Protein AF-0000000066023606 (afdb_homodimer)

Secondary structure (DSSP, 8-state):
-EEEEE--SSHHHHHHHHHHHHHHHHH-TT-EEEEEEETTSTHHHHGGGGT-EEEEE-------SHHHHHHHHHHHHHHHHHHHHHHHHHH--SEEEE-SSHHHHHHHHHHHHTT--EEEEE-SSS--HHHHHHHTT-SEEEESSGGGGGGS-TTTEEE---HHHHHHHH------GGGGT--TTS-EEEEE-STT--HHHHHHHHHHHHHHTT-SSEEEEE--GGGHHHHHHHHHHTT----TTEEEES--TTHHHHHTT-SEEEE---HHHHHHHHHHT--EEE---SSSGGGHHHHHHHHHHTTTS-EE--GGG-SHHHHHHHHHHHHH-HHHHHHHHHHHHHH--TTHHHHHHHHHHHHHHHHH-/-EEEEE--SSHHHHHHHHHHHHHHHHH-TT-EEEEEEETTSTHHHHGGGGT-EEEEE-------SHHHHHHHHHHHHHHHHHHHHHHHHHH--SEEEE-SSHHHHHHHHHHHHTT--EEEEE-SSS--HHHHHHHTT-SEEEESSGGGGGGS-TTTEEE---HHHHHHHH------GGGGT--TTS-EEEEE-STT--HHHHHHHHHHHHHHTT-SSEEEEE--GGGHHHHHHHHHHTT----TTEEEES--TTHHHHHTT-SEEEE---HHHHHHHHHHT--EEE---SSSGGGHHHHHHHHHHTTTS-EE--GGG-SHHHHHHHHHHHHH-HHHHHHHHHHHHHH--TTHHHHHHHHHHHHHHHHH-

Radius of gyration: 33.79 Å; Cα contacts (8 Å, |Δi|>4): 1630; chains: 2; bounding box: 66×96×68 Å

Organism: Leuconostoc citreum (strain KM20) (NCBI:txid349519)

Structure (mmCIF, N/CA/C/O backbone):
data_AF-0000000066023606-model_v1
#
loop_
_entity.id
_entity.type
_entity.pdbx_description
1 polymer 'UDP-N-acetylglucosamine--N-acetylmuramyl-(pentapeptide) pyrophosphoryl-undecaprenol N-acetylglucosamine transferase'
#
loop_
_atom_site.group_PDB
_atom_site.id
_atom_site.type_symbol
_atom_site.label_atom_id
_atom_site.label_alt_id
_atom_site.label_comp_id
_atom_site.label_asym_id
_atom_site.label_entity_id
_atom_site.label_seq_id
_atom_site.pdbx_PDB_ins_code
_atom_site.Cartn_x
_atom_site.Cartn_y
_atom_site.Cartn_z
_atom_site.occupancy
_atom_site.B_iso_or_equiv
_atom_site.auth_seq_id
_atom_site.auth_comp_id
_atom_site.auth_asym_id
_atom_site.auth_atom_id
_atom_site.pdbx_PDB_model_num
ATOM 1 N N . MET A 1 1 ? 24.875 22.281 16.453 1 95.38 1 MET A N 1
ATOM 2 C CA . MET A 1 1 ? 23.828 21.25 16.406 1 95.38 1 MET A CA 1
ATOM 3 C C . MET A 1 1 ? 23.438 20.969 14.953 1 95.38 1 MET A C 1
ATOM 5 O O . MET A 1 1 ? 23.312 21.891 14.148 1 95.38 1 MET A O 1
ATOM 9 N N . ARG A 1 2 ? 23.469 19.688 14.516 1 98.38 2 ARG A N 1
ATOM 10 C CA . ARG A 1 2 ? 23.031 19.281 13.18 1 98.38 2 ARG A CA 1
ATOM 11 C C . ARG A 1 2 ? 21.688 18.562 13.234 1 98.38 2 ARG A C 1
ATOM 13 O O . ARG A 1 2 ? 21.547 17.547 13.922 1 98.38 2 ARG A O 1
ATOM 20 N N . VAL A 1 3 ? 20.734 19.141 12.508 1 98.75 3 VAL A N 1
ATOM 21 C CA . VAL A 1 3 ? 19.375 18.656 12.641 1 98.75 3 VAL A CA 1
ATOM 22 C C . VAL A 1 3 ? 18.828 18.266 11.273 1 98.75 3 VAL A C 1
ATOM 24 O O . VAL A 1 3 ? 18.906 19.047 10.32 1 98.75 3 VAL A O 1
ATOM 27 N N . ILE A 1 4 ? 18.312 17.078 11.172 1 98.88 4 ILE A N 1
ATOM 28 C CA . ILE A 1 4 ? 17.484 16.734 10.023 1 98.88 4 ILE A CA 1
ATOM 29 C C . ILE A 1 4 ? 16.016 16.906 10.367 1 98.88 4 ILE A C 1
ATOM 31 O O . ILE A 1 4 ? 15.555 16.438 11.406 1 98.88 4 ILE A O 1
ATOM 35 N N . LEU A 1 5 ? 15.344 17.609 9.531 1 98.75 5 LEU A N 1
ATOM 36 C CA . LEU A 1 5 ? 13.898 17.781 9.617 1 98.75 5 LEU A CA 1
ATOM 37 C C . LEU A 1 5 ? 13.195 17.047 8.484 1 98.75 5 LEU A C 1
ATOM 39 O O . LEU A 1 5 ? 13.68 17.031 7.352 1 98.75 5 LEU A O 1
ATOM 43 N N . SER A 1 6 ? 12.094 16.422 8.82 1 97.75 6 SER A N 1
ATOM 44 C CA . SER A 1 6 ? 11.312 15.758 7.77 1 97.75 6 SER A CA 1
ATOM 45 C C . SER A 1 6 ? 9.82 15.852 8.055 1 97.75 6 SER A C 1
ATOM 47 O O . SER A 1 6 ? 9.375 15.562 9.164 1 97.75 6 SER A O 1
ATOM 49 N N . GLY A 1 7 ? 9.047 16.234 7.191 1 93.44 7 GLY A N 1
ATOM 50 C CA . GLY A 1 7 ? 7.602 16.359 7.137 1 93.44 7 GLY A CA 1
ATOM 51 C C . GLY A 1 7 ? 7.086 16.688 5.75 1 93.44 7 GLY A C 1
ATOM 52 O O . GLY A 1 7 ? 7.695 17.484 5.023 1 93.44 7 GLY A O 1
ATOM 53 N N . GLY A 1 8 ? 6.047 15.984 5.41 1 87.31 8 GLY A N 1
ATOM 54 C CA . GLY A 1 8 ? 5.617 16.234 4.043 1 87.31 8 GLY A CA 1
ATOM 55 C C . GLY A 1 8 ? 4.148 15.93 3.812 1 87.31 8 GLY A C 1
ATOM 56 O O . GLY A 1 8 ? 3.441 15.523 4.734 1 87.31 8 GLY A O 1
ATOM 57 N N . GLY A 1 9 ? 3.676 16.219 2.529 1 82.5 9 GLY A N 1
ATOM 58 C CA . GLY A 1 9 ? 2.316 15.961 2.082 1 82.5 9 GLY A CA 1
ATOM 59 C C . GLY A 1 9 ? 1.411 17.172 2.186 1 82.5 9 GLY A C 1
ATOM 60 O O . GLY A 1 9 ? 0.69 17.5 1.24 1 82.5 9 GLY A O 1
ATOM 61 N N . THR A 1 10 ? 1.438 17.797 3.365 1 82.62 10 THR A N 1
ATOM 62 C CA . THR A 1 10 ? 0.638 19 3.559 1 82.62 10 THR A CA 1
ATOM 63 C C . THR A 1 10 ? 1.433 20.062 4.312 1 82.62 10 THR A C 1
ATOM 65 O O . THR A 1 10 ? 2.402 19.75 5.004 1 82.62 10 THR A O 1
ATOM 68 N N . GLY A 1 11 ? 0.972 21.281 4.219 1 86.19 11 GLY A N 1
ATOM 69 C CA . GLY A 1 11 ? 1.579 22.359 4.973 1 86.19 11 GLY A CA 1
ATOM 70 C C . GLY A 1 11 ? 1.535 22.141 6.473 1 86.19 11 GLY A C 1
ATOM 71 O O . GLY A 1 11 ? 2.402 22.641 7.199 1 86.19 11 GLY A O 1
ATOM 72 N N . GLY A 1 12 ? 0.625 21.375 6.863 1 88.38 12 GLY A N 1
ATOM 73 C CA . GLY A 1 12 ? 0.435 21.094 8.273 1 88.38 12 GLY A CA 1
ATOM 74 C C . GLY A 1 12 ? 1.611 20.375 8.906 1 88.38 12 GLY A C 1
ATOM 75 O O . GLY A 1 12 ? 1.817 20.453 10.117 1 88.38 12 GLY A O 1
ATOM 76 N N . HIS A 1 13 ? 2.391 19.719 8.039 1 91.62 13 HIS A N 1
ATOM 77 C CA . HIS A 1 13 ? 3.559 19 8.539 1 91.62 13 HIS A CA 1
ATOM 78 C C . HIS A 1 13 ? 4.84 19.797 8.297 1 91.62 13 HIS A C 1
ATOM 80 O O . HIS A 1 13 ? 5.828 19.609 9.008 1 91.62 13 HIS A O 1
ATOM 86 N N . ILE A 1 14 ? 4.797 20.703 7.355 1 93.62 14 ILE A N 1
ATOM 87 C CA . ILE A 1 14 ? 6.008 21.375 6.895 1 93.62 14 ILE A CA 1
ATOM 88 C C . ILE A 1 14 ? 6.254 22.625 7.727 1 93.62 14 ILE A C 1
ATOM 90 O O . ILE A 1 14 ? 7.355 22.828 8.242 1 93.62 14 ILE A O 1
ATOM 94 N N . TYR A 1 15 ? 5.254 23.422 7.973 1 92.69 15 TYR A N 1
ATOM 95 C CA . TYR A 1 15 ? 5.418 24.734 8.586 1 92.69 15 TYR A CA 1
ATOM 96 C C . TYR A 1 15 ? 5.809 24.594 10.055 1 92.69 15 TYR A C 1
ATOM 98 O O . TYR A 1 15 ? 6.633 25.359 10.555 1 92.69 15 TYR A O 1
ATOM 106 N N . PRO A 1 16 ? 5.266 23.594 10.742 1 96.25 16 PRO A N 1
ATOM 107 C CA . PRO A 1 16 ? 5.738 23.422 12.117 1 96.25 16 PRO A CA 1
ATOM 108 C C . PRO A 1 16 ? 7.23 23.094 12.188 1 96.25 16 PRO A C 1
ATOM 110 O O . PRO A 1 16 ? 7.93 23.578 13.078 1 96.25 16 PRO A O 1
ATOM 113 N N . ALA A 1 17 ? 7.691 22.328 11.266 1 97.38 17 ALA A N 1
ATOM 114 C CA . ALA A 1 17 ? 9.117 22 11.227 1 97.38 17 ALA A CA 1
ATOM 115 C C . ALA A 1 17 ? 9.961 23.25 10.953 1 97.38 17 ALA A C 1
ATOM 117 O O . ALA A 1 17 ? 10.984 23.453 11.609 1 97.38 17 ALA A O 1
ATOM 118 N N . LEU A 1 18 ? 9.5 24.062 10.039 1 96.25 18 LEU A N 1
ATOM 119 C CA . LEU A 1 18 ? 10.234 25.266 9.695 1 96.25 18 LEU A CA 1
ATOM 120 C C . LEU A 1 18 ? 10.219 26.266 10.852 1 96.25 18 LEU A C 1
ATOM 122 O O . LEU A 1 18 ? 11.227 26.906 11.133 1 96.25 18 LEU A O 1
ATOM 126 N N . ALA A 1 19 ? 9.078 26.344 11.516 1 96.31 19 ALA A N 1
ATOM 127 C CA . ALA A 1 19 ? 8.977 27.234 12.68 1 96.31 19 ALA A CA 1
ATOM 128 C C . ALA A 1 19 ? 9.914 26.781 13.797 1 96.31 19 ALA A C 1
ATOM 130 O O . ALA A 1 19 ? 10.531 27.609 14.469 1 96.31 19 ALA A O 1
ATOM 131 N N . LEU A 1 20 ? 10.031 25.5 13.945 1 98 20 LEU A N 1
ATOM 132 C CA . LEU A 1 20 ? 10.953 24.953 14.938 1 98 20 LEU A CA 1
ATOM 133 C C . LEU A 1 20 ? 12.391 25.312 14.602 1 98 20 LEU A C 1
ATOM 135 O O . LEU A 1 20 ? 13.172 25.688 15.484 1 98 20 LEU A O 1
ATOM 139 N N . ALA A 1 21 ? 12.75 25.203 13.344 1 98.06 21 ALA A N 1
ATOM 140 C CA . ALA A 1 21 ? 14.102 25.531 12.906 1 98.06 21 ALA A CA 1
ATOM 141 C C . ALA A 1 21 ? 14.453 26.969 13.273 1 98.06 21 ALA A C 1
ATOM 143 O O . ALA A 1 21 ? 15.586 27.266 13.68 1 98.06 21 ALA A O 1
ATOM 144 N N . GLU A 1 22 ? 13.484 27.859 13.164 1 96.44 22 GLU A N 1
ATOM 145 C CA . GLU A 1 22 ? 13.703 29.25 13.523 1 96.44 22 GLU A CA 1
ATOM 146 C C . GLU A 1 22 ? 14.023 29.406 15.008 1 96.44 22 GLU A C 1
ATOM 148 O O . GLU A 1 22 ? 14.922 30.156 15.383 1 96.44 22 GLU A O 1
ATOM 153 N N . VAL A 1 23 ? 13.352 28.672 15.797 1 97.62 23 VAL A N 1
ATOM 154 C CA . VAL A 1 23 ? 13.562 28.719 17.25 1 97.62 23 VAL A CA 1
ATOM 155 C C . VAL A 1 23 ? 14.945 28.172 17.578 1 97.62 23 VAL A C 1
ATOM 157 O O . VAL A 1 23 ? 15.68 28.781 18.375 1 97.62 23 VAL A O 1
ATOM 160 N N . ILE A 1 24 ? 15.289 27.078 16.969 1 98.25 24 ILE A N 1
ATOM 161 C CA . ILE A 1 24 ? 16.594 26.453 17.234 1 98.25 24 ILE A CA 1
ATOM 162 C C . ILE A 1 24 ? 17.703 27.422 16.828 1 98.25 24 ILE A C 1
ATOM 164 O O . ILE A 1 24 ? 18.688 27.578 17.547 1 98.25 24 ILE A O 1
ATOM 168 N N . LYS A 1 25 ? 17.531 28.109 15.742 1 97.06 25 LYS A N 1
ATOM 169 C CA . LYS A 1 25 ? 18.547 29.031 15.25 1 97.06 25 LYS A CA 1
ATOM 170 C C . LYS A 1 25 ? 18.75 30.219 16.203 1 97.06 25 LYS A C 1
ATOM 172 O O . LYS A 1 25 ? 19.844 30.781 16.297 1 97.06 25 LYS A O 1
ATOM 177 N N . GLN A 1 26 ? 17.703 30.547 16.906 1 96.31 26 GLN A N 1
ATOM 178 C CA . GLN A 1 26 ? 17.812 31.625 17.891 1 96.31 26 GLN A CA 1
ATOM 179 C C . GLN A 1 26 ? 18.719 31.219 19.062 1 96.31 26 GLN A C 1
ATOM 181 O O . GLN A 1 26 ? 19.469 32.031 19.578 1 96.31 26 GLN A O 1
ATOM 186 N N . HIS A 1 27 ? 18.688 30.031 19.391 1 97.31 27 HIS A N 1
ATOM 187 C CA . HIS A 1 27 ? 19.5 29.531 20.5 1 97.31 27 HIS A CA 1
ATOM 188 C C . HIS A 1 27 ? 20.875 29.094 20.016 1 97.31 27 HIS A C 1
ATOM 190 O O . HIS A 1 27 ? 21.859 29.219 20.75 1 97.31 27 HIS A O 1
ATOM 196 N N . GLU A 1 28 ? 20.828 28.547 18.781 1 97.44 28 GLU A N 1
ATOM 197 C CA . GLU A 1 28 ? 22.031 28 18.172 1 97.44 28 GLU A CA 1
ATOM 198 C C . GLU A 1 28 ? 22.234 28.531 16.75 1 97.44 28 GLU A C 1
ATOM 200 O O . GLU A 1 28 ? 21.969 27.812 15.781 1 97.44 28 GLU A O 1
ATOM 205 N N . PRO A 1 29 ? 22.859 29.672 16.641 1 96.44 29 PRO A N 1
ATOM 206 C CA . PRO A 1 29 ? 23 30.312 15.328 1 96.44 29 PRO A CA 1
ATOM 207 C C . PRO A 1 29 ? 23.812 29.484 14.336 1 96.44 29 PRO A C 1
ATOM 209 O O . PRO A 1 29 ? 23.625 29.609 13.125 1 96.44 29 PRO A O 1
ATOM 212 N N . ASP A 1 30 ? 24.641 28.609 14.859 1 97 30 ASP A N 1
ATOM 213 C CA . ASP A 1 30 ? 25.5 27.828 13.984 1 97 30 ASP A CA 1
ATOM 214 C C . ASP A 1 30 ? 24.891 26.469 13.68 1 97 30 ASP A C 1
ATOM 216 O O . ASP A 1 30 ? 25.531 25.609 13.055 1 97 30 ASP A O 1
ATOM 220 N N . ALA A 1 31 ? 23.641 26.281 14.086 1 98 31 ALA A N 1
ATOM 221 C CA . ALA A 1 31 ? 22.984 25 13.82 1 98 31 ALA A CA 1
ATOM 222 C C . ALA A 1 31 ? 22.844 24.75 12.32 1 98 31 ALA A C 1
ATOM 224 O O . ALA A 1 31 ? 22.578 25.688 11.555 1 98 31 ALA A O 1
ATOM 225 N N . GLU A 1 32 ? 23.141 23.562 11.859 1 98.25 32 GLU A N 1
ATOM 226 C CA . GLU A 1 32 ? 22.969 23.141 10.477 1 98.25 32 GLU A CA 1
ATOM 227 C C . GLU A 1 32 ? 21.719 22.297 10.297 1 98.25 32 GLU A C 1
ATOM 229 O O . GLU A 1 32 ? 21.453 21.391 11.094 1 98.25 32 GLU A O 1
ATOM 234 N N . PHE A 1 33 ? 21 22.703 9.258 1 98.5 33 PHE A N 1
ATOM 235 C CA . PHE A 1 33 ? 19.75 21.984 9.016 1 98.5 33 PHE A CA 1
ATOM 236 C C . PHE A 1 33 ? 19.75 21.328 7.641 1 98.5 33 PHE A C 1
ATOM 238 O O . PHE A 1 33 ? 20.312 21.875 6.688 1 98.5 33 PHE A O 1
ATOM 245 N N . LEU A 1 34 ? 19.219 20.172 7.605 1 98.69 34 LEU A N 1
ATOM 246 C CA . LEU A 1 34 ? 18.875 19.5 6.359 1 98.69 34 LEU A CA 1
ATOM 247 C C . LEU A 1 34 ? 17.438 19.031 6.379 1 98.69 34 LEU A C 1
ATOM 249 O O . LEU A 1 34 ? 17.031 18.281 7.281 1 98.69 34 LEU A O 1
ATOM 253 N N . TYR A 1 35 ? 16.672 19.547 5.438 1 98.44 35 TYR A N 1
ATOM 254 C CA . TYR A 1 35 ? 15.305 19.062 5.285 1 98.44 35 TYR A CA 1
ATOM 255 C C . TYR A 1 35 ? 15.234 17.922 4.273 1 98.44 35 TYR A C 1
ATOM 257 O O . TYR A 1 35 ? 15.773 18.031 3.17 1 98.44 35 TYR A O 1
ATOM 265 N N . VAL A 1 36 ? 14.656 16.828 4.648 1 97.62 36 VAL A N 1
ATOM 266 C CA . VAL A 1 36 ? 14.469 15.703 3.73 1 97.62 36 VAL A CA 1
ATOM 267 C C . VAL A 1 36 ? 12.977 15.516 3.441 1 97.62 36 VAL A C 1
ATOM 269 O O . VAL A 1 36 ? 12.188 15.266 4.355 1 97.62 36 VAL A O 1
ATOM 272 N N . GLY A 1 37 ? 12.586 15.703 2.184 1 94.38 37 GLY A N 1
ATOM 273 C CA . GLY A 1 37 ? 11.188 15.633 1.773 1 94.38 37 GLY A CA 1
ATOM 274 C C . GLY A 1 37 ? 10.977 14.773 0.539 1 94.38 37 GLY A C 1
ATOM 275 O O . GLY A 1 37 ? 11.883 14.07 0.098 1 94.38 37 GLY A O 1
ATOM 276 N N . SER A 1 38 ? 9.727 14.742 0.073 1 89.81 38 SER A N 1
ATOM 277 C CA . SER A 1 38 ? 9.367 13.961 -1.104 1 89.81 38 SER A CA 1
ATOM 278 C C . SER A 1 38 ? 9.609 14.75 -2.387 1 89.81 38 SER A C 1
ATOM 280 O O . SER A 1 38 ? 9.445 15.969 -2.41 1 89.81 38 SER A O 1
ATOM 282 N N . GLU A 1 39 ? 9.867 14.023 -3.441 1 83.56 39 GLU A N 1
ATOM 283 C CA . GLU A 1 39 ? 10.102 14.625 -4.75 1 83.56 39 GLU A CA 1
ATOM 284 C C . GLU A 1 39 ? 8.836 15.289 -5.285 1 83.56 39 GLU A C 1
ATOM 286 O O . GLU A 1 39 ? 8.906 16.312 -5.961 1 83.56 39 GLU A O 1
ATOM 291 N N . ARG A 1 40 ? 7.738 14.781 -4.941 1 78.88 40 ARG A N 1
ATOM 292 C CA . ARG A 1 40 ? 6.5 15.266 -5.539 1 78.88 40 ARG A CA 1
ATOM 293 C C . ARG A 1 40 ? 5.598 15.906 -4.492 1 78.88 40 ARG A C 1
ATOM 295 O O . ARG A 1 40 ? 4.418 16.156 -4.75 1 78.88 40 ARG A O 1
ATOM 302 N N . GLY A 1 41 ? 6.184 16.219 -3.402 1 82.38 41 GLY A N 1
ATOM 303 C CA . GLY A 1 41 ? 5.375 16.781 -2.336 1 82.38 41 GLY A CA 1
ATOM 304 C C . GLY A 1 41 ? 5.391 18.297 -2.312 1 82.38 41 GLY A C 1
ATOM 305 O O . GLY A 1 41 ? 6.215 18.922 -2.982 1 82.38 41 GLY A O 1
ATOM 306 N N . VAL A 1 42 ? 4.48 18.844 -1.564 1 84.06 42 VAL A N 1
ATOM 307 C CA . VAL A 1 42 ? 4.344 20.297 -1.425 1 84.06 42 VAL A CA 1
ATOM 308 C C . VAL A 1 42 ? 5.613 20.875 -0.807 1 84.06 42 VAL A C 1
ATOM 310 O O . VAL A 1 42 ? 5.969 22.031 -1.071 1 84.06 42 VAL A O 1
ATOM 313 N N . GLU A 1 43 ? 6.309 20.062 -0.078 1 89.12 43 GLU A N 1
ATOM 314 C CA . GLU A 1 43 ? 7.531 20.531 0.567 1 89.12 43 GLU A CA 1
ATOM 315 C C . GLU A 1 43 ? 8.602 20.875 -0.465 1 89.12 43 GLU A C 1
ATOM 317 O O . GLU A 1 43 ? 9.469 21.719 -0.207 1 89.12 43 GLU A O 1
ATOM 322 N N . ALA A 1 44 ? 8.523 20.328 -1.653 1 88.38 44 ALA A N 1
ATOM 323 C CA . ALA A 1 44 ? 9.492 20.609 -2.707 1 88.38 44 ALA A CA 1
ATOM 324 C C . ALA A 1 44 ? 9.352 22.047 -3.203 1 88.38 44 ALA A C 1
ATOM 326 O O . ALA A 1 44 ? 10.305 22.625 -3.752 1 88.38 44 ALA A O 1
ATOM 327 N N . ASN A 1 45 ? 8.258 22.688 -2.9 1 86.62 45 ASN A N 1
ATOM 328 C CA . ASN A 1 45 ? 8.008 24.062 -3.318 1 86.62 45 ASN A CA 1
ATOM 329 C C . ASN A 1 45 ? 8.211 25.047 -2.164 1 86.62 45 ASN A C 1
ATOM 331 O O . ASN A 1 45 ? 8.414 26.234 -2.385 1 86.62 45 ASN A O 1
ATOM 335 N N . ILE A 1 46 ? 8.219 24.594 -0.995 1 88.81 46 ILE A N 1
ATOM 336 C CA . ILE A 1 46 ? 8.188 25.469 0.173 1 88.81 46 ILE A CA 1
ATOM 337 C C . ILE A 1 46 ? 9.594 25.578 0.771 1 88.81 46 ILE A C 1
ATOM 339 O O . ILE A 1 46 ? 10.094 26.672 1 1 88.81 46 ILE A O 1
ATOM 343 N N . VAL A 1 47 ? 10.242 24.484 0.905 1 93.25 47 VAL A N 1
ATOM 344 C CA . VAL A 1 47 ? 11.438 24.422 1.736 1 93.25 47 VAL A CA 1
ATOM 345 C C . VAL A 1 47 ? 12.594 25.125 1.037 1 93.25 47 VAL A C 1
ATOM 347 O O . VAL A 1 47 ? 13.305 25.922 1.653 1 93.25 47 VAL A O 1
ATOM 350 N N . PRO A 1 48 ? 12.766 24.953 -0.275 1 91.56 48 PRO A N 1
ATOM 351 C CA . PRO A 1 48 ? 13.898 25.609 -0.934 1 91.56 48 PRO A CA 1
ATOM 352 C C . PRO A 1 48 ? 13.828 27.141 -0.853 1 91.56 48 PRO A C 1
ATOM 354 O O . PRO A 1 48 ? 14.867 27.812 -0.815 1 91.56 48 PRO A O 1
ATOM 357 N N . LYS A 1 49 ? 12.672 27.703 -0.684 1 89.69 49 LYS A N 1
ATOM 358 C CA . LYS A 1 49 ? 12.484 29.141 -0.615 1 89.69 49 LYS A CA 1
ATOM 359 C C . LYS A 1 49 ? 13.023 29.703 0.699 1 89.69 49 LYS A C 1
ATOM 361 O O . LYS A 1 49 ? 13.266 30.906 0.811 1 89.69 49 LYS A O 1
ATOM 366 N N . THR A 1 50 ? 13.219 28.891 1.634 1 91.75 50 THR A N 1
ATOM 367 C CA . THR A 1 50 ? 13.719 29.328 2.932 1 91.75 50 THR A CA 1
ATOM 368 C C . THR A 1 50 ? 15.242 29.391 2.936 1 91.75 50 THR A C 1
ATOM 370 O O . THR A 1 50 ? 15.844 29.938 3.855 1 91.75 50 THR A O 1
ATOM 373 N N . GLY A 1 51 ? 15.891 28.719 1.954 1 93.12 51 GLY A N 1
ATOM 374 C CA . GLY A 1 51 ? 17.344 28.625 1.912 1 93.12 51 GLY A CA 1
ATOM 375 C C . GLY A 1 51 ? 17.891 27.422 2.646 1 93.12 51 GLY A C 1
ATOM 376 O O . GLY A 1 51 ? 19.094 27.172 2.625 1 93.12 51 GLY A O 1
ATOM 377 N N . MET A 1 52 ? 17.047 26.641 3.254 1 95.31 52 MET A N 1
ATOM 378 C CA . MET A 1 52 ? 17.469 25.453 3.975 1 95.31 52 MET A CA 1
ATOM 379 C C . MET A 1 52 ? 17.875 24.344 3.002 1 95.31 52 MET A C 1
ATOM 381 O O . MET A 1 52 ? 17.234 24.156 1.965 1 95.31 52 MET A O 1
ATOM 385 N N . ALA A 1 53 ? 19 23.688 3.326 1 96.56 53 ALA A N 1
ATOM 386 C CA . ALA A 1 53 ? 19.391 22.531 2.518 1 96.56 53 ALA A CA 1
ATOM 387 C C . ALA A 1 53 ? 18.25 21.516 2.422 1 96.56 53 ALA A C 1
ATOM 389 O O . ALA A 1 53 ? 17.562 21.25 3.41 1 96.56 53 ALA A O 1
ATOM 390 N N . PHE A 1 54 ? 18.047 20.984 1.144 1 95.88 54 PHE A N 1
ATOM 391 C CA . PHE A 1 54 ? 16.891 20.141 0.879 1 95.88 54 PHE A CA 1
ATOM 392 C C . PHE A 1 54 ? 17.266 18.922 0.055 1 95.88 54 PHE A C 1
ATOM 394 O O . PHE A 1 54 ? 17.922 19.047 -0.988 1 95.88 54 PHE A O 1
ATOM 401 N N . LYS A 1 55 ? 16.984 17.75 0.547 1 95.81 55 LYS A N 1
ATOM 402 C CA . LYS A 1 55 ? 17.125 16.5 -0.197 1 95.81 55 LYS A CA 1
ATOM 403 C C . LYS A 1 55 ? 15.781 15.82 -0.399 1 95.81 55 LYS A C 1
ATOM 405 O O . LYS A 1 55 ? 14.93 15.844 0.491 1 95.81 55 LYS A O 1
ATOM 410 N N . GLN A 1 56 ? 15.633 15.172 -1.544 1 92.44 56 GLN A N 1
ATOM 411 C CA . GLN A 1 56 ? 14.344 14.594 -1.915 1 92.44 56 GLN A CA 1
ATOM 412 C C . GLN A 1 56 ? 14.438 13.07 -2.01 1 92.44 56 GLN A C 1
ATOM 414 O O . GLN A 1 56 ? 15.438 12.531 -2.475 1 92.44 56 GLN A O 1
ATOM 419 N N . LEU A 1 57 ? 13.367 12.406 -1.501 1 89.62 57 LEU A N 1
ATOM 420 C CA . LEU A 1 57 ? 13.227 10.961 -1.604 1 89.62 57 LEU A CA 1
ATOM 421 C C . LEU A 1 57 ? 12.078 10.586 -2.527 1 89.62 57 LEU A C 1
ATOM 423 O O . LEU A 1 57 ? 11.062 11.289 -2.572 1 89.62 57 LEU A O 1
ATOM 427 N N . ALA A 1 58 ? 12.258 9.516 -3.273 1 78.69 58 ALA A N 1
ATOM 428 C CA . ALA A 1 58 ? 11.141 8.922 -4 1 78.69 58 ALA A CA 1
ATOM 429 C C . ALA A 1 58 ? 10.312 8.016 -3.096 1 78.69 58 ALA A C 1
ATOM 431 O O . ALA A 1 58 ? 10.75 6.91 -2.754 1 78.69 58 ALA A O 1
ATOM 432 N N . VAL A 1 59 ? 9.258 8.336 -2.443 1 67.75 59 VAL A N 1
ATOM 433 C CA . VAL A 1 59 ? 8.57 7.531 -1.438 1 67.75 59 VAL A CA 1
ATOM 434 C C . VAL A 1 59 ? 7.18 7.16 -1.943 1 67.75 59 VAL A C 1
ATOM 436 O O . VAL A 1 59 ? 6.512 6.301 -1.361 1 67.75 59 VAL A O 1
ATOM 439 N N . GLN A 1 60 ? 6.496 7.789 -2.738 1 60.28 60 GLN A N 1
ATOM 440 C CA . GLN A 1 60 ? 5.125 7.414 -3.072 1 60.28 60 GLN A CA 1
ATOM 441 C C . GLN A 1 60 ? 5.031 6.902 -4.504 1 60.28 60 GLN A C 1
ATOM 443 O O . GLN A 1 60 ? 5.609 7.488 -5.422 1 60.28 60 GLN A O 1
ATOM 448 N N . GLY A 1 61 ? 4.719 5.535 -4.48 1 53.09 61 GLY A N 1
ATOM 449 C CA . GLY A 1 61 ? 4.379 5.051 -5.809 1 53.09 61 GLY A CA 1
ATOM 450 C C . GLY A 1 61 ? 2.941 5.34 -6.195 1 53.09 61 GLY A C 1
ATOM 451 O O . GLY A 1 61 ? 2.105 5.633 -5.336 1 53.09 61 GLY A O 1
ATOM 452 N N . PHE A 1 62 ? 2.623 5.887 -7.336 1 43.69 62 PHE A N 1
ATOM 453 C CA . PHE A 1 62 ? 1.292 6.094 -7.891 1 43.69 62 PHE A CA 1
ATOM 454 C C . PHE A 1 62 ? 0.564 4.766 -8.062 1 43.69 62 PHE A C 1
ATOM 456 O O . PHE A 1 62 ? 1.11 3.82 -8.633 1 43.69 62 PHE A O 1
ATOM 463 N N . SER A 1 63 ? 0.006 4.215 -6.855 1 44.44 63 SER A N 1
ATOM 464 C CA . SER A 1 63 ? -0.521 2.875 -7.094 1 44.44 63 SER A CA 1
ATOM 465 C C . SER A 1 63 ? -1.829 2.926 -7.875 1 44.44 63 SER A C 1
ATOM 467 O O . SER A 1 63 ? -2.771 3.611 -7.473 1 44.44 63 SER A O 1
ATOM 469 N N . ARG A 1 64 ? -1.918 2.787 -9.109 1 43.88 64 ARG A N 1
ATOM 470 C CA . ARG A 1 64 ? -3.162 2.615 -9.852 1 43.88 64 ARG A CA 1
ATOM 471 C C . ARG A 1 64 ? -3.979 1.454 -9.297 1 43.88 64 ARG A C 1
ATOM 473 O O . ARG A 1 64 ? -5.207 1.468 -9.359 1 43.88 64 ARG A O 1
ATOM 480 N N . SER A 1 65 ? -3.422 0.143 -9.203 1 45.75 65 SER A N 1
ATOM 481 C CA . SER A 1 65 ? -4.289 -0.989 -8.891 1 45.75 65 SER A CA 1
ATOM 482 C C . SER A 1 65 ? -3.953 -1.58 -7.523 1 45.75 65 SER A C 1
ATOM 484 O O . SER A 1 65 ? -2.787 -1.614 -7.125 1 45.75 65 SER A O 1
ATOM 486 N N . LEU A 1 66 ? -4.863 -1.651 -6.504 1 45.66 66 LEU A N 1
ATOM 487 C CA . LEU A 1 66 ? -4.914 -2.066 -5.105 1 45.66 66 LEU A CA 1
ATOM 488 C C . LEU A 1 66 ? -3.961 -3.23 -4.848 1 45.66 66 LEU A C 1
ATOM 490 O O . LEU A 1 66 ? -3.238 -3.236 -3.848 1 45.66 66 LEU A O 1
ATOM 494 N N . SER A 1 67 ? -4.227 -4.48 -5.508 1 49.16 67 SER A N 1
ATOM 495 C CA . SER A 1 67 ? -3.623 -5.754 -5.125 1 49.16 67 SER A CA 1
ATOM 496 C C . SER A 1 67 ? -2.102 -5.691 -5.227 1 49.16 67 SER A C 1
ATOM 498 O O . SER A 1 67 ? -1.397 -6.133 -4.312 1 49.16 67 SER A O 1
ATOM 500 N N . LEU A 1 68 ? -1.594 -5.211 -6.359 1 56.72 68 LEU A N 1
ATOM 501 C CA . LEU A 1 68 ? -0.184 -5.082 -6.715 1 56.72 68 LEU A CA 1
ATOM 502 C C . LEU A 1 68 ? 0.485 -3.984 -5.895 1 56.72 68 LEU A C 1
ATOM 504 O O . LEU A 1 68 ? 1.694 -4.027 -5.66 1 56.72 68 LEU A O 1
ATOM 508 N N . HIS A 1 69 ? -0.448 -3.457 -5.113 1 63.31 69 HIS A N 1
ATOM 509 C CA . HIS A 1 69 ? -0.097 -2.16 -4.551 1 63.31 69 HIS A CA 1
ATOM 510 C C . HIS A 1 69 ? 0.656 -2.316 -3.232 1 63.31 69 HIS A C 1
ATOM 512 O O . HIS A 1 69 ? 1.617 -1.591 -2.971 1 63.31 69 HIS A O 1
ATOM 518 N N . ASN A 1 70 ? 0.582 -3.502 -2.691 1 76.69 70 ASN A N 1
ATOM 519 C CA . ASN A 1 70 ? 1.158 -3.574 -1.352 1 76.69 70 ASN A CA 1
ATOM 520 C C . ASN A 1 70 ? 2.662 -3.824 -1.402 1 76.69 70 ASN A C 1
ATOM 522 O O . ASN A 1 70 ? 3.43 -3.156 -0.707 1 76.69 70 ASN A O 1
ATOM 526 N N . ILE A 1 71 ? 3.131 -4.605 -2.365 1 82.88 71 ILE A N 1
ATOM 527 C CA . ILE A 1 71 ? 4.551 -4.934 -2.432 1 82.88 71 ILE A CA 1
ATOM 528 C C . ILE A 1 71 ? 5.336 -3.73 -2.955 1 82.88 71 ILE A C 1
ATOM 530 O O . ILE A 1 71 ? 6.449 -3.463 -2.5 1 82.88 71 ILE A O 1
ATOM 534 N N . LYS A 1 72 ? 4.656 -3.104 -3.881 1 84.75 72 LYS A N 1
ATOM 535 C CA . LYS A 1 72 ? 5.32 -1.925 -4.434 1 84.75 72 LYS A CA 1
ATOM 536 C C . LYS A 1 72 ? 5.523 -0.858 -3.361 1 84.75 72 LYS A C 1
ATOM 538 O O . LYS A 1 72 ? 6.578 -0.218 -3.309 1 84.75 72 LYS A O 1
ATOM 543 N N . THR A 1 73 ? 4.539 -0.713 -2.525 1 85 73 THR A N 1
ATOM 544 C CA . THR A 1 73 ? 4.625 0.235 -1.421 1 85 73 THR A CA 1
ATOM 545 C C . THR A 1 73 ? 5.773 -0.129 -0.484 1 85 73 THR A C 1
ATOM 547 O O . THR A 1 73 ? 6.551 0.739 -0.079 1 85 73 THR A O 1
ATOM 550 N N . VAL A 1 74 ? 5.918 -1.394 -0.197 1 88.56 74 VAL A N 1
ATOM 551 C CA . VAL A 1 74 ? 6.969 -1.878 0.693 1 88.56 74 VAL A CA 1
ATOM 552 C C . VAL A 1 74 ? 8.336 -1.65 0.051 1 88.56 74 VAL A C 1
ATOM 554 O O . VAL A 1 74 ? 9.266 -1.181 0.709 1 88.56 74 VAL A O 1
ATOM 557 N N . GLN A 1 75 ? 8.461 -1.906 -1.225 1 89.38 75 GLN A N 1
ATOM 558 C CA . GLN A 1 75 ? 9.711 -1.73 -1.953 1 89.38 75 GLN A CA 1
ATOM 559 C C . GLN A 1 75 ? 10.156 -0.272 -1.931 1 89.38 75 GLN A C 1
ATOM 561 O O . GLN A 1 75 ? 11.336 0.017 -1.694 1 89.38 75 GLN A O 1
ATOM 566 N N . LEU A 1 76 ? 9.18 0.538 -2.201 1 88.44 76 LEU A N 1
ATOM 567 C CA . LEU A 1 76 ? 9.484 1.965 -2.229 1 88.44 76 LEU A CA 1
ATOM 568 C C . LEU A 1 76 ? 9.898 2.459 -0.846 1 88.44 76 LEU A C 1
ATOM 570 O O . LEU A 1 76 ? 10.812 3.277 -0.722 1 88.44 76 LEU A O 1
ATOM 574 N N . PHE A 1 77 ? 9.234 1.97 0.185 1 91.12 77 PHE A N 1
ATOM 575 C CA . PHE A 1 77 ? 9.578 2.355 1.549 1 91.12 77 PHE A CA 1
ATOM 576 C C . PHE A 1 77 ? 10.992 1.912 1.899 1 91.12 77 PHE A C 1
ATOM 578 O O . PHE A 1 77 ? 11.781 2.695 2.434 1 91.12 77 PHE A O 1
ATOM 585 N N . LEU A 1 78 ? 11.344 0.702 1.602 1 93.56 78 LEU A N 1
ATOM 586 C CA . LEU A 1 78 ? 12.664 0.171 1.923 1 93.56 78 LEU A CA 1
ATOM 587 C C . LEU A 1 78 ? 13.758 0.921 1.162 1 93.56 78 LEU A C 1
ATOM 589 O O . LEU A 1 78 ? 14.836 1.172 1.702 1 93.56 78 LEU A O 1
ATOM 593 N N . LYS A 1 79 ? 13.453 1.272 -0.078 1 93.44 79 LYS A N 1
ATOM 594 C CA . LYS A 1 79 ? 14.391 2.084 -0.848 1 93.44 79 LYS A CA 1
ATOM 595 C C . LYS A 1 79 ? 14.578 3.459 -0.211 1 93.44 79 LYS A C 1
ATOM 597 O O . LYS A 1 79 ? 15.703 3.955 -0.119 1 93.44 79 LYS A O 1
ATOM 602 N N . ALA A 1 80 ? 13.469 4.023 0.192 1 94.06 80 ALA A N 1
ATOM 603 C CA . ALA A 1 80 ? 13.523 5.328 0.848 1 94.06 80 ALA A CA 1
ATOM 604 C C . ALA A 1 80 ? 14.328 5.258 2.143 1 94.06 80 ALA A C 1
ATOM 606 O O . ALA A 1 80 ? 15.07 6.188 2.467 1 94.06 80 ALA A O 1
ATOM 607 N N . VAL A 1 81 ? 14.195 4.188 2.867 1 96.44 81 VAL A N 1
ATOM 608 C CA . VAL A 1 81 ? 14.945 4 4.105 1 96.44 81 VAL A CA 1
ATOM 609 C C . VAL A 1 81 ? 16.438 3.898 3.793 1 96.44 81 VAL A C 1
ATOM 611 O O . VAL A 1 81 ? 17.25 4.531 4.461 1 96.44 81 VAL A O 1
ATOM 614 N N . LYS A 1 82 ? 16.766 3.172 2.781 1 96.31 82 LYS A N 1
ATOM 615 C CA . LYS A 1 82 ? 18.172 3.012 2.391 1 96.31 82 LYS A CA 1
ATOM 616 C C . LYS A 1 82 ? 18.797 4.352 2.008 1 96.31 82 LYS A C 1
ATOM 618 O O . LYS A 1 82 ? 19.891 4.68 2.447 1 96.31 82 LYS A O 1
ATOM 623 N N . VAL A 1 83 ? 18.078 5.086 1.221 1 96.94 83 VAL A N 1
ATOM 624 C CA . VAL A 1 83 ? 18.578 6.398 0.8 1 96.94 83 VAL A CA 1
ATOM 625 C C . VAL A 1 83 ? 18.672 7.324 2.01 1 96.94 83 VAL A C 1
ATOM 627 O O . VAL A 1 83 ? 19.641 8.086 2.135 1 96.94 83 VAL A O 1
ATOM 630 N N . SER A 1 84 ? 17.703 7.246 2.896 1 97.94 84 SER A N 1
ATOM 631 C CA . SER A 1 84 ? 17.734 8.055 4.109 1 97.94 84 SER A CA 1
ATOM 632 C C . SER A 1 84 ? 18.953 7.734 4.969 1 97.94 84 SER A C 1
ATOM 634 O O . SER A 1 84 ? 19.578 8.641 5.527 1 97.94 84 SER A O 1
ATOM 636 N N . LYS A 1 85 ? 19.266 6.484 5.09 1 98.25 85 LYS A N 1
ATOM 637 C CA . LYS A 1 85 ? 20.453 6.102 5.855 1 98.25 85 LYS A CA 1
ATOM 638 C C . LYS A 1 85 ? 21.719 6.73 5.27 1 98.25 85 LYS A C 1
ATOM 640 O O . LYS A 1 85 ? 22.578 7.191 6.008 1 98.25 85 LYS A O 1
ATOM 645 N N . LYS A 1 86 ? 21.812 6.707 3.957 1 98.06 86 LYS A N 1
ATOM 646 C CA . LYS A 1 86 ? 22.953 7.328 3.301 1 98.06 86 LYS A CA 1
ATOM 647 C C . LYS A 1 86 ? 23.016 8.82 3.609 1 98.06 86 LYS A C 1
ATOM 649 O O . LYS A 1 86 ? 24.094 9.352 3.912 1 98.06 86 LYS A O 1
ATOM 654 N N . ILE A 1 87 ? 21.906 9.484 3.541 1 98.06 87 ILE A N 1
ATOM 655 C CA . ILE A 1 87 ? 21.812 10.914 3.824 1 98.06 87 ILE A CA 1
ATOM 656 C C . ILE A 1 87 ? 22.25 11.18 5.266 1 98.06 87 ILE A C 1
ATOM 658 O O . ILE A 1 87 ? 23.016 12.109 5.527 1 98.06 87 ILE A O 1
ATOM 662 N N . ILE A 1 88 ? 21.797 10.352 6.172 1 98.44 88 ILE A N 1
ATOM 663 C CA . ILE A 1 88 ? 22.078 10.508 7.594 1 98.44 88 ILE A CA 1
ATOM 664 C C . ILE A 1 88 ? 23.562 10.281 7.844 1 98.44 88 ILE A C 1
ATOM 666 O O . ILE A 1 88 ? 24.203 11.039 8.594 1 98.44 88 ILE A O 1
ATOM 670 N N . LYS A 1 89 ? 24.094 9.266 7.191 1 98.38 89 LYS A N 1
ATOM 671 C CA . LYS A 1 89 ? 25.516 8.977 7.336 1 98.38 89 LYS A CA 1
ATOM 672 C C . LYS A 1 89 ? 26.375 10.148 6.844 1 98.38 89 LYS A C 1
ATOM 674 O O . LYS A 1 89 ? 27.406 10.453 7.43 1 98.38 89 LYS A O 1
ATOM 679 N N . GLU A 1 90 ? 25.953 10.766 5.82 1 98.25 90 GLU A N 1
ATOM 680 C CA . GLU A 1 90 ? 26.703 11.875 5.219 1 98.25 90 GLU A CA 1
ATOM 681 C C . GLU A 1 90 ? 26.562 13.148 6.047 1 98.25 90 GLU A C 1
ATOM 683 O O . GLU A 1 90 ? 27.547 13.836 6.309 1 98.25 90 GLU A O 1
ATOM 688 N N . PHE A 1 91 ? 25.359 13.469 6.551 1 98.38 91 PHE A N 1
ATOM 689 C CA . PHE A 1 91 ? 25.078 14.719 7.242 1 98.38 91 PHE A CA 1
ATOM 690 C C . PHE A 1 91 ? 25.484 14.625 8.711 1 98.38 91 PHE A C 1
ATOM 692 O O . PHE A 1 91 ? 25.797 15.641 9.336 1 98.38 91 PHE A O 1
ATOM 699 N N . LYS A 1 92 ? 25.375 13.414 9.281 1 98.38 92 LYS A N 1
ATOM 700 C CA . LYS A 1 92 ? 25.75 13.141 10.664 1 98.38 92 LYS A CA 1
ATOM 701 C C . LYS A 1 92 ? 24.953 14.008 11.633 1 98.38 92 LYS A C 1
ATOM 703 O O . LYS A 1 92 ? 25.531 14.719 12.453 1 98.38 92 LYS A O 1
ATOM 708 N N . PRO A 1 93 ? 23.672 13.859 11.625 1 98.69 93 PRO A N 1
ATOM 709 C CA . PRO A 1 93 ? 22.844 14.688 12.516 1 98.69 93 PRO A CA 1
ATOM 710 C C . PRO A 1 93 ? 22.984 14.281 13.977 1 98.69 93 PRO A C 1
ATOM 712 O O . PRO A 1 93 ? 23.234 13.117 14.281 1 98.69 93 PRO A O 1
ATOM 715 N N . ASP A 1 94 ? 22.828 15.258 14.797 1 98.31 94 ASP A N 1
ATOM 716 C CA . ASP A 1 94 ? 22.719 14.992 16.234 1 98.31 94 ASP A CA 1
ATOM 717 C C . ASP A 1 94 ? 21.328 14.492 16.594 1 98.31 94 ASP A C 1
ATOM 719 O O . ASP A 1 94 ? 21.156 13.781 17.578 1 98.31 94 ASP A O 1
ATOM 723 N N . VAL A 1 95 ? 20.359 14.875 15.789 1 98.62 95 VAL A N 1
ATOM 724 C CA . VAL A 1 95 ? 18.969 14.5 16.031 1 98.62 95 VAL A CA 1
ATOM 725 C C . VAL A 1 95 ? 18.188 14.57 14.734 1 98.62 95 VAL A C 1
ATOM 727 O O . VAL A 1 95 ? 18.5 15.375 13.852 1 98.62 95 VAL A O 1
ATOM 730 N N . VAL A 1 96 ? 17.219 13.664 14.547 1 98.88 96 VAL A N 1
ATOM 731 C CA . VAL A 1 96 ? 16.281 13.672 13.422 1 98.88 96 VAL A CA 1
ATOM 732 C C . VAL A 1 96 ? 14.867 13.922 13.93 1 98.88 96 VAL A C 1
ATOM 734 O O . VAL A 1 96 ? 14.391 13.227 14.828 1 98.88 96 VAL A O 1
ATOM 737 N N . ILE A 1 97 ? 14.219 14.938 13.367 1 98.88 97 ILE A N 1
ATOM 738 C CA . ILE A 1 97 ? 12.898 15.344 13.82 1 98.88 97 ILE A CA 1
ATOM 739 C C . ILE A 1 97 ? 11.875 15.102 12.719 1 98.88 97 ILE A C 1
ATOM 741 O O . ILE A 1 97 ? 12.07 15.531 11.578 1 98.88 97 ILE A O 1
ATOM 745 N N . GLY A 1 98 ? 10.828 14.43 13.078 1 98.56 98 GLY A N 1
ATOM 746 C CA . GLY A 1 98 ? 9.734 14.18 12.156 1 98.56 98 GLY A CA 1
ATOM 747 C C . GLY A 1 98 ? 8.438 14.844 12.57 1 98.56 98 GLY A C 1
ATOM 748 O O . GLY A 1 98 ? 8.016 14.719 13.719 1 98.56 98 GLY A O 1
ATOM 749 N N . THR A 1 99 ? 7.754 15.422 11.594 1 97.5 99 THR A N 1
ATOM 750 C CA . THR A 1 99 ? 6.504 16.109 11.906 1 97.5 99 THR A CA 1
ATOM 751 C C . THR A 1 99 ? 5.328 15.422 11.211 1 97.5 99 THR A C 1
ATOM 753 O O . THR A 1 99 ? 4.211 15.945 11.211 1 97.5 99 THR A O 1
ATOM 756 N N . GLY A 1 100 ? 5.566 14.359 10.562 1 93.06 100 GLY A N 1
ATOM 757 C CA . GLY A 1 100 ? 4.496 13.586 9.961 1 93.06 100 GLY A CA 1
ATOM 758 C C . GLY A 1 100 ? 4.625 13.461 8.453 1 93.06 100 GLY A C 1
ATOM 759 O O . GLY A 1 100 ? 5.492 14.094 7.848 1 93.06 100 GLY A O 1
ATOM 760 N N . GLY A 1 101 ? 3.734 12.594 7.863 1 89.94 101 GLY A N 1
ATOM 761 C CA . GLY A 1 101 ? 3.791 12.312 6.438 1 89.94 101 GLY A CA 1
ATOM 762 C C . GLY A 1 101 ? 4.578 11.055 6.105 1 89.94 101 GLY A C 1
ATOM 763 O O . GLY A 1 101 ? 5.359 10.57 6.926 1 89.94 101 GLY A O 1
ATOM 764 N N . TYR A 1 102 ? 4.402 10.633 4.926 1 86.31 102 TYR A N 1
ATOM 765 C CA . TYR A 1 102 ? 5 9.367 4.504 1 86.31 102 TYR A CA 1
ATOM 766 C C . TYR A 1 102 ? 6.52 9.469 4.457 1 86.31 102 TYR A C 1
ATOM 768 O O . TYR A 1 102 ? 7.223 8.57 4.91 1 86.31 102 TYR A O 1
ATOM 776 N N . VAL A 1 103 ? 7.035 10.586 3.977 1 91.81 103 VAL A N 1
ATOM 777 C CA . VAL A 1 103 ? 8.477 10.773 3.83 1 91.81 103 VAL A CA 1
ATOM 778 C C . VAL A 1 103 ? 9.141 10.766 5.203 1 91.81 103 VAL A C 1
ATOM 780 O O . VAL A 1 103 ? 10.211 10.188 5.379 1 91.81 103 VAL A O 1
ATOM 783 N N . ALA A 1 104 ? 8.453 11.406 6.172 1 94.94 104 ALA A N 1
ATOM 784 C CA . ALA A 1 104 ? 8.992 11.398 7.531 1 94.94 104 ALA A CA 1
ATOM 785 C C . ALA A 1 104 ? 9.07 9.977 8.078 1 94.94 104 ALA A C 1
ATOM 787 O O . ALA A 1 104 ? 9.977 9.656 8.852 1 94.94 104 ALA A O 1
ATOM 788 N N . GLY A 1 105 ? 8.133 9.195 7.668 1 94.69 105 GLY A N 1
ATOM 789 C CA . GLY A 1 105 ? 8.156 7.805 8.086 1 94.69 105 GLY A CA 1
ATOM 790 C C . GLY A 1 105 ? 9.461 7.102 7.754 1 94.69 105 GLY A C 1
ATOM 791 O O . GLY A 1 105 ? 10.07 6.469 8.617 1 94.69 105 GLY A O 1
ATOM 792 N N . ALA A 1 106 ? 9.922 7.285 6.551 1 95.44 106 ALA A N 1
ATOM 793 C CA . ALA A 1 106 ? 11.133 6.609 6.09 1 95.44 106 ALA A CA 1
ATOM 794 C C . ALA A 1 106 ? 12.375 7.219 6.73 1 95.44 106 ALA A C 1
ATOM 796 O O . ALA A 1 106 ? 13.266 6.492 7.184 1 95.44 106 ALA A O 1
ATOM 797 N N . VAL A 1 107 ? 12.422 8.516 6.848 1 97.81 107 VAL A N 1
ATOM 798 C CA . VAL A 1 107 ? 13.602 9.227 7.328 1 97.81 107 VAL A CA 1
ATOM 799 C C . VAL A 1 107 ? 13.797 8.953 8.82 1 97.81 107 VAL A C 1
ATOM 801 O O . VAL A 1 107 ? 14.891 8.578 9.25 1 97.81 107 VAL A O 1
ATOM 804 N N . VAL A 1 108 ? 12.734 9.07 9.594 1 98.62 108 VAL A N 1
ATOM 805 C CA . VAL A 1 108 ? 12.82 8.891 11.039 1 98.62 108 VAL A CA 1
ATOM 806 C C . VAL A 1 108 ? 13.07 7.418 11.359 1 98.62 108 VAL A C 1
ATOM 808 O O . VAL A 1 108 ? 13.859 7.094 12.25 1 98.62 108 VAL A O 1
ATOM 811 N N . TYR A 1 109 ? 12.422 6.535 10.609 1 97.75 109 TYR A N 1
ATOM 812 C CA . TYR A 1 109 ? 12.648 5.109 10.805 1 97.75 109 TYR A CA 1
ATOM 813 C C . TYR A 1 109 ? 14.109 4.746 10.57 1 97.75 109 TYR A C 1
ATOM 815 O O . TYR A 1 109 ? 14.695 3.988 11.344 1 97.75 109 TYR A O 1
ATOM 823 N N . ALA A 1 110 ? 14.695 5.262 9.484 1 98.12 110 ALA A N 1
ATOM 824 C CA . ALA A 1 110 ? 16.109 5.043 9.195 1 98.12 110 ALA A CA 1
ATOM 825 C C . ALA A 1 110 ? 16.984 5.504 10.359 1 98.12 110 ALA A C 1
ATOM 827 O O . ALA A 1 110 ? 17.891 4.777 10.789 1 98.12 110 ALA A O 1
ATOM 828 N N . ALA A 1 111 ? 16.672 6.613 10.875 1 98.69 111 ALA A N 1
ATOM 829 C CA . ALA A 1 111 ? 17.453 7.152 11.992 1 98.69 111 ALA A CA 1
ATOM 830 C C . ALA A 1 111 ? 17.328 6.258 13.227 1 98.69 111 ALA A C 1
ATOM 832 O O . ALA A 1 111 ? 18.328 6.02 13.922 1 98.69 111 ALA A O 1
ATOM 833 N N . GLN A 1 112 ? 16.125 5.809 13.5 1 98 112 GLN A N 1
ATOM 834 C CA . GLN A 1 112 ? 15.898 4.91 14.625 1 98 112 GLN A CA 1
ATOM 835 C C . GLN A 1 112 ? 16.75 3.645 14.492 1 98 112 GLN A C 1
ATOM 837 O O . GLN A 1 112 ? 17.375 3.209 15.461 1 98 112 GLN A O 1
ATOM 842 N N . ARG A 1 113 ? 16.812 3.127 13.289 1 96.44 113 ARG A N 1
ATOM 843 C CA . ARG A 1 113 ? 17.578 1.909 13.047 1 96.44 113 ARG A CA 1
ATOM 844 C C . ARG A 1 113 ? 19.078 2.164 13.18 1 96.44 113 ARG A C 1
ATOM 846 O O . ARG A 1 113 ? 19.844 1.234 13.414 1 96.44 113 ARG A O 1
ATOM 853 N N . MET A 1 114 ? 19.469 3.402 13.016 1 97.94 114 MET A N 1
ATOM 854 C CA . MET A 1 114 ? 20.875 3.771 13.102 1 97.94 114 MET A CA 1
ATOM 855 C C . MET A 1 114 ? 21.219 4.266 14.508 1 97.94 114 MET A C 1
ATOM 857 O O . MET A 1 114 ? 22.328 4.742 14.75 1 97.94 114 MET A O 1
ATOM 861 N N . ASN A 1 115 ? 20.25 4.262 15.398 1 97.19 115 ASN A N 1
ATOM 862 C CA . ASN A 1 115 ? 20.391 4.637 16.797 1 97.19 115 ASN A CA 1
ATOM 863 C C . ASN A 1 115 ? 20.734 6.117 16.953 1 97.19 115 ASN A C 1
ATOM 865 O O . ASN A 1 115 ? 21.562 6.484 17.797 1 97.19 115 ASN A O 1
ATOM 869 N N . ILE A 1 116 ? 20.234 6.883 16.062 1 98.06 116 ILE A N 1
ATOM 870 C CA . ILE A 1 116 ? 20.297 8.336 16.172 1 98.06 116 ILE A CA 1
ATOM 871 C C . ILE A 1 116 ? 19.078 8.844 16.953 1 98.06 116 ILE A C 1
ATOM 873 O O . ILE A 1 116 ? 17.953 8.383 16.734 1 98.06 116 ILE A O 1
ATOM 877 N N . PRO A 1 117 ? 19.234 9.797 17.875 1 98.5 117 PRO A N 1
ATOM 878 C CA . PRO A 1 117 ? 18.078 10.344 18.594 1 98.5 117 PRO A CA 1
ATOM 879 C C . PRO A 1 117 ? 17.016 10.891 17.641 1 98.5 117 PRO A C 1
ATOM 881 O O . PRO A 1 117 ? 17.328 11.594 16.688 1 98.5 117 PRO A O 1
ATOM 884 N N . THR A 1 118 ? 15.727 10.5 17.906 1 98.75 118 THR A N 1
ATOM 885 C CA . THR A 1 118 ? 14.633 10.969 17.078 1 98.75 118 THR A CA 1
ATOM 886 C C . THR A 1 118 ? 13.531 11.602 17.922 1 98.75 118 THR A C 1
ATOM 888 O O . THR A 1 118 ? 13.234 11.117 19.016 1 98.75 118 THR A O 1
ATOM 891 N N . VAL A 1 119 ? 12.969 12.68 17.453 1 98.81 119 VAL A N 1
ATOM 892 C CA . VAL A 1 119 ? 11.812 13.336 18.062 1 98.81 119 VAL A CA 1
ATOM 893 C C . VAL A 1 119 ? 10.688 13.453 17.031 1 98.81 119 VAL A C 1
ATOM 895 O O . VAL A 1 119 ? 10.914 13.875 15.898 1 98.81 119 VAL A O 1
ATOM 898 N N . ILE A 1 120 ? 9.523 13.031 17.406 1 98.69 120 ILE A N 1
ATOM 899 C CA . ILE A 1 120 ? 8.375 13.227 16.516 1 98.69 120 ILE A CA 1
ATOM 900 C C . ILE A 1 120 ? 7.418 14.242 17.141 1 98.69 120 ILE A C 1
ATOM 902 O O . ILE A 1 120 ? 7.324 14.344 18.359 1 98.69 120 ILE A O 1
ATOM 906 N N . HIS A 1 121 ? 6.781 14.977 16.297 1 98.75 121 HIS A N 1
ATOM 907 C CA . HIS A 1 121 ? 5.812 15.984 16.719 1 98.75 121 HIS A CA 1
ATOM 908 C C . HIS A 1 121 ? 4.441 15.727 16.109 1 98.75 121 HIS A C 1
ATOM 910 O O . HIS A 1 121 ? 4.305 15.68 14.883 1 98.75 121 HIS A O 1
ATOM 916 N N . GLU A 1 122 ? 3.453 15.578 16.938 1 98 122 GLU A N 1
ATOM 917 C CA . GLU A 1 122 ? 2.074 15.398 16.5 1 98 122 GLU A CA 1
ATOM 918 C C . GLU A 1 122 ? 1.295 16.703 16.594 1 98 122 GLU A C 1
ATOM 920 O O . GLU A 1 122 ? 1.104 17.25 17.688 1 98 122 GLU A O 1
ATOM 925 N N . GLN A 1 123 ? 0.825 17.125 15.469 1 96.69 123 GLN A N 1
ATOM 926 C CA . GLN A 1 123 ? 0.161 18.422 15.398 1 96.69 123 GLN A CA 1
ATOM 927 C C . GLN A 1 123 ? -1.311 18.312 15.781 1 96.69 123 GLN A C 1
ATOM 929 O O . GLN A 1 123 ? -1.89 19.25 16.312 1 96.69 123 GLN A O 1
ATOM 934 N N . ASN A 1 124 ? -1.923 17.188 15.586 1 93.94 124 ASN A N 1
ATOM 935 C CA . ASN A 1 124 ? -3.369 17.062 15.734 1 93.94 124 ASN A CA 1
ATOM 936 C C . ASN A 1 124 ? -3.736 16.406 17.062 1 93.94 124 ASN A C 1
ATOM 938 O O . ASN A 1 124 ? -2.865 15.891 17.766 1 93.94 124 ASN A O 1
ATOM 942 N N . SER A 1 125 ? -4.996 16.484 17.328 1 92.94 125 SER A N 1
ATOM 943 C CA . SER A 1 125 ? -5.547 15.82 18.5 1 92.94 125 SER A CA 1
ATOM 944 C C . SER A 1 125 ? -5.59 14.312 18.312 1 92.94 125 SER A C 1
ATOM 946 O O . SER A 1 125 ? -5.594 13.555 19.297 1 92.94 125 SER A O 1
ATOM 948 N N . VAL A 1 126 ? -5.656 13.914 17.078 1 92.69 126 VAL A N 1
ATOM 949 C CA . VAL A 1 126 ? -5.609 12.5 16.734 1 92.69 126 VAL A CA 1
ATOM 950 C C . VAL A 1 126 ? -4.285 12.18 16.047 1 92.69 126 VAL A C 1
ATOM 952 O O . VAL A 1 126 ? -3.924 12.812 15.055 1 92.69 126 VAL A O 1
ATOM 955 N N . ALA A 1 127 ? -3.672 11.172 16.641 1 93.25 127 ALA A N 1
ATOM 956 C CA . ALA A 1 127 ? -2.35 10.82 16.141 1 93.25 127 ALA A CA 1
ATOM 957 C C . ALA A 1 127 ? -2.436 10.297 14.703 1 93.25 127 ALA A C 1
ATOM 959 O O . ALA A 1 127 ? -3.291 9.469 14.391 1 93.25 127 ALA A O 1
ATOM 960 N N . GLY A 1 128 ? -1.602 10.828 13.883 1 90.88 128 GLY A N 1
ATOM 961 C CA . GLY A 1 128 ? -1.509 10.312 12.531 1 90.88 128 GLY A CA 1
ATOM 962 C C . GLY A 1 128 ? -0.866 8.945 12.453 1 90.88 128 GLY A C 1
ATOM 963 O O . GLY A 1 128 ? -0.151 8.539 13.375 1 90.88 128 GLY A O 1
ATOM 964 N N . VAL A 1 129 ? -1.025 8.289 11.32 1 90.06 129 VAL A N 1
ATOM 965 C CA . VAL A 1 129 ? -0.585 6.902 11.148 1 90.06 129 VAL A CA 1
ATOM 966 C C . VAL A 1 129 ? 0.94 6.84 11.164 1 90.06 129 VAL A C 1
ATOM 968 O O . VAL A 1 129 ? 1.522 5.906 11.727 1 90.06 129 VAL A O 1
ATOM 971 N N . THR A 1 130 ? 1.58 7.805 10.578 1 93.19 130 THR A N 1
ATOM 972 C CA . THR A 1 130 ? 3.037 7.832 10.523 1 93.19 130 THR A CA 1
ATOM 973 C C . THR A 1 130 ? 3.627 7.988 11.922 1 93.19 130 THR A C 1
ATOM 975 O O . THR A 1 130 ? 4.535 7.246 12.305 1 93.19 130 THR A O 1
ATOM 978 N N . ASN A 1 131 ? 3.086 8.914 12.648 1 95.88 131 ASN A N 1
ATOM 979 C CA . ASN A 1 131 ? 3.607 9.148 13.992 1 95.88 131 ASN A CA 1
ATOM 980 C C . ASN A 1 131 ? 3.334 7.965 14.914 1 95.88 131 ASN A C 1
ATOM 982 O O . ASN A 1 131 ? 4.164 7.633 15.766 1 95.88 131 ASN A O 1
ATOM 986 N N . LYS A 1 132 ? 2.195 7.355 14.766 1 94.19 132 LYS A N 1
ATOM 987 C CA . LYS A 1 132 ? 1.912 6.152 15.547 1 94.19 132 LYS A CA 1
ATOM 988 C C . LYS A 1 132 ? 2.91 5.043 15.227 1 94.19 132 LYS A C 1
ATOM 990 O O . LYS A 1 132 ? 3.387 4.355 16.141 1 94.19 132 LYS A O 1
ATOM 995 N N . PHE A 1 133 ? 3.193 4.91 13.992 1 93.31 133 PHE A N 1
ATOM 996 C CA . PHE A 1 133 ? 4.133 3.908 13.508 1 93.31 133 PHE A CA 1
ATOM 997 C C . PHE A 1 133 ? 5.516 4.125 14.109 1 93.31 133 PHE A C 1
ATOM 999 O O . PHE A 1 133 ? 6.203 3.166 14.469 1 93.31 133 PHE A O 1
ATOM 1006 N N . LEU A 1 134 ? 5.902 5.406 14.289 1 97.19 134 LEU A N 1
ATOM 1007 C CA . LEU A 1 134 ? 7.254 5.762 14.703 1 97.19 134 LEU A CA 1
ATOM 1008 C C . LEU A 1 134 ? 7.355 5.859 16.219 1 97.19 134 LEU A C 1
ATOM 1010 O O . LEU A 1 134 ? 8.453 5.949 16.766 1 97.19 134 LEU A O 1
ATOM 1014 N N . ALA A 1 135 ? 6.242 5.793 16.938 1 97.88 135 ALA A N 1
ATOM 1015 C CA . ALA A 1 135 ? 6.121 6.199 18.344 1 97.88 135 ALA A CA 1
ATOM 1016 C C . ALA A 1 135 ? 7.016 5.355 19.234 1 97.88 135 ALA A C 1
ATOM 1018 O O . ALA A 1 135 ? 7.758 5.887 20.062 1 97.88 135 ALA A O 1
ATOM 1019 N N . ARG A 1 136 ? 7.051 4.086 19.062 1 95.38 136 ARG A N 1
ATOM 1020 C CA . ARG A 1 136 ? 7.77 3.186 19.953 1 95.38 136 ARG A CA 1
ATOM 1021 C C . ARG A 1 136 ? 9.273 3.383 19.828 1 95.38 136 ARG A C 1
ATOM 1023 O O . ARG A 1 136 ? 10.008 3.25 20.812 1 95.38 136 ARG A O 1
ATOM 1030 N N . GLY A 1 137 ? 9.742 3.756 18.688 1 96.69 137 GLY A N 1
ATOM 1031 C CA . GLY A 1 137 ? 11.172 3.912 18.469 1 96.69 137 GLY A CA 1
ATOM 1032 C C . GLY A 1 137 ? 11.656 5.324 18.719 1 96.69 137 GLY A C 1
ATOM 1033 O O . GLY A 1 137 ? 12.867 5.566 18.781 1 96.69 137 GLY A O 1
ATOM 1034 N N . ALA A 1 138 ? 10.727 6.262 18.875 1 98.12 138 ALA A N 1
ATOM 1035 C CA . ALA A 1 138 ? 11.117 7.656 19.078 1 98.12 138 ALA A CA 1
ATOM 1036 C C . ALA A 1 138 ? 11.742 7.863 20.453 1 98.12 138 ALA A C 1
ATOM 1038 O O . ALA A 1 138 ? 11.32 7.25 21.438 1 98.12 138 ALA A O 1
ATOM 1039 N N . THR A 1 139 ? 12.766 8.68 20.547 1 98.5 139 THR A N 1
ATOM 1040 C CA . THR A 1 139 ? 13.367 9.039 21.828 1 98.5 139 THR A CA 1
ATOM 1041 C C . THR A 1 139 ? 12.414 9.883 22.656 1 98.5 139 THR A C 1
ATOM 1043 O O . THR A 1 139 ? 12.227 9.625 23.844 1 98.5 139 THR A O 1
ATOM 1046 N N . LYS A 1 140 ? 11.812 10.867 22.016 1 98.69 140 LYS A N 1
ATOM 1047 C CA . LYS A 1 140 ? 10.797 11.727 22.625 1 98.69 140 LYS A CA 1
ATOM 1048 C C . LYS A 1 140 ? 9.695 12.07 21.625 1 98.69 140 LYS A C 1
ATOM 1050 O O . LYS A 1 140 ? 9.891 11.969 20.422 1 98.69 140 LYS A O 1
ATOM 1055 N N . ILE A 1 141 ? 8.531 12.445 22.203 1 98.81 141 ILE A N 1
ATOM 1056 C CA . ILE A 1 141 ? 7.363 12.781 21.391 1 98.81 141 ILE A CA 1
ATOM 1057 C C . ILE A 1 141 ? 6.723 14.062 21.922 1 98.81 141 ILE A C 1
ATOM 1059 O O . ILE A 1 141 ? 6.355 14.148 23.094 1 98.81 141 ILE A O 1
ATOM 1063 N N . GLY A 1 142 ? 6.629 15.07 21.047 1 98.75 142 GLY A N 1
ATOM 1064 C CA . GLY A 1 142 ? 5.883 16.281 21.359 1 98.75 142 GLY A CA 1
ATOM 1065 C C . GLY A 1 142 ? 4.492 16.297 20.75 1 98.75 142 GLY A C 1
ATOM 1066 O O . GLY A 1 142 ? 4.316 15.945 19.578 1 98.75 142 GLY A O 1
ATOM 1067 N N . VAL A 1 143 ? 3.504 16.703 21.547 1 98.38 143 VAL A N 1
ATOM 1068 C CA . VAL A 1 143 ? 2.143 16.781 21.031 1 98.38 143 VAL A CA 1
ATOM 1069 C C . VAL A 1 143 ? 1.61 18.203 21.188 1 98.38 143 VAL A C 1
ATOM 1071 O O . VAL A 1 143 ? 1.991 18.906 22.109 1 98.38 143 VAL A O 1
ATOM 1074 N N . ALA A 1 144 ? 0.701 18.547 20.312 1 97.38 144 ALA A N 1
ATOM 1075 C CA . ALA A 1 144 ? 0.148 19.906 20.312 1 97.38 144 ALA A CA 1
ATOM 1076 C C . ALA A 1 144 ? -1.101 19.984 21.188 1 97.38 144 ALA A C 1
ATOM 1078 O O . ALA A 1 144 ? -1.478 21.062 21.641 1 97.38 144 ALA A O 1
ATOM 1079 N N . PHE A 1 145 ? -1.743 18.844 21.391 1 94.62 145 PHE A N 1
ATOM 1080 C CA . PHE A 1 145 ? -2.975 18.766 22.172 1 94.62 145 PHE A CA 1
ATOM 1081 C C . PHE A 1 145 ? -2.836 17.781 23.312 1 94.62 145 PHE A C 1
ATOM 1083 O O . PHE A 1 145 ? -2.268 16.688 23.141 1 94.62 145 PHE A O 1
ATOM 1090 N N . GLU A 1 146 ? -3.41 18.141 24.422 1 93.88 146 GLU A N 1
ATOM 1091 C CA . GLU A 1 146 ? -3.35 17.281 25.609 1 93.88 146 GLU A CA 1
ATOM 1092 C C . GLU A 1 146 ? -3.965 15.922 25.328 1 93.88 146 GLU A C 1
ATOM 1094 O O . GLU A 1 146 ? -3.42 14.891 25.734 1 93.88 146 GLU A O 1
ATOM 1099 N N . VAL A 1 147 ? -5.023 15.891 24.594 1 91.94 147 VAL A N 1
ATOM 1100 C CA . VAL A 1 147 ? -5.785 14.672 24.375 1 91.94 147 VAL A CA 1
ATOM 1101 C C . VAL A 1 147 ? -4.961 13.688 23.547 1 91.94 147 VAL A C 1
ATOM 1103 O O . VAL A 1 147 ? -5.195 12.477 23.594 1 91.94 147 VAL A O 1
ATOM 1106 N N . ALA A 1 148 ? -4.004 14.148 22.812 1 95.06 148 ALA A N 1
ATOM 1107 C CA . ALA A 1 148 ? -3.188 13.289 21.953 1 95.06 148 ALA A CA 1
ATOM 1108 C C . ALA A 1 148 ? -2.215 12.453 22.781 1 95.06 148 ALA A C 1
ATOM 1110 O O . ALA A 1 148 ? -1.718 11.43 22.328 1 95.06 148 ALA A O 1
ATOM 1111 N N . LYS A 1 149 ? -1.903 12.805 24.016 1 96.62 149 LYS A N 1
ATOM 1112 C CA . LYS A 1 149 ? -0.923 12.141 24.859 1 96.62 149 LYS A CA 1
ATOM 1113 C C . LYS A 1 149 ? -1.271 10.664 25.062 1 96.62 149 LYS A C 1
ATOM 1115 O O . LYS A 1 149 ? -0.383 9.812 25.078 1 96.62 149 LYS A O 1
ATOM 1120 N N . GLN A 1 150 ? -2.496 10.43 25.141 1 96.19 150 GLN A N 1
ATOM 1121 C CA . GLN A 1 150 ? -2.945 9.086 25.469 1 96.19 150 GLN A CA 1
ATOM 1122 C C . GLN A 1 150 ? -2.686 8.117 24.328 1 96.19 150 GLN A C 1
ATOM 1124 O O . GLN A 1 150 ? -2.768 6.898 24.5 1 96.19 150 GLN A O 1
ATOM 1129 N N . GLN A 1 151 ? -2.367 8.641 23.266 1 96.12 151 GLN A N 1
ATOM 1130 C CA . GLN A 1 151 ? -2.197 7.801 22.078 1 96.12 151 GLN A CA 1
ATOM 1131 C C . GLN A 1 151 ? -0.735 7.414 21.891 1 96.12 151 GLN A C 1
ATOM 1133 O O . GLN A 1 151 ? -0.389 6.746 20.906 1 96.12 151 GLN A O 1
ATOM 1138 N N . PHE A 1 152 ? 0.151 7.855 22.766 1 98.06 152 PHE A N 1
ATOM 1139 C CA . PHE A 1 152 ? 1.586 7.609 22.672 1 98.06 152 PHE A CA 1
ATOM 1140 C C . PHE A 1 152 ? 2.115 7.043 23.984 1 98.06 152 PHE A C 1
ATOM 1142 O O . PHE A 1 152 ? 1.445 7.117 25.016 1 98.06 152 PHE A O 1
ATOM 1149 N N . PRO A 1 153 ? 3.309 6.441 24.016 1 97.06 153 PRO A N 1
ATOM 1150 C CA . PRO A 1 153 ? 3.904 6 25.281 1 97.06 153 PRO A CA 1
ATOM 1151 C C . PRO A 1 153 ? 4.082 7.137 26.281 1 97.06 153 PRO A C 1
ATOM 1153 O O . PRO A 1 153 ? 4.734 8.141 25.969 1 97.06 153 PRO A O 1
ATOM 1156 N N . SER A 1 154 ? 3.623 6.918 27.453 1 96.69 154 SER A N 1
ATOM 1157 C CA . SER A 1 154 ? 3.518 7.98 28.438 1 96.69 154 SER A CA 1
ATOM 1158 C C . SER A 1 154 ? 4.895 8.477 28.875 1 96.69 154 SER A C 1
ATOM 1160 O O . SER A 1 154 ? 5.062 9.648 29.219 1 96.69 154 SER A O 1
ATOM 1162 N N . GLU A 1 155 ? 5.859 7.648 28.781 1 96.44 155 GLU A N 1
ATOM 1163 C CA . GLU A 1 155 ? 7.184 8 29.266 1 96.44 155 GLU A CA 1
ATOM 1164 C C . GLU A 1 155 ? 7.93 8.883 28.281 1 96.44 155 GLU A C 1
ATOM 1166 O O . GLU A 1 155 ? 8.938 9.508 28.625 1 96.44 155 GLU A O 1
ATOM 1171 N N . LYS A 1 156 ? 7.41 8.969 27.047 1 97.06 156 LYS A N 1
ATOM 1172 C CA . LYS A 1 156 ? 8.133 9.672 25.984 1 97.06 156 LYS A CA 1
ATOM 1173 C C . LYS A 1 156 ? 7.41 10.945 25.562 1 97.06 156 LYS A C 1
ATOM 1175 O O . LYS A 1 156 ? 8.016 11.844 24.984 1 97.06 156 LYS A O 1
ATOM 1180 N N . VAL A 1 157 ? 6.082 11.031 25.859 1 98.56 157 VAL A N 1
ATOM 1181 C CA . VAL A 1 157 ? 5.227 12.039 25.25 1 98.56 157 VAL A CA 1
ATOM 1182 C C . VAL A 1 157 ? 5.117 13.258 26.156 1 98.56 157 VAL A C 1
ATOM 1184 O O . VAL A 1 157 ? 4.988 13.117 27.375 1 98.56 157 VAL A O 1
ATOM 1187 N N . VAL A 1 158 ? 5.273 14.453 25.625 1 98.56 158 VAL A N 1
ATOM 1188 C CA . VAL A 1 158 ? 5.18 15.719 26.359 1 98.56 158 VAL A CA 1
ATOM 1189 C C . VAL A 1 158 ? 4.305 16.703 25.578 1 98.56 158 VAL A C 1
ATOM 1191 O O . VAL A 1 158 ? 4.387 16.766 24.344 1 98.56 158 VAL A O 1
ATOM 1194 N N . LEU A 1 159 ? 3.414 17.406 26.281 1 98.19 159 LEU A N 1
ATOM 1195 C CA . LEU A 1 159 ? 2.652 18.5 25.672 1 98.19 159 LEU A CA 1
ATOM 1196 C C . LEU A 1 159 ? 3.547 19.703 25.406 1 98.19 159 LEU A C 1
ATOM 1198 O O . LEU A 1 159 ? 4.059 20.328 26.344 1 98.19 159 LEU A O 1
ATOM 1202 N N . VAL A 1 160 ? 3.711 20.031 24.109 1 98.56 160 VAL A N 1
ATOM 1203 C CA . VAL A 1 160 ? 4.629 21.125 23.797 1 98.56 160 VAL A CA 1
ATOM 1204 C C . VAL A 1 160 ? 3.902 22.203 23 1 98.56 160 VAL A C 1
ATOM 1206 O O . VAL A 1 160 ? 4.375 23.344 22.891 1 98.56 160 VAL A O 1
ATOM 1209 N N . GLY A 1 161 ? 2.783 21.859 22.359 1 97.94 161 GLY A N 1
ATOM 1210 C CA . GLY A 1 161 ? 2.125 22.781 21.453 1 97.94 161 GLY A CA 1
ATOM 1211 C C . GLY A 1 161 ? 2.697 22.75 20.047 1 97.94 161 GLY A C 1
ATOM 1212 O O . GLY A 1 161 ? 3.426 21.828 19.688 1 97.94 161 GLY A O 1
ATOM 1213 N N . ASN A 1 162 ? 2.264 23.609 19.203 1 98.19 162 ASN A N 1
ATOM 1214 C CA . ASN A 1 162 ? 2.709 23.75 17.828 1 98.19 162 ASN A CA 1
ATOM 1215 C C . ASN A 1 162 ? 3.629 24.969 17.656 1 98.19 162 ASN A C 1
ATOM 1217 O O . ASN A 1 162 ? 3.229 26.094 17.922 1 98.19 162 ASN A O 1
ATOM 1221 N N . PRO A 1 163 ? 4.793 24.797 17.172 1 98.06 163 PRO A N 1
ATOM 1222 C CA . PRO A 1 163 ? 5.773 25.875 17.062 1 98.06 163 PRO A CA 1
ATOM 1223 C C . PRO A 1 163 ? 5.238 27.078 16.281 1 98.06 163 PRO A C 1
ATOM 1225 O O . PRO A 1 163 ? 5.711 28.203 16.484 1 98.06 163 PRO A O 1
ATOM 1228 N N . ARG A 1 164 ? 4.254 26.891 15.461 1 96.19 164 ARG A N 1
ATOM 1229 C CA . ARG A 1 164 ? 3.654 28 14.719 1 96.19 164 ARG A CA 1
ATOM 1230 C C . ARG A 1 164 ? 3.023 29 15.672 1 96.19 164 ARG A C 1
ATOM 1232 O O . ARG A 1 164 ? 2.961 30.203 15.367 1 96.19 164 ARG A O 1
ATOM 1239 N N . ALA A 1 165 ? 2.582 28.562 16.812 1 97.31 165 ALA A N 1
ATOM 1240 C CA . ALA A 1 165 ? 2.018 29.438 17.828 1 97.31 165 ALA A CA 1
ATOM 1241 C C . ALA A 1 165 ? 3.035 30.484 18.281 1 97.31 165 ALA A C 1
ATOM 1243 O O . ALA A 1 165 ? 2.717 31.688 18.344 1 97.31 165 ALA A O 1
ATOM 1244 N N . GLN A 1 166 ? 4.215 30.031 18.5 1 95.75 166 GLN A N 1
ATOM 1245 C CA . GLN A 1 166 ? 5.273 30.938 18.953 1 95.75 166 GLN A CA 1
ATOM 1246 C C . GLN A 1 166 ? 5.656 31.922 17.844 1 95.75 166 GLN A C 1
ATOM 1248 O O . GLN A 1 166 ? 5.918 33.094 18.125 1 95.75 166 GLN A O 1
ATOM 1253 N N . GLN A 1 167 ? 5.719 31.453 16.656 1 93.69 167 GLN A N 1
ATOM 1254 C CA . GLN A 1 167 ? 6.082 32.281 15.531 1 93.69 167 GLN A CA 1
ATOM 1255 C C . GLN A 1 167 ? 5.125 33.469 15.391 1 93.69 167 GLN A C 1
ATOM 1257 O O . GLN A 1 167 ? 5.555 34.625 15.273 1 93.69 167 GLN A O 1
ATOM 1262 N N . VAL A 1 168 ? 3.818 33.219 15.492 1 94.38 168 VAL A N 1
ATOM 1263 C CA . VAL A 1 168 ? 2.818 34.25 15.297 1 94.38 168 VAL A CA 1
ATOM 1264 C C . VAL A 1 168 ? 2.783 35.188 16.516 1 94.38 168 VAL A C 1
ATOM 1266 O O . VAL A 1 168 ? 2.584 36.375 16.391 1 94.38 168 VAL A O 1
ATOM 1269 N N . ALA A 1 169 ? 3.021 34.625 17.656 1 95.38 169 ALA A N 1
ATOM 1270 C CA . ALA A 1 169 ? 3.004 35.406 18.906 1 95.38 169 ALA A CA 1
ATOM 1271 C C . ALA A 1 169 ? 4.133 36.438 18.922 1 95.38 169 ALA A C 1
ATOM 1273 O O . ALA A 1 169 ? 3.953 37.531 19.406 1 95.38 169 ALA A O 1
ATOM 1274 N N . GLN A 1 170 ? 5.191 36.094 18.359 1 93.75 170 GLN A N 1
ATOM 1275 C CA . GLN A 1 170 ? 6.379 36.938 18.438 1 93.75 170 GLN A CA 1
ATOM 1276 C C . GLN A 1 170 ? 6.434 37.906 17.266 1 93.75 170 GLN A C 1
ATOM 1278 O O . GLN A 1 170 ? 7.23 38.844 17.281 1 93.75 170 GLN A O 1
ATOM 1283 N N . LEU A 1 171 ? 5.574 37.719 16.406 1 92 171 LEU A N 1
ATOM 1284 C CA . LEU A 1 171 ? 5.578 38.562 15.211 1 92 171 LEU A CA 1
ATOM 1285 C C . LEU A 1 171 ? 5.074 39.969 15.523 1 92 171 LEU A C 1
ATOM 1287 O O . LEU A 1 171 ? 4.109 40.125 16.281 1 92 171 LEU A O 1
ATOM 1291 N N . LYS A 1 172 ? 5.812 41 15.078 1 93.12 172 LYS A N 1
ATOM 1292 C CA . LYS A 1 172 ? 5.324 42.375 15.094 1 93.12 172 LYS A CA 1
ATOM 1293 C C . LYS A 1 172 ? 4.645 42.75 13.773 1 93.12 172 LYS A C 1
ATOM 1295 O O . LYS A 1 172 ? 5.309 42.906 12.75 1 93.12 172 LYS A O 1
ATOM 1300 N N . SER A 1 173 ? 3.354 42.875 13.875 1 92.69 173 SER A N 1
ATOM 1301 C CA . SER A 1 173 ? 2.59 43.062 12.641 1 92.69 173 SER A CA 1
ATOM 1302 C C . SER A 1 173 ? 2.74 44.5 12.109 1 92.69 173 SER A C 1
ATOM 1304 O O . SER A 1 173 ? 2.725 45.469 12.883 1 92.69 173 SER A O 1
ATOM 1306 N N . THR A 1 174 ? 2.934 44.594 10.828 1 93.19 174 THR A N 1
ATOM 1307 C CA . THR A 1 174 ? 2.926 45.875 10.125 1 93.19 174 THR A CA 1
ATOM 1308 C C . THR A 1 174 ? 1.715 45.969 9.203 1 93.19 174 THR A C 1
ATOM 1310 O O . THR A 1 174 ? 1.649 46.875 8.359 1 93.19 174 THR A O 1
ATOM 1313 N N . PHE A 1 175 ? 0.798 45.094 9.469 1 94.88 175 PHE A N 1
ATOM 1314 C CA . PHE A 1 175 ? -0.366 45.031 8.586 1 94.88 175 PHE A CA 1
ATOM 1315 C C . PHE A 1 175 ? -1.395 46.094 9 1 94.88 175 PHE A C 1
ATOM 1317 O O . PHE A 1 175 ? -1.593 46.344 10.188 1 94.88 175 PHE A O 1
ATOM 1324 N N . SER A 1 176 ? -2.004 46.688 7.934 1 96.56 176 SER A N 1
ATOM 1325 C CA . SER A 1 176 ? -3.137 47.594 8.109 1 96.56 176 SER A CA 1
ATOM 1326 C C . SER A 1 176 ? -4.297 47.188 7.191 1 96.56 176 SER A C 1
ATOM 1328 O O . SER A 1 176 ? -4.094 46.938 6.004 1 96.56 176 SER A O 1
ATOM 1330 N N . TRP A 1 177 ? -5.539 47.188 7.766 1 97.06 177 TRP A N 1
ATOM 1331 C CA . TRP A 1 177 ? -6.73 46.875 6.973 1 97.06 177 TRP A CA 1
ATOM 1332 C C . TRP A 1 177 ? -6.898 47.906 5.852 1 97.06 177 TRP A C 1
ATOM 1334 O O . TRP A 1 177 ? -7.516 47.625 4.824 1 97.06 177 TRP A O 1
ATOM 1344 N N . GLN A 1 178 ? -6.289 49 5.961 1 97.06 178 GLN A N 1
ATOM 1345 C CA . GLN A 1 178 ? -6.379 50.062 4.961 1 97.06 178 GLN A CA 1
ATOM 1346 C C . GLN A 1 178 ? -5.777 49.625 3.633 1 97.06 178 GLN A C 1
ATOM 1348 O O . GLN A 1 178 ? -6.18 50.094 2.572 1 97.06 178 GLN A O 1
ATOM 1353 N N . THR A 1 179 ? -4.824 48.719 3.727 1 95.5 179 THR A N 1
ATOM 1354 C CA . THR A 1 179 ? -4.141 48.25 2.525 1 95.5 179 THR A CA 1
ATOM 1355 C C . THR A 1 179 ? -5.113 47.531 1.592 1 95.5 179 THR A C 1
ATOM 1357 O O . THR A 1 179 ? -4.844 47.406 0.398 1 95.5 179 THR A O 1
ATOM 1360 N N . ILE A 1 180 ? -6.289 47.188 2.182 1 95.19 180 ILE A N 1
ATOM 1361 C CA . ILE A 1 180 ? -7.262 46.5 1.321 1 95.19 180 ILE A CA 1
ATOM 1362 C C . ILE A 1 180 ? -8.586 47.281 1.354 1 95.19 180 ILE A C 1
ATOM 1364 O O . ILE A 1 180 ? -9.656 46.688 1.171 1 95.19 180 ILE A O 1
ATOM 1368 N N . GLY A 1 181 ? -8.539 48.5 1.718 1 96.44 181 GLY A N 1
ATOM 1369 C CA . GLY A 1 181 ? -9.672 49.406 1.59 1 96.44 181 GLY A CA 1
ATOM 1370 C C . GLY A 1 181 ? -10.625 49.344 2.77 1 96.44 181 GLY A C 1
ATOM 1371 O O . GLY A 1 181 ? -11.789 49.75 2.66 1 96.44 181 GLY A O 1
ATOM 1372 N N . LEU A 1 182 ? -10.211 48.812 3.863 1 98.06 182 LEU A N 1
ATOM 1373 C CA . LEU A 1 182 ? -11.023 48.75 5.078 1 98.06 182 LEU A CA 1
ATOM 1374 C C . LEU A 1 182 ? -10.477 49.688 6.141 1 98.06 182 LEU A C 1
ATOM 1376 O O . LEU A 1 182 ? -9.633 50.531 5.848 1 98.06 182 LEU A O 1
ATOM 1380 N N . ARG A 1 183 ? -11.086 49.625 7.281 1 98.06 183 ARG A N 1
ATOM 1381 C CA . ARG A 1 183 ? -10.703 50.562 8.344 1 98.06 183 ARG A CA 1
ATOM 1382 C C . ARG A 1 183 ? -10.062 49.844 9.508 1 98.06 183 ARG A C 1
ATOM 1384 O O . ARG A 1 183 ? -10.5 48.75 9.883 1 98.06 183 ARG A O 1
ATOM 1391 N N . ASP A 1 184 ? -9.07 50.469 10.156 1 97.56 184 ASP A N 1
ATOM 1392 C CA . ASP A 1 184 ? -8.352 49.875 11.266 1 97.56 184 ASP A CA 1
ATOM 1393 C C . ASP A 1 184 ? -9.109 50.031 12.578 1 97.56 184 ASP A C 1
ATOM 1395 O O . ASP A 1 184 ? -8.828 49.375 13.57 1 97.56 184 ASP A O 1
ATOM 1399 N N . ASP A 1 185 ? -10.078 50.969 12.68 1 96.62 185 ASP A N 1
ATOM 1400 C CA . ASP A 1 185 ? -10.781 51.281 13.922 1 96.62 185 ASP A CA 1
ATOM 1401 C C . ASP A 1 185 ? -12.094 50.5 14.023 1 96.62 185 ASP A C 1
ATOM 1403 O O . ASP A 1 185 ? -12.914 50.781 14.898 1 96.62 185 ASP A O 1
ATOM 1407 N N . LYS A 1 186 ? -12.336 49.594 13.102 1 97.56 186 LYS A N 1
ATOM 1408 C CA . LYS A 1 186 ? -13.539 48.781 13.125 1 97.56 186 LYS A CA 1
ATOM 1409 C C . LYS A 1 186 ? -13.203 47.312 13.422 1 97.56 186 LYS A C 1
ATOM 1411 O O . LYS A 1 186 ? -12.188 46.812 12.953 1 97.56 186 LYS A O 1
ATOM 1416 N N . ALA A 1 187 ? -14.094 46.75 14.242 1 97.81 187 ALA A N 1
ATOM 1417 C CA . ALA A 1 187 ? -13.938 45.312 14.484 1 97.81 187 ALA A CA 1
ATOM 1418 C C . ALA A 1 187 ? -14.008 44.531 13.172 1 97.81 187 ALA A C 1
ATOM 1420 O O . ALA A 1 187 ? -14.82 44.844 12.297 1 97.81 187 ALA A O 1
ATOM 1421 N N . THR A 1 188 ? -13.094 43.562 12.992 1 98.56 188 THR A N 1
ATOM 1422 C CA . THR A 1 188 ? -13 42.844 11.727 1 98.56 188 THR A CA 1
ATOM 1423 C C . THR A 1 188 ? -13.008 41.344 11.961 1 98.56 188 THR A C 1
ATOM 1425 O O . THR A 1 188 ? -12.273 40.812 12.812 1 98.56 188 THR A O 1
ATOM 1428 N N . VAL A 1 189 ? -13.883 40.625 11.266 1 98.75 189 VAL A N 1
ATOM 1429 C CA . VAL A 1 189 ? -13.875 39.156 11.258 1 98.75 189 VAL A CA 1
ATOM 1430 C C . VAL A 1 189 ? -13.227 38.656 9.969 1 98.75 189 VAL A C 1
ATOM 1432 O O . VAL A 1 189 ? -13.508 39.156 8.883 1 98.75 189 VAL A O 1
ATOM 1435 N N . LEU A 1 190 ? -12.266 37.781 10.148 1 98.5 190 LEU A N 1
ATOM 1436 C CA . LEU A 1 190 ? -11.609 37.125 9.031 1 98.5 190 LEU A CA 1
ATOM 1437 C C . LEU A 1 190 ? -12.18 35.719 8.828 1 98.5 190 LEU A C 1
ATOM 1439 O O . LEU A 1 190 ? -12.172 34.906 9.75 1 98.5 190 LEU A O 1
ATOM 1443 N N . ILE A 1 191 ? -12.688 35.406 7.613 1 98.5 191 ILE A N 1
ATOM 1444 C CA . ILE A 1 191 ? -13.32 34.125 7.289 1 98.5 191 ILE A CA 1
ATOM 1445 C C . ILE A 1 191 ? -12.508 33.406 6.215 1 98.5 191 ILE A C 1
ATOM 1447 O O . ILE A 1 191 ? -12.367 33.938 5.098 1 98.5 191 ILE A O 1
ATOM 1451 N N . PHE A 1 192 ? -12 32.219 6.562 1 95.88 192 PHE A N 1
ATOM 1452 C CA . PHE A 1 192 ? -11.227 31.484 5.562 1 95.88 192 PHE A CA 1
ATOM 1453 C C . PHE A 1 192 ? -11.344 29.984 5.781 1 95.88 192 PHE A C 1
ATOM 1455 O O . PHE A 1 192 ? -11.594 29.531 6.898 1 95.88 192 PHE A O 1
ATOM 1462 N N . GLY A 1 193 ? -11.242 29.141 4.691 1 91.75 193 GLY A N 1
ATOM 1463 C CA . GLY A 1 193 ? -11.391 27.703 4.734 1 91.75 193 GLY A CA 1
ATOM 1464 C C . GLY A 1 193 ? -10.07 26.953 4.613 1 91.75 193 GLY A C 1
ATOM 1465 O O . GLY A 1 193 ? -10.016 25.859 4.059 1 91.75 193 GLY A O 1
ATOM 1466 N N . GLY A 1 194 ? -9.016 27.562 5.012 1 84.31 194 GLY A N 1
ATOM 1467 C CA . GLY A 1 194 ? -7.703 26.984 4.777 1 84.31 194 GLY A CA 1
ATOM 1468 C C . GLY A 1 194 ? -7.047 27.484 3.502 1 84.31 194 GLY A C 1
ATOM 1469 O O . GLY A 1 194 ? -7.578 28.375 2.834 1 84.31 194 GLY A O 1
ATOM 1470 N N . SER A 1 195 ? -5.918 26.766 3.111 1 76.88 195 SER A N 1
ATOM 1471 C CA . SER A 1 195 ? -5.133 27.25 1.976 1 76.88 195 SER A CA 1
ATOM 1472 C C . SER A 1 195 ? -5.898 27.078 0.667 1 76.88 195 SER A C 1
ATOM 1474 O O . SER A 1 195 ? -5.719 27.859 -0.267 1 76.88 195 SER A O 1
ATOM 1476 N N . GLN A 1 196 ? -6.746 26.125 0.628 1 81.12 196 GLN A N 1
ATOM 1477 C CA . GLN A 1 196 ? -7.453 25.844 -0.618 1 81.12 196 GLN A CA 1
ATOM 1478 C C . GLN A 1 196 ? -8.883 26.375 -0.57 1 81.12 196 GLN A C 1
ATOM 1480 O O . GLN A 1 196 ? -9.609 26.312 -1.562 1 81.12 196 GLN A O 1
ATOM 1485 N N . GLY A 1 197 ? -9.25 26.875 0.542 1 89.19 197 GLY A N 1
ATOM 1486 C CA . GLY A 1 197 ? -10.625 27.297 0.724 1 89.19 197 GLY A CA 1
ATOM 1487 C C . GLY A 1 197 ? -11.562 26.172 1.083 1 89.19 197 GLY A C 1
ATOM 1488 O O . GLY A 1 197 ? -11.148 25.016 1.15 1 89.19 197 GLY A O 1
ATOM 1489 N N . ALA A 1 198 ? -12.766 26.5 1.389 1 93.69 198 ALA A N 1
ATOM 1490 C CA . ALA A 1 198 ? -13.789 25.531 1.749 1 93.69 198 ALA A CA 1
ATOM 1491 C C . ALA A 1 198 ? -15.133 25.906 1.129 1 93.69 198 ALA A C 1
ATOM 1493 O O . ALA A 1 198 ? -15.742 26.906 1.498 1 93.69 198 ALA A O 1
ATOM 1494 N N . PRO A 1 199 ? -15.586 25.078 0.252 1 94.5 199 PRO A N 1
ATOM 1495 C CA . PRO A 1 199 ? -16.828 25.391 -0.44 1 94.5 199 PRO A CA 1
ATOM 1496 C C . PRO A 1 199 ? -18 25.656 0.522 1 94.5 199 PRO A C 1
ATOM 1498 O O . PRO A 1 199 ? -18.766 26.594 0.324 1 94.5 199 PRO A O 1
ATOM 1501 N N . ALA A 1 200 ? -18.141 24.828 1.569 1 95.19 200 ALA A N 1
ATOM 1502 C CA . ALA A 1 200 ? -19.25 25 2.518 1 95.19 200 ALA A CA 1
ATOM 1503 C C . ALA A 1 200 ? -19.203 26.359 3.189 1 95.19 200 ALA A C 1
ATOM 1505 O O . ALA A 1 200 ? -20.234 27 3.387 1 95.19 200 ALA A O 1
ATOM 1506 N N . ILE A 1 201 ? -18.016 26.844 3.537 1 97.44 201 ILE A N 1
ATOM 1507 C CA . ILE A 1 201 ? -17.859 28.141 4.18 1 97.44 201 ILE A CA 1
ATOM 1508 C C . ILE A 1 201 ? -18.156 29.25 3.174 1 97.44 201 ILE A C 1
ATOM 1510 O O . ILE A 1 201 ? -18.875 30.203 3.488 1 97.44 201 ILE A O 1
ATOM 1514 N N . ASN A 1 202 ? -17.641 29.062 1.942 1 97.56 202 ASN A N 1
ATOM 1515 C CA . ASN A 1 202 ? -17.875 30.062 0.901 1 97.56 202 ASN A CA 1
ATOM 1516 C C . ASN A 1 202 ? -19.375 30.234 0.619 1 97.56 202 ASN A C 1
ATOM 1518 O O . ASN A 1 202 ? -19.859 31.359 0.472 1 97.56 202 ASN A O 1
ATOM 1522 N N . LEU A 1 203 ? -20.062 29.172 0.552 1 97.25 203 LEU A N 1
ATOM 1523 C CA . LEU A 1 203 ? -21.484 29.219 0.272 1 97.25 203 LEU A CA 1
ATOM 1524 C C . LEU A 1 203 ? -22.234 29.922 1.4 1 97.25 203 LEU A C 1
ATOM 1526 O O . LEU A 1 203 ? -23.141 30.734 1.149 1 97.25 203 LEU A O 1
ATOM 1530 N N . ALA A 1 204 ? -21.891 29.578 2.617 1 97.88 204 ALA A N 1
ATOM 1531 C CA . ALA A 1 204 ? -22.531 30.219 3.766 1 97.88 204 ALA A CA 1
ATOM 1532 C C . ALA A 1 204 ? -22.281 31.719 3.758 1 97.88 204 ALA A C 1
ATOM 1534 O O . ALA A 1 204 ? -23.172 32.5 4.109 1 97.88 204 ALA A O 1
ATOM 1535 N N . VAL A 1 205 ? -21.094 32.062 3.381 1 97.94 205 VAL A N 1
ATOM 1536 C CA . VAL A 1 205 ? -20.703 33.5 3.363 1 97.94 205 VAL A CA 1
ATOM 1537 C C . VAL A 1 205 ? -21.5 34.219 2.291 1 97.94 205 VAL A C 1
ATOM 1539 O O . VAL A 1 205 ? -21.969 35.344 2.518 1 97.94 205 VAL A O 1
ATOM 1542 N N . ILE A 1 206 ? -21.625 33.625 1.135 1 97.88 206 ILE A N 1
ATOM 1543 C CA . ILE A 1 206 ? -22.391 34.219 0.052 1 97.88 206 ILE A CA 1
ATOM 1544 C C . ILE A 1 206 ? -23.812 34.531 0.533 1 97.88 206 ILE A C 1
ATOM 1546 O O . ILE A 1 206 ? -24.328 35.625 0.303 1 97.88 206 ILE A O 1
ATOM 1550 N N . ASP A 1 207 ? -24.359 33.594 1.236 1 97.56 207 ASP A N 1
ATOM 1551 C CA . ASP A 1 207 ? -25.719 33.75 1.761 1 97.56 207 ASP A CA 1
ATOM 1552 C C . ASP A 1 207 ? -25.766 34.844 2.836 1 97.56 207 ASP A C 1
ATOM 1554 O O . ASP A 1 207 ? -26.828 35.438 3.055 1 97.56 207 ASP A O 1
ATOM 1558 N N . ALA A 1 208 ? -24.734 35.094 3.455 1 98.5 208 ALA A N 1
ATOM 1559 C CA . ALA A 1 208 ? -24.688 35.969 4.617 1 98.5 208 ALA A CA 1
ATOM 1560 C C . ALA A 1 208 ? -24.391 37.406 4.195 1 98.5 208 ALA A C 1
ATOM 1562 O O . ALA A 1 208 ? -24.625 38.344 4.965 1 98.5 208 ALA A O 1
ATOM 1563 N N . ILE A 1 209 ? -23.875 37.656 3.021 1 98.44 209 ILE A N 1
ATOM 1564 C CA . ILE A 1 209 ? -23.328 38.938 2.59 1 98.44 209 ILE A CA 1
ATOM 1565 C C . ILE A 1 209 ? -24.406 40 2.703 1 98.44 209 ILE A C 1
ATOM 1567 O O . ILE A 1 209 ? -24.156 41.094 3.229 1 98.44 209 ILE A O 1
ATOM 1571 N N . PRO A 1 210 ? -25.688 39.75 2.277 1 98.38 210 PRO A N 1
ATOM 1572 C CA . PRO A 1 210 ? -26.688 40.812 2.389 1 98.38 210 PRO A CA 1
ATOM 1573 C C . PRO A 1 210 ? -26.859 41.312 3.82 1 98.38 210 PRO A C 1
ATOM 1575 O O . PRO A 1 210 ? -27.031 42.531 4.039 1 98.38 210 PRO A O 1
ATOM 1578 N N . GLU A 1 211 ? -26.781 40.406 4.723 1 98.25 211 GLU A N 1
ATOM 1579 C CA . GLU A 1 211 ? -26.906 40.812 6.121 1 98.25 211 GLU A CA 1
ATOM 1580 C C . GLU A 1 211 ? -25.609 41.438 6.629 1 98.25 211 GLU A C 1
ATOM 1582 O O . GLU A 1 211 ? -25.641 42.438 7.363 1 98.25 211 GLU A O 1
ATOM 1587 N N . PHE A 1 212 ? -24.422 40.938 6.281 1 98.62 212 PHE A N 1
ATOM 1588 C CA . PHE A 1 212 ? -23.125 41.5 6.648 1 98.62 212 PHE A CA 1
ATOM 1589 C C . PHE A 1 212 ? -22.984 42.938 6.156 1 98.62 212 PHE A C 1
ATOM 1591 O O . PHE A 1 212 ? -22.328 43.75 6.801 1 98.62 212 PHE A O 1
ATOM 1598 N N . ASN A 1 213 ? -23.641 43.219 5.047 1 98.5 213 ASN A N 1
ATOM 1599 C CA . ASN A 1 213 ? -23.609 44.562 4.477 1 98.5 213 ASN A CA 1
ATOM 1600 C C . ASN A 1 213 ? -24.125 45.594 5.461 1 98.5 213 ASN A C 1
ATOM 1602 O O . ASN A 1 213 ? -23.719 46.781 5.406 1 98.5 213 ASN A O 1
ATOM 1606 N N . GLU A 1 214 ? -24.953 45.156 6.352 1 98.12 214 GLU A N 1
ATOM 1607 C CA . GLU A 1 214 ? -25.641 46.062 7.238 1 98.12 214 GLU A CA 1
ATOM 1608 C C . GLU A 1 214 ? -24.953 46.156 8.594 1 98.12 214 GLU A C 1
ATOM 1610 O O . GLU A 1 214 ? -25.391 46.906 9.469 1 98.12 214 GLU A O 1
ATOM 1615 N N . ARG A 1 215 ? -23.938 45.469 8.75 1 98.06 215 ARG A N 1
ATOM 1616 C CA . ARG A 1 215 ? -23.266 45.469 10.047 1 98.06 215 ARG A CA 1
ATOM 1617 C C . ARG A 1 215 ? -22.234 46.562 10.164 1 98.06 215 ARG A C 1
ATOM 1619 O O . ARG A 1 215 ? -21.75 47.094 9.148 1 98.06 215 ARG A O 1
ATOM 1626 N N . SER A 1 216 ? -21.922 46.906 11.422 1 97.25 216 SER A N 1
ATOM 1627 C CA . SER A 1 216 ? -20.938 47.969 11.688 1 97.25 216 SER A CA 1
ATOM 1628 C C . SER A 1 216 ? -19.516 47.438 11.641 1 97.25 216 SER A C 1
ATOM 1630 O O . SER A 1 216 ? -18.562 48.188 11.516 1 97.25 216 SER A O 1
ATOM 1632 N N . TYR A 1 217 ? -19.391 46.156 11.852 1 98.38 217 TYR A N 1
ATOM 1633 C CA . TYR A 1 217 ? -18.062 45.531 11.773 1 98.38 217 TYR A CA 1
ATOM 1634 C C . TYR A 1 217 ? -17.703 45.188 10.336 1 98.38 217 TYR A C 1
ATOM 1636 O O . TYR A 1 217 ? -18.547 45.25 9.445 1 98.38 217 TYR A O 1
ATOM 1644 N N . GLN A 1 218 ? -16.391 44.875 10.094 1 98.69 218 GLN A N 1
ATOM 1645 C CA . GLN A 1 218 ? -15.875 44.531 8.773 1 98.69 218 GLN A CA 1
ATOM 1646 C C . GLN A 1 218 ? -15.719 43.031 8.609 1 98.69 218 GLN A C 1
ATOM 1648 O O . GLN A 1 218 ? -15.508 42.312 9.586 1 98.69 218 GLN A O 1
ATOM 1653 N N . VAL A 1 219 ? -15.961 42.562 7.355 1 98.69 219 VAL A N 1
ATOM 1654 C CA . VAL A 1 219 ? -15.859 41.156 7.039 1 98.69 219 VAL A CA 1
ATOM 1655 C C . VAL A 1 219 ? -14.852 40.938 5.906 1 98.69 219 VAL A C 1
ATOM 1657 O O . VAL A 1 219 ? -14.984 41.531 4.836 1 98.69 219 VAL A O 1
ATOM 1660 N N . VAL A 1 220 ? -13.859 40.156 6.176 1 98.62 220 VAL A N 1
ATOM 1661 C CA . VAL A 1 220 ? -12.898 39.781 5.145 1 98.62 220 VAL A CA 1
ATOM 1662 C C . VAL A 1 220 ? -13.047 38.281 4.832 1 98.62 220 VAL A C 1
ATOM 1664 O O . VAL A 1 220 ? -12.906 37.438 5.723 1 98.62 220 VAL A O 1
ATOM 1667 N N . ILE A 1 221 ? -13.305 38 3.584 1 98.25 221 ILE A N 1
ATOM 1668 C CA . ILE A 1 221 ? -13.562 36.625 3.125 1 98.25 221 ILE A CA 1
ATOM 1669 C C . ILE A 1 221 ? -12.422 36.156 2.223 1 98.25 221 ILE A C 1
ATOM 1671 O O . ILE A 1 221 ? -12.133 36.781 1.2 1 98.25 221 ILE A O 1
ATOM 1675 N N . VAL A 1 222 ? -11.781 35.125 2.635 1 97.44 222 VAL A N 1
ATOM 1676 C CA . VAL A 1 222 ? -10.75 34.5 1.811 1 97.44 222 VAL A CA 1
ATOM 1677 C C . VAL A 1 222 ? -11.258 33.188 1.228 1 97.44 222 VAL A C 1
ATOM 1679 O O . VAL A 1 222 ? -11.359 32.188 1.937 1 97.44 222 VAL A O 1
ATOM 1682 N N . THR A 1 223 ? -11.406 33.094 -0.051 1 96.75 223 THR A N 1
ATOM 1683 C CA . THR A 1 223 ? -12.188 32.031 -0.688 1 96.75 223 THR A CA 1
ATOM 1684 C C . THR A 1 223 ? -11.312 30.828 -1.015 1 96.75 223 THR A C 1
ATOM 1686 O O . THR A 1 223 ? -11.82 29.719 -1.196 1 96.75 223 THR A O 1
ATOM 1689 N N . GLY A 1 224 ? -10.016 31.047 -1.08 1 94 224 GLY A N 1
ATOM 1690 C CA . GLY A 1 224 ? -9.133 30.141 -1.78 1 94 224 GLY A CA 1
ATOM 1691 C C . GLY A 1 224 ? -8.914 30.516 -3.236 1 94 224 GLY A C 1
ATOM 1692 O O . GLY A 1 224 ? -9.867 30.859 -3.938 1 94 224 GLY A O 1
ATOM 1693 N N . PRO A 1 225 ? -7.707 30.406 -3.688 1 91.88 225 PRO A N 1
ATOM 1694 C CA . PRO A 1 225 ? -7.414 30.906 -5.027 1 91.88 225 PRO A CA 1
ATOM 1695 C C . PRO A 1 225 ? -8.219 30.219 -6.117 1 91.88 225 PRO A C 1
ATOM 1697 O O . PRO A 1 225 ? -8.688 30.859 -7.059 1 91.88 225 PRO A O 1
ATOM 1700 N N . LYS A 1 226 ? -8.469 28.984 -6.027 1 92.5 226 LYS A N 1
ATOM 1701 C CA . LYS A 1 226 ? -9.133 28.219 -7.082 1 92.5 226 LYS A CA 1
ATOM 1702 C C . LYS A 1 226 ? -10.648 28.391 -7.008 1 92.5 226 LYS A C 1
ATOM 1704 O O . LYS A 1 226 ? -11.367 27.969 -7.914 1 92.5 226 LYS A O 1
ATOM 1709 N N . ARG A 1 227 ? -11.102 29 -5.953 1 94.81 227 ARG A N 1
ATOM 1710 C CA . ARG A 1 227 ? -12.539 29.078 -5.734 1 94.81 227 ARG A CA 1
ATOM 1711 C C . ARG A 1 227 ? -13.039 30.516 -5.848 1 94.81 227 ARG A C 1
ATOM 1713 O O . ARG A 1 227 ? -14.242 30.766 -5.789 1 94.81 227 ARG A O 1
ATOM 1720 N N . TYR A 1 228 ? -12.141 31.422 -6.035 1 96.5 228 TYR A N 1
ATOM 1721 C CA . TYR A 1 228 ? -12.422 32.844 -6.027 1 96.5 228 TYR A CA 1
ATOM 1722 C C . TYR A 1 228 ? -13.414 33.219 -7.121 1 96.5 228 TYR A C 1
ATOM 1724 O O . TYR A 1 228 ? -14.438 33.844 -6.852 1 96.5 228 TYR A O 1
ATOM 1732 N N . ASP A 1 229 ? -13.125 32.75 -8.32 1 96.5 229 ASP A N 1
ATOM 1733 C CA . ASP A 1 229 ? -13.977 33.062 -9.461 1 96.5 229 ASP A CA 1
ATOM 1734 C C . ASP A 1 229 ? -15.383 32.531 -9.281 1 96.5 229 ASP A C 1
ATOM 1736 O O . ASP A 1 229 ? -16.359 33.188 -9.633 1 96.5 229 ASP A O 1
ATOM 1740 N N . ASN A 1 230 ? -15.391 31.375 -8.742 1 96.12 230 ASN A N 1
ATOM 1741 C CA . ASN A 1 230 ? -16.703 30.75 -8.508 1 96.12 230 ASN A CA 1
ATOM 1742 C C . ASN A 1 230 ? -17.531 31.578 -7.523 1 96.12 230 ASN A C 1
ATOM 1744 O O . ASN A 1 230 ? -18.734 31.703 -7.688 1 96.12 230 ASN A O 1
ATOM 1748 N N . VAL A 1 231 ? -16.938 32.062 -6.477 1 97.06 231 VAL A N 1
ATOM 1749 C CA . VAL A 1 231 ? -17.625 32.875 -5.48 1 97.06 231 VAL A CA 1
ATOM 1750 C C . VAL A 1 231 ? -18.156 34.156 -6.129 1 97.06 231 VAL A C 1
ATOM 1752 O O . VAL A 1 231 ? -19.312 34.5 -5.941 1 97.06 231 VAL A O 1
ATOM 1755 N N . LEU A 1 232 ? -17.375 34.812 -6.934 1 97.12 232 LEU A N 1
ATOM 1756 C CA . LEU A 1 232 ? -17.781 36.031 -7.605 1 97.12 232 LEU A CA 1
ATOM 1757 C C . LEU A 1 232 ? -18.922 35.781 -8.578 1 97.12 232 LEU A C 1
ATOM 1759 O O . LEU A 1 232 ? -19.844 36.594 -8.688 1 97.12 232 LEU A O 1
ATOM 1763 N N . ASP A 1 233 ? -18.812 34.688 -9.305 1 97.19 233 ASP A N 1
ATOM 1764 C CA . ASP A 1 233 ? -19.859 34.312 -10.258 1 97.19 233 ASP A CA 1
ATOM 1765 C C . ASP A 1 233 ? -21.188 34.094 -9.555 1 97.19 233 ASP A C 1
ATOM 1767 O O . ASP A 1 233 ? -22.234 34.562 -10.031 1 97.19 233 ASP A O 1
ATOM 1771 N N . LEU A 1 234 ? -21.109 33.406 -8.516 1 97.06 234 LEU A N 1
ATOM 1772 C CA . LEU A 1 234 ? -22.344 33.125 -7.773 1 97.06 234 LEU A CA 1
ATOM 1773 C C . LEU A 1 234 ? -22.953 34.406 -7.234 1 97.06 234 LEU A C 1
ATOM 1775 O O . LEU A 1 234 ? -24.172 34.562 -7.223 1 97.06 234 LEU A O 1
ATOM 1779 N N . LEU A 1 235 ? -22.156 35.312 -6.758 1 97.31 235 LEU A N 1
ATOM 1780 C CA . LEU A 1 235 ? -22.625 36.625 -6.285 1 97.31 235 LEU A CA 1
ATOM 1781 C C . LEU A 1 235 ? -23.312 37.375 -7.41 1 97.31 235 LEU A C 1
ATOM 1783 O O . LEU A 1 235 ? -24.391 37.969 -7.207 1 97.31 235 LEU A O 1
ATOM 1787 N N . ARG A 1 236 ? -22.703 37.375 -8.57 1 97.19 236 ARG A N 1
ATOM 1788 C CA . ARG A 1 236 ? -23.281 38.062 -9.727 1 97.19 236 ARG A CA 1
ATOM 1789 C C . ARG A 1 236 ? -24.625 37.438 -10.125 1 97.19 236 ARG A C 1
ATOM 1791 O O . ARG A 1 236 ? -25.594 38.125 -10.367 1 97.19 236 ARG A O 1
ATOM 1798 N N . GLU A 1 237 ? -24.578 36.188 -10.172 1 97.12 237 GLU A N 1
ATOM 1799 C CA . GLU A 1 237 ? -25.781 35.438 -10.555 1 97.12 237 GLU A CA 1
ATOM 1800 C C . GLU A 1 237 ? -26.938 35.75 -9.609 1 97.12 237 GLU A C 1
ATOM 1802 O O . GLU A 1 237 ? -28.094 35.812 -10.039 1 97.12 237 GLU A O 1
ATOM 1807 N N . ARG A 1 238 ? -26.641 35.938 -8.383 1 96.94 238 ARG A N 1
ATOM 1808 C CA . ARG A 1 238 ? -27.672 36.156 -7.371 1 96.94 238 ARG A CA 1
ATOM 1809 C C . ARG A 1 238 ? -27.922 37.625 -7.152 1 96.94 238 ARG A C 1
ATOM 1811 O O . ARG A 1 238 ? -28.703 38 -6.281 1 96.94 238 ARG A O 1
ATOM 1818 N N . ASN A 1 239 ? -27.234 38.469 -7.883 1 97.31 239 ASN A N 1
ATOM 1819 C CA . ASN A 1 239 ? -27.344 39.906 -7.797 1 97.31 239 ASN A CA 1
ATOM 1820 C C . ASN A 1 239 ? -27.062 40.406 -6.383 1 97.31 239 ASN A C 1
ATOM 1822 O O . ASN A 1 239 ? -27.828 41.219 -5.832 1 97.31 239 ASN A O 1
ATOM 1826 N N . ILE A 1 240 ? -26.047 39.781 -5.785 1 97.5 240 ILE A N 1
ATOM 1827 C CA . ILE A 1 240 ? -25.594 40.188 -4.461 1 97.5 240 ILE A CA 1
ATOM 1828 C C . ILE A 1 240 ? -24.328 41.031 -4.586 1 97.5 240 ILE A C 1
ATOM 1830 O O . ILE A 1 240 ? -23.359 40.625 -5.23 1 97.5 240 ILE A O 1
ATOM 1834 N N . GLU A 1 241 ? -24.312 42.188 -3.996 1 97.12 241 GLU A N 1
ATOM 1835 C CA . GLU A 1 241 ? -23.156 43.094 -3.99 1 97.12 241 GLU A CA 1
ATOM 1836 C C . GLU A 1 241 ? -22.609 43.281 -2.576 1 97.12 241 GLU A C 1
ATOM 1838 O O . GLU A 1 241 ? -23.375 43.531 -1.643 1 97.12 241 GLU A O 1
ATOM 1843 N N . ALA A 1 242 ? -21.375 43.156 -2.402 1 97.69 242 ALA A N 1
ATOM 1844 C CA . ALA A 1 242 ? -20.734 43.375 -1.113 1 97.69 242 ALA A CA 1
ATOM 1845 C C . ALA A 1 242 ? -20.578 44.875 -0.845 1 97.69 242 ALA A C 1
ATOM 1847 O O . ALA A 1 242 ? -20.141 45.625 -1.727 1 97.69 242 ALA A O 1
ATOM 1848 N N . ALA A 1 243 ? -20.969 45.312 0.304 1 97.88 243 ALA A N 1
ATOM 1849 C CA . ALA A 1 243 ? -20.828 46.688 0.697 1 97.88 243 ALA A CA 1
ATOM 1850 C C . ALA A 1 243 ? -19.375 47.031 1.03 1 97.88 243 ALA A C 1
ATOM 1852 O O . ALA A 1 243 ? -18.5 46.188 0.908 1 97.88 243 ALA A O 1
ATOM 1853 N N . ASP A 1 244 ? -19.078 48.281 1.438 1 97.44 244 ASP A N 1
ATOM 1854 C CA . ASP A 1 244 ? -17.734 48.812 1.639 1 97.44 244 ASP A CA 1
ATOM 1855 C C . ASP A 1 244 ? -17.047 48.125 2.83 1 97.44 244 ASP A C 1
ATOM 1857 O O . ASP A 1 244 ? -15.828 48.156 2.945 1 97.44 244 ASP A O 1
ATOM 1861 N N . ASN A 1 245 ? -17.906 47.531 3.719 1 98.38 245 ASN A N 1
ATOM 1862 C CA . ASN A 1 245 ? -17.328 46.906 4.906 1 98.38 245 ASN A CA 1
ATOM 1863 C C . ASN A 1 245 ? -16.953 45.469 4.645 1 98.38 245 ASN A C 1
ATOM 1865 O O . ASN A 1 245 ? -16.531 44.75 5.562 1 98.38 245 ASN A O 1
ATOM 1869 N N . ILE A 1 246 ? -17.094 44.969 3.398 1 98.62 246 ILE A N 1
ATOM 1870 C CA . ILE A 1 246 ? -16.797 43.594 3.074 1 98.62 246 ILE A CA 1
ATOM 1871 C C . ILE A 1 246 ? -15.711 43.531 2 1 98.62 246 ILE A C 1
ATOM 1873 O O . ILE A 1 246 ? -15.75 44.281 1.027 1 98.62 246 ILE A O 1
ATOM 1877 N N . ARG A 1 247 ? -14.703 42.688 2.174 1 98.31 247 ARG A N 1
ATOM 1878 C CA . ARG A 1 247 ? -13.68 42.375 1.172 1 98.31 247 ARG A CA 1
ATOM 1879 C C . ARG A 1 247 ? -13.609 40.875 0.901 1 98.31 247 ARG A C 1
ATOM 1881 O O . ARG A 1 247 ? -13.609 40.062 1.834 1 98.31 247 ARG A O 1
ATOM 1888 N N . ILE A 1 248 ? -13.648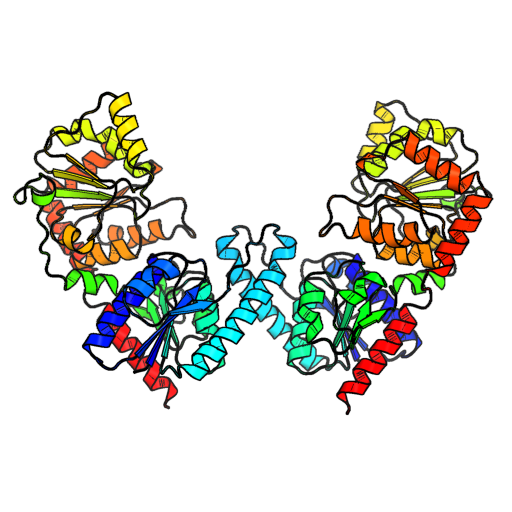 40.562 -0.361 1 97.88 248 ILE A N 1
ATOM 1889 C CA . ILE A 1 248 ? -13.508 39.156 -0.806 1 97.88 248 ILE A CA 1
ATOM 1890 C C . ILE A 1 248 ? -12.164 39 -1.512 1 97.88 248 ILE A C 1
ATOM 1892 O O . ILE A 1 248 ? -11.883 39.656 -2.508 1 97.88 248 ILE A O 1
ATOM 1896 N N . LEU A 1 249 ? -11.305 38.125 -0.954 1 97 249 LEU A N 1
ATOM 1897 C CA . LEU A 1 249 ? -9.961 37.906 -1.48 1 97 249 LEU A CA 1
ATOM 1898 C C . LEU A 1 249 ? -9.734 36.438 -1.821 1 97 249 LEU A C 1
ATOM 1900 O O . LEU A 1 249 ? -10.281 35.562 -1.155 1 97 249 LEU A O 1
ATOM 1904 N N . PRO A 1 250 ? -8.984 36.188 -2.879 1 95.88 250 PRO A N 1
ATOM 1905 C CA . PRO A 1 250 ? -8.672 34.781 -3.186 1 95.88 250 PRO A CA 1
ATOM 1906 C C . PRO A 1 250 ? -7.664 34.156 -2.207 1 95.88 250 PRO A C 1
ATOM 1908 O O . PRO A 1 250 ? -7.688 32.969 -1.969 1 95.88 250 PRO A O 1
ATOM 1911 N N . TYR A 1 251 ? -6.766 35.031 -1.712 1 91.69 251 TYR A N 1
ATOM 1912 C CA . TYR A 1 251 ? -5.66 34.562 -0.881 1 91.69 251 TYR A CA 1
ATOM 1913 C C . TYR A 1 251 ? -5.051 35.719 -0.089 1 91.69 251 TYR A C 1
ATOM 1915 O O . TYR A 1 251 ? -5.184 36.875 -0.474 1 91.69 251 TYR A O 1
ATOM 1923 N N . ILE A 1 252 ? -4.516 35.344 1.064 1 89.94 252 ILE A N 1
ATOM 1924 C CA . ILE A 1 252 ? -3.715 36.25 1.848 1 89.94 252 ILE A CA 1
ATOM 1925 C C . ILE A 1 252 ? -2.293 35.719 1.999 1 89.94 252 ILE A C 1
ATOM 1927 O O . ILE A 1 252 ? -2.092 34.625 2.518 1 89.94 252 ILE A O 1
ATOM 1931 N N . ASP A 1 253 ? -1.276 36.375 1.545 1 81.25 253 ASP A N 1
ATOM 1932 C CA . ASP A 1 253 ? 0.114 35.938 1.541 1 81.25 253 ASP A CA 1
ATOM 1933 C C . ASP A 1 253 ? 0.689 35.938 2.955 1 81.25 253 ASP A C 1
ATOM 1935 O O . ASP A 1 253 ? 1.423 35 3.322 1 81.25 253 ASP A O 1
ATOM 1939 N N . ASN A 1 254 ? 0.472 36.969 3.814 1 86.12 254 ASN A N 1
ATOM 1940 C CA . ASN A 1 254 ? 1.053 37.094 5.145 1 86.12 254 ASN A CA 1
ATOM 1941 C C . ASN A 1 254 ? -0.01 36.969 6.234 1 86.12 254 ASN A C 1
ATOM 1943 O O . ASN A 1 254 ? -0.21 37.906 7.012 1 86.12 254 ASN A O 1
ATOM 1947 N N . MET A 1 255 ? -0.483 35.688 6.301 1 89.94 255 MET A N 1
ATOM 1948 C CA . MET A 1 255 ? -1.617 35.438 7.184 1 89.94 255 MET A CA 1
ATOM 1949 C C . MET A 1 255 ? -1.262 35.75 8.633 1 89.94 255 MET A C 1
ATOM 1951 O O . MET A 1 255 ? -2.039 36.406 9.336 1 89.94 255 MET A O 1
ATOM 1955 N N . PRO A 1 256 ? -0.036 35.438 9.094 1 89.62 256 PRO A N 1
ATOM 1956 C CA . PRO A 1 256 ? 0.293 35.75 10.492 1 89.62 256 PRO A CA 1
ATOM 1957 C C . PRO A 1 256 ? 0.177 37.219 10.82 1 89.62 256 PRO A C 1
ATOM 1959 O O . PRO A 1 256 ? -0.329 37.594 11.891 1 89.62 256 PRO A O 1
ATOM 1962 N N . ASN A 1 257 ? 0.545 38.094 9.891 1 92.94 257 ASN A N 1
ATOM 1963 C CA . ASN A 1 257 ? 0.43 39.562 10.086 1 92.94 257 ASN A CA 1
ATOM 1964 C C . ASN A 1 257 ? -1.028 40 10.156 1 92.94 257 ASN A C 1
ATOM 1966 O O . ASN A 1 257 ? -1.374 40.875 10.93 1 92.94 257 ASN A O 1
ATOM 1970 N N . VAL A 1 258 ? -1.802 39.344 9.391 1 95.5 258 VAL A N 1
ATOM 1971 C CA . VAL A 1 258 ? -3.213 39.719 9.312 1 95.5 258 VAL A CA 1
ATOM 1972 C C . VAL A 1 258 ? -3.936 39.25 10.578 1 95.5 258 VAL A C 1
ATOM 1974 O O . VAL A 1 258 ? -4.781 39.969 11.109 1 95.5 258 VAL A O 1
ATOM 1977 N N . LEU A 1 259 ? -3.584 38.125 11.078 1 96.06 259 LEU A N 1
ATOM 1978 C CA . LEU A 1 259 ? -4.211 37.562 12.266 1 96.06 259 LEU A CA 1
ATOM 1979 C C . LEU A 1 259 ? -4.051 38.5 13.461 1 96.06 259 LEU A C 1
ATOM 1981 O O . LEU A 1 259 ? -4.973 38.656 14.266 1 96.06 259 LEU A O 1
ATOM 1985 N N . LYS A 1 260 ? -2.926 39.156 13.492 1 95.06 260 LYS A N 1
ATOM 1986 C CA . LYS A 1 260 ? -2.627 40.062 14.609 1 95.06 260 LYS A CA 1
ATOM 1987 C C . LYS A 1 260 ? -3.592 41.25 14.648 1 95.06 260 LYS A C 1
ATOM 1989 O O . LYS A 1 260 ? -3.781 41.844 15.695 1 95.06 260 LYS A O 1
ATOM 1994 N N . GLN A 1 261 ? -4.234 41.5 13.516 1 95.56 261 GLN A N 1
ATOM 1995 C CA . GLN A 1 261 ? -5.137 42.656 13.414 1 95.56 261 GLN A CA 1
ATOM 1996 C C . GLN A 1 261 ? -6.59 42.188 13.344 1 95.56 261 GLN A C 1
ATOM 1998 O O . GLN A 1 261 ? -7.484 43 13.047 1 95.56 261 GLN A O 1
ATOM 2003 N N . THR A 1 262 ? -6.871 40.938 13.594 1 97.38 262 THR A N 1
ATOM 2004 C CA . THR A 1 262 ? -8.203 40.375 13.445 1 97.38 262 THR A CA 1
ATOM 2005 C C . THR A 1 262 ? -8.891 40.25 14.805 1 97.38 262 THR A C 1
ATOM 2007 O O . THR A 1 262 ? -8.258 39.875 15.797 1 97.38 262 THR A O 1
ATOM 2010 N N . ASP A 1 263 ? -10.195 40.562 14.836 1 97.75 263 ASP A N 1
ATOM 2011 C CA . ASP A 1 263 ? -10.93 40.562 16.094 1 97.75 263 ASP A CA 1
ATOM 2012 C C . ASP A 1 263 ? -11.664 39.25 16.297 1 97.75 263 ASP A C 1
ATOM 2014 O O . ASP A 1 263 ? -11.961 38.844 17.438 1 97.75 263 ASP A O 1
ATOM 2018 N N . ALA A 1 264 ? -12 38.594 15.258 1 98.31 264 ALA A N 1
ATOM 2019 C CA . ALA A 1 264 ? -12.648 37.281 15.273 1 98.31 264 ALA A CA 1
ATOM 2020 C C . ALA A 1 264 ? -12.297 36.5 14.023 1 98.31 264 ALA A C 1
ATOM 2022 O O . ALA A 1 264 ? -11.961 37.062 12.984 1 98.31 264 ALA A O 1
ATOM 2023 N N . ILE A 1 265 ? -12.383 35.188 14.156 1 98.31 265 ILE A N 1
ATOM 2024 C CA . ILE A 1 265 ? -12.016 34.312 13.031 1 98.31 265 ILE A CA 1
ATOM 2025 C C . ILE A 1 265 ? -13.109 33.281 12.797 1 98.31 265 ILE A C 1
ATOM 2027 O O . ILE A 1 265 ? -13.68 32.75 13.75 1 98.31 265 ILE A O 1
ATOM 2031 N N . VAL A 1 266 ? -13.414 33.031 11.562 1 98.44 266 VAL A N 1
ATOM 2032 C CA . VAL A 1 266 ? -14.172 31.875 11.117 1 98.44 266 VAL A CA 1
ATOM 2033 C C . VAL A 1 266 ? -13.297 31 10.219 1 98.44 266 VAL A C 1
ATOM 2035 O O . VAL A 1 266 ? -12.812 31.453 9.18 1 98.44 266 VAL A O 1
ATOM 2038 N N . SER A 1 267 ? -13.102 29.781 10.609 1 97 267 SER A N 1
ATOM 2039 C CA . SER A 1 267 ? -12.211 28.938 9.812 1 97 267 SER A CA 1
ATOM 2040 C C . SER A 1 267 ? -12.461 27.469 10.07 1 97 267 SER A C 1
ATOM 2042 O O . SER A 1 267 ? -13.25 27.109 10.945 1 97 267 SER A O 1
ATOM 2044 N N . ARG A 1 268 ? -11.828 26.688 9.273 1 95.56 268 ARG A N 1
ATOM 2045 C CA . ARG A 1 268 ? -11.742 25.266 9.602 1 95.56 268 ARG A CA 1
ATOM 2046 C C . ARG A 1 268 ? -10.961 25.047 10.891 1 95.56 268 ARG A C 1
ATOM 2048 O O . ARG A 1 268 ? -10.312 25.953 11.398 1 95.56 268 ARG A O 1
ATOM 2055 N N . ALA A 1 269 ? -11.094 23.812 11.383 1 94.62 269 ALA A N 1
ATOM 2056 C CA . ALA A 1 269 ? -10.469 23.5 12.664 1 94.62 269 ALA A CA 1
ATOM 2057 C C . ALA A 1 269 ? -9.148 22.766 12.461 1 94.62 269 ALA A C 1
ATOM 2059 O O . ALA A 1 269 ? -8.914 21.719 13.078 1 94.62 269 ALA A O 1
ATOM 2060 N N . GLY A 1 270 ? -8.297 23.328 11.586 1 93 270 GLY A N 1
ATOM 2061 C CA . GLY A 1 270 ? -6.957 22.781 11.414 1 93 270 GLY A CA 1
ATOM 2062 C C . GLY A 1 270 ? -6.051 23.031 12.602 1 93 270 GLY A C 1
ATOM 2063 O O . GLY A 1 270 ? -6.105 24.109 13.219 1 93 270 GLY A O 1
ATOM 2064 N N . ALA A 1 271 ? -5.156 22.125 12.852 1 93.75 271 ALA A N 1
ATOM 2065 C CA . ALA A 1 271 ? -4.301 22.156 14.031 1 93.75 271 ALA A CA 1
ATOM 2066 C C . ALA A 1 271 ? -3.406 23.391 14.016 1 93.75 271 ALA A C 1
ATOM 2068 O O . ALA A 1 271 ? -3.252 24.062 15.039 1 93.75 271 ALA A O 1
ATOM 2069 N N . THR A 1 272 ? -2.828 23.703 12.922 1 92.94 272 THR A N 1
ATOM 2070 C CA . THR A 1 272 ? -1.932 24.844 12.805 1 92.94 272 THR A CA 1
ATOM 2071 C C . THR A 1 272 ? -2.688 26.141 13.047 1 92.94 272 THR A C 1
ATOM 2073 O O . THR A 1 272 ? -2.227 27 13.805 1 92.94 272 THR A O 1
ATOM 2076 N N . SER A 1 273 ? -3.83 26.281 12.43 1 93.25 273 SER A N 1
ATOM 2077 C CA . SER A 1 273 ? -4.645 27.469 12.609 1 93.25 273 SER A CA 1
ATOM 2078 C C . SER A 1 273 ? -5.066 27.641 14.062 1 93.25 273 SER A C 1
ATOM 2080 O O . SER A 1 273 ? -5.004 28.75 14.609 1 93.25 273 SER A O 1
ATOM 2082 N N . ILE A 1 274 ? -5.453 26.609 14.625 1 95.56 274 ILE A N 1
ATOM 2083 C CA . ILE A 1 274 ? -5.887 26.641 16.016 1 95.56 274 ILE A CA 1
ATOM 2084 C C . ILE A 1 274 ? -4.727 27.078 16.906 1 95.56 274 ILE A C 1
ATOM 2086 O O . ILE A 1 274 ? -4.91 27.891 17.828 1 95.56 274 ILE A O 1
ATOM 2090 N N . ALA A 1 275 ? -3.555 26.578 16.641 1 96.62 275 ALA A N 1
ATOM 2091 C CA . ALA A 1 275 ? -2.377 26.969 17.406 1 96.62 275 ALA A CA 1
ATOM 2092 C C . ALA A 1 275 ? -2.113 28.469 17.281 1 96.62 275 ALA A C 1
ATOM 2094 O O . ALA A 1 275 ? -1.82 29.141 18.281 1 96.62 275 ALA A O 1
ATOM 2095 N N . GLU A 1 276 ? -2.273 28.984 16.141 1 95.81 276 GLU A N 1
ATOM 2096 C CA . GLU A 1 276 ? -2.039 30.406 15.906 1 95.81 276 GLU A CA 1
ATOM 2097 C C . GLU A 1 276 ? -3.113 31.266 16.562 1 95.81 276 GLU A C 1
ATOM 2099 O O . GLU A 1 276 ? -2.803 32.25 17.234 1 95.81 276 GLU A O 1
ATOM 2104 N N . ILE A 1 277 ? -4.328 30.875 16.406 1 95.81 277 ILE A N 1
ATOM 2105 C CA . ILE A 1 277 ? -5.488 31.609 16.906 1 95.81 277 ILE A CA 1
ATOM 2106 C C . ILE A 1 277 ? -5.434 31.672 18.422 1 95.81 277 ILE A C 1
ATOM 2108 O O . ILE A 1 277 ? -5.633 32.75 19.016 1 95.81 277 ILE A O 1
ATOM 2112 N N . THR A 1 278 ? -5.113 30.578 19.031 1 97.19 278 THR A N 1
ATOM 2113 C CA . THR A 1 278 ? -5.09 30.547 20.484 1 97.19 278 THR A CA 1
ATOM 2114 C C . THR A 1 278 ? -3.877 31.281 21.031 1 97.19 278 THR A C 1
ATOM 2116 O O . THR A 1 278 ? -3.955 31.938 22.078 1 97.19 278 THR A O 1
ATOM 2119 N N . ALA A 1 279 ? -2.787 31.234 20.312 1 97.44 279 ALA A N 1
ATOM 2120 C CA . ALA A 1 279 ? -1.597 31.969 20.734 1 97.44 279 ALA A CA 1
ATOM 2121 C C . ALA A 1 279 ? -1.859 33.469 20.766 1 97.44 279 ALA A C 1
ATOM 2123 O O . ALA A 1 279 ? -1.289 34.188 21.578 1 97.44 279 ALA A O 1
ATOM 2124 N N . LEU A 1 280 ? -2.746 33.906 19.938 1 97.38 280 LEU A N 1
ATOM 2125 C CA . LEU A 1 280 ? -3.051 35.344 19.812 1 97.38 280 LEU A CA 1
ATOM 2126 C C . LEU A 1 280 ? -4.297 35.688 20.625 1 97.38 280 LEU A C 1
ATOM 2128 O O . LEU A 1 280 ? -4.652 36.875 20.734 1 97.38 280 LEU A O 1
ATOM 2132 N N . GLY A 1 281 ? -4.996 34.656 21.125 1 97.69 281 GLY A N 1
ATOM 2133 C CA . GLY A 1 281 ? -6.191 34.875 21.938 1 97.69 281 GLY A CA 1
ATOM 2134 C C . GLY A 1 281 ? -7.355 35.438 21.125 1 97.69 281 GLY A C 1
ATOM 2135 O O . GLY A 1 281 ? -8.109 36.281 21.625 1 97.69 281 GLY A O 1
ATOM 2136 N N . ILE A 1 282 ? -7.496 35.031 19.891 1 97.81 282 ILE A N 1
ATOM 2137 C CA . ILE A 1 282 ? -8.547 35.562 19.031 1 97.81 282 ILE A CA 1
ATOM 2138 C C . ILE A 1 282 ? -9.805 34.719 19.156 1 97.81 282 ILE A C 1
ATOM 2140 O O . ILE A 1 282 ? -9.766 33.5 18.953 1 97.81 282 ILE A O 1
ATOM 2144 N N . PRO A 1 283 ? -10.977 35.312 19.5 1 98.25 283 PRO A N 1
ATOM 2145 C CA . PRO A 1 283 ? -12.227 34.562 19.453 1 98.25 283 PRO A CA 1
ATOM 2146 C C . PRO A 1 283 ? -12.484 33.938 18.078 1 98.25 283 PRO A C 1
ATOM 2148 O O . PRO A 1 283 ? -12.203 34.531 17.047 1 98.25 283 PRO A O 1
ATOM 2151 N N . SER A 1 284 ? -13.016 32.688 18.125 1 98.38 284 SER A N 1
ATOM 2152 C CA . SER A 1 284 ? -13.102 32 16.844 1 98.38 284 SER A CA 1
ATOM 2153 C C . SER A 1 284 ? -14.359 31.156 16.75 1 98.38 284 SER A C 1
ATOM 2155 O O . SER A 1 284 ? -14.906 30.734 17.766 1 98.38 284 SER A O 1
ATOM 2157 N N . ILE A 1 285 ? -14.852 31.047 15.562 1 98.5 285 ILE A N 1
ATOM 2158 C CA . ILE A 1 285 ? -15.867 30.094 15.133 1 98.5 285 ILE A CA 1
ATOM 2159 C C . ILE A 1 285 ? -15.227 29.016 14.258 1 98.5 285 ILE A C 1
ATOM 2161 O O . ILE A 1 285 ? -14.742 29.312 13.156 1 98.5 285 ILE A O 1
ATOM 2165 N N . LEU A 1 286 ? -15.234 27.812 14.734 1 98.06 286 LEU A N 1
ATOM 2166 C CA . LEU A 1 286 ? -14.57 26.719 14.031 1 98.06 286 LEU A CA 1
ATOM 2167 C C . LEU A 1 286 ? -15.594 25.844 13.305 1 98.06 286 LEU A C 1
ATOM 2169 O O . LEU A 1 286 ? -16.609 25.453 13.891 1 98.06 286 LEU A O 1
ATOM 2173 N N . ILE A 1 287 ? -15.305 25.625 12.016 1 97.75 287 ILE A N 1
ATOM 2174 C CA . ILE A 1 287 ? -16.125 24.766 11.164 1 97.75 287 ILE A CA 1
ATOM 2175 C C . ILE A 1 287 ? -15.305 23.562 10.727 1 97.75 287 ILE A C 1
ATOM 2177 O O . ILE A 1 287 ? -14.703 23.562 9.648 1 97.75 287 ILE A O 1
ATOM 2181 N N . PRO A 1 288 ? -15.391 22.484 11.508 1 95.75 288 PRO A N 1
ATOM 2182 C CA . PRO A 1 288 ? -14.578 21.312 11.164 1 95.75 288 PRO A CA 1
ATOM 2183 C C . PRO A 1 288 ? -14.945 20.719 9.805 1 95.75 288 PRO A C 1
ATOM 2185 O O . PRO A 1 288 ? -16.125 20.672 9.453 1 95.75 288 PRO A O 1
ATOM 2188 N N . SER A 1 289 ? -13.914 20.281 9.086 1 91.06 289 SER A N 1
ATOM 2189 C CA . SER A 1 289 ? -14.156 19.625 7.809 1 91.06 289 SER A CA 1
ATOM 2190 C C . SER A 1 289 ? -14.633 18.188 8.008 1 91.06 289 SER A C 1
ATOM 2192 O O . SER A 1 289 ? -14.148 17.484 8.898 1 91.06 289 SER A O 1
ATOM 2194 N N . LEU A 1 290 ? -15.562 17.719 7.117 1 82.5 290 LEU A N 1
ATOM 2195 C CA . LEU A 1 290 ? -16.078 16.344 7.172 1 82.5 290 LEU A CA 1
ATOM 2196 C C . LEU A 1 290 ? -15.18 15.406 6.371 1 82.5 290 LEU A C 1
ATOM 2198 O O . LEU A 1 290 ? -15.289 14.18 6.5 1 82.5 290 LEU A O 1
ATO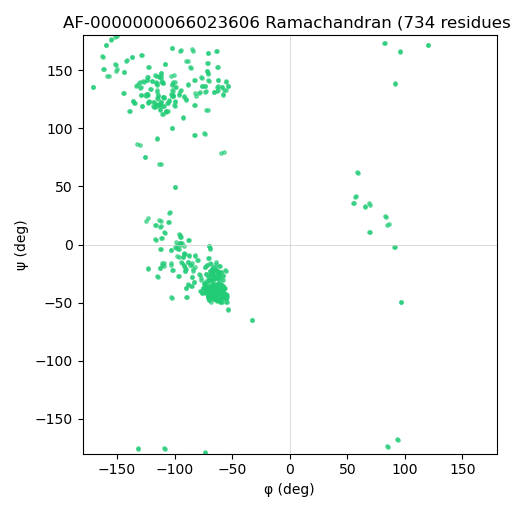M 2202 N N . HIS A 1 291 ? -14.297 15.922 5.652 1 72.81 291 HIS A N 1
ATOM 2203 C CA . HIS A 1 291 ? -13.594 15.141 4.645 1 72.81 291 HIS A CA 1
ATOM 2204 C C . HIS A 1 291 ? -12.18 14.805 5.094 1 72.81 291 HIS A C 1
ATOM 2206 O O . HIS A 1 291 ? -11.32 14.477 4.27 1 72.81 291 HIS A O 1
ATOM 2212 N N . VAL A 1 292 ? -11.945 14.891 6.348 1 71.81 292 VAL A N 1
ATOM 2213 C CA . VAL A 1 292 ? -10.578 14.648 6.797 1 71.81 292 VAL A CA 1
ATOM 2214 C C . VAL A 1 292 ? -10.508 13.312 7.531 1 71.81 292 VAL A C 1
ATOM 2216 O O . VAL A 1 292 ? -11.523 12.812 8.023 1 71.81 292 VAL A O 1
ATOM 2219 N N . THR A 1 293 ? -9.328 12.781 7.512 1 63.19 293 THR A N 1
ATOM 2220 C CA . THR A 1 293 ? -9.062 11.477 8.117 1 63.19 293 THR A CA 1
ATOM 2221 C C . THR A 1 293 ? -9.312 11.523 9.625 1 63.19 293 THR A C 1
ATOM 2223 O O . THR A 1 293 ? -8.914 12.477 10.297 1 63.19 293 THR A O 1
ATOM 2226 N N . GLY A 1 294 ? -10.031 10.578 10.18 1 69.88 294 GLY A N 1
ATOM 2227 C CA . GLY A 1 294 ? -10.188 10.344 11.602 1 69.88 294 GLY A CA 1
ATOM 2228 C C . GLY A 1 294 ? -11.008 11.422 12.297 1 69.88 294 GLY A C 1
ATOM 2229 O O . GLY A 1 294 ? -10.953 11.555 13.523 1 69.88 294 GLY A O 1
ATOM 2230 N N . ASP A 1 295 ? -11.617 12.258 11.508 1 81.75 295 ASP A N 1
ATOM 2231 C CA . ASP A 1 295 ? -12.43 13.344 12.062 1 81.75 295 ASP A CA 1
ATOM 2232 C C . ASP A 1 295 ? -11.609 14.195 13.023 1 81.75 295 ASP A C 1
ATOM 2234 O O . ASP A 1 295 ? -12.109 14.617 14.07 1 81.75 295 ASP A O 1
ATOM 2238 N N . HIS A 1 296 ? -10.359 14.406 12.773 1 89.12 296 HIS A N 1
ATOM 2239 C CA . HIS A 1 296 ? -9.461 15.07 13.703 1 89.12 296 HIS A CA 1
ATOM 2240 C C . HIS A 1 296 ? -9.844 16.531 13.891 1 89.12 296 HIS A C 1
ATOM 2242 O O . HIS A 1 296 ? -9.672 17.094 14.969 1 89.12 296 HIS A O 1
ATOM 2248 N N . GLN A 1 297 ? -10.469 17.172 12.953 1 92.81 297 GLN A N 1
ATOM 2249 C CA . GLN A 1 297 ? -10.812 18.594 13.086 1 92.81 297 GLN A CA 1
ATOM 2250 C C . GLN A 1 297 ? -11.938 18.781 14.094 1 92.81 297 GLN A C 1
ATOM 2252 O O . GLN A 1 297 ? -11.938 19.75 14.852 1 92.81 297 GLN A O 1
ATOM 2257 N N . THR A 1 298 ? -12.844 17.812 14.047 1 93.12 298 THR A N 1
ATOM 2258 C CA . THR A 1 298 ? -13.906 17.891 15.039 1 93.12 298 THR A CA 1
ATOM 2259 C C . THR A 1 298 ? -13.336 17.828 16.453 1 93.12 298 THR A C 1
ATOM 2261 O O . THR A 1 298 ? -13.719 18.609 17.328 1 93.12 298 THR A O 1
ATOM 2264 N N . LYS A 1 299 ? -12.445 16.938 16.625 1 92.19 299 LYS A N 1
ATOM 2265 C CA . LYS A 1 299 ? -11.828 16.781 17.938 1 92.19 299 LYS A CA 1
ATOM 2266 C C . LYS A 1 299 ? -10.945 17.984 18.281 1 92.19 299 LYS A C 1
ATOM 2268 O O . LYS A 1 299 ? -10.891 18.422 19.438 1 92.19 299 LYS A O 1
ATOM 2273 N N . ASN A 1 300 ? -10.227 18.531 17.328 1 94.12 300 ASN A N 1
ATOM 2274 C CA . ASN A 1 300 ? -9.477 19.766 17.531 1 94.12 300 ASN A CA 1
ATOM 2275 C C . ASN A 1 300 ? -10.375 20.891 18.031 1 94.12 300 ASN A C 1
ATOM 2277 O O . ASN A 1 300 ? -10.055 21.547 19.031 1 94.12 300 ASN A O 1
ATOM 2281 N N . ALA A 1 301 ? -11.477 21.047 17.328 1 95.62 301 ALA A N 1
ATOM 2282 C CA . ALA A 1 301 ? -12.414 22.109 17.656 1 95.62 301 ALA A CA 1
ATOM 2283 C C . ALA A 1 301 ? -13.008 21.906 19.047 1 95.62 301 ALA A C 1
ATOM 2285 O O . ALA A 1 301 ? -13.117 22.844 19.844 1 95.62 301 ALA A O 1
ATOM 2286 N N . GLN A 1 302 ? -13.305 20.672 19.281 1 94.69 302 GLN A N 1
ATOM 2287 C CA . GLN A 1 302 ? -13.938 20.344 20.562 1 94.69 302 GLN A CA 1
ATOM 2288 C C . GLN A 1 302 ? -13.023 20.672 21.734 1 94.69 302 GLN A C 1
ATOM 2290 O O . GLN A 1 302 ? -13.492 21.094 22.797 1 94.69 302 GLN A O 1
ATOM 2295 N N . SER A 1 303 ? -11.805 20.531 21.562 1 92.06 303 SER A N 1
ATOM 2296 C CA . SER A 1 303 ? -10.844 20.828 22.609 1 92.06 303 SER A CA 1
ATOM 2297 C C . SER A 1 303 ? -10.906 22.297 23.031 1 92.06 303 SER A C 1
ATOM 2299 O O . SER A 1 303 ? -10.641 22.641 24.188 1 92.06 303 SER A O 1
ATOM 2301 N N . LEU A 1 304 ? -11.297 23.188 22.172 1 95.5 304 LEU A N 1
ATOM 2302 C CA . LEU A 1 304 ? -11.406 24.609 22.469 1 95.5 304 LEU A CA 1
ATOM 2303 C C . LEU A 1 304 ? -12.797 24.953 23 1 95.5 304 LEU A C 1
ATOM 2305 O O . LEU A 1 304 ? -12.938 25.75 23.938 1 95.5 304 LEU A O 1
ATOM 2309 N N . VAL A 1 305 ? -13.758 24.281 22.422 1 96.44 305 VAL A N 1
ATOM 2310 C CA . VAL A 1 305 ? -15.141 24.531 22.797 1 96.44 305 VAL A CA 1
ATOM 2311 C C . VAL A 1 305 ? -15.359 24.125 24.266 1 96.44 305 VAL A C 1
ATOM 2313 O O . VAL A 1 305 ? -16.031 24.828 25.016 1 96.44 305 VAL A O 1
ATOM 2316 N N . ASP A 1 306 ? -14.75 23.078 24.641 1 95.19 306 ASP A N 1
ATOM 2317 C CA . ASP A 1 306 ? -14.906 22.531 25.984 1 95.19 306 ASP A CA 1
ATOM 2318 C C . ASP A 1 306 ? -14.453 23.516 27.047 1 95.19 306 ASP A C 1
ATOM 2320 O O . ASP A 1 306 ? -14.961 23.516 28.172 1 95.19 306 ASP A O 1
ATOM 2324 N N . VAL A 1 307 ? -13.578 24.406 26.719 1 94.81 307 VAL A N 1
ATOM 2325 C CA . VAL A 1 307 ? -13.055 25.328 27.719 1 94.81 307 VAL A CA 1
ATOM 2326 C C . VAL A 1 307 ? -13.547 26.734 27.438 1 94.81 307 VAL A C 1
ATOM 2328 O O . VAL A 1 307 ? -13.047 27.703 28 1 94.81 307 VAL A O 1
ATOM 2331 N N . GLY A 1 308 ? -14.43 26.844 26.438 1 96.25 308 GLY A N 1
ATOM 2332 C CA . GLY A 1 308 ? -15.039 28.125 26.141 1 96.25 308 GLY A CA 1
ATOM 2333 C C . GLY A 1 308 ? -14.172 29.016 25.266 1 96.25 308 GLY A C 1
ATOM 2334 O O . GLY A 1 308 ? -14.359 30.234 25.234 1 96.25 308 GLY A O 1
ATOM 2335 N N . ALA A 1 309 ? -13.266 28.422 24.484 1 97.25 309 ALA A N 1
ATOM 2336 C CA . ALA A 1 309 ? -12.281 29.203 23.734 1 97.25 309 ALA A CA 1
ATOM 2337 C C . ALA A 1 309 ? -12.703 29.359 22.281 1 97.25 309 ALA A C 1
ATOM 2339 O O . ALA A 1 309 ? -12.047 30.062 21.516 1 97.25 309 ALA A O 1
ATOM 2340 N N . ALA A 1 310 ? -13.781 28.766 21.938 1 98.12 310 ALA A N 1
ATOM 2341 C CA . ALA A 1 310 ? -14.281 28.859 20.562 1 98.12 310 ALA A CA 1
ATOM 2342 C C . ALA A 1 310 ? -15.742 28.438 20.484 1 98.12 310 ALA A C 1
ATOM 2344 O O . ALA A 1 310 ? -16.266 27.828 21.406 1 98.12 310 ALA A O 1
ATOM 2345 N N . ILE A 1 311 ? -16.359 28.844 19.391 1 97.69 311 ILE A N 1
ATOM 2346 C CA . ILE A 1 311 ? -17.672 28.328 18.984 1 97.69 311 ILE A CA 1
ATOM 2347 C C . ILE A 1 311 ? -17.484 27.312 17.859 1 97.69 311 ILE A C 1
ATOM 2349 O O . ILE A 1 311 ? -16.641 27.5 16.969 1 97.69 311 ILE A O 1
ATOM 2353 N N . ASN A 1 312 ? -18.219 26.234 17.969 1 97.44 312 ASN A N 1
ATOM 2354 C CA . ASN A 1 312 ? -18.219 25.234 16.906 1 97.44 312 ASN A CA 1
ATOM 2355 C C . ASN A 1 312 ? -19.531 25.219 16.141 1 97.44 312 ASN A C 1
ATOM 2357 O O . ASN A 1 312 ? -20.609 25.234 16.734 1 97.44 312 ASN A O 1
ATOM 2361 N N . ILE A 1 313 ? -19.453 25.344 14.797 1 97.62 313 ILE A N 1
ATOM 2362 C CA . ILE A 1 313 ? -20.594 25.094 13.914 1 97.62 313 ILE A CA 1
ATOM 2363 C C . ILE A 1 313 ? -20.281 23.938 12.969 1 97.62 313 ILE A C 1
ATOM 2365 O O . ILE A 1 313 ? -19.312 24 12.195 1 97.62 313 ILE A O 1
ATOM 2369 N N . THR A 1 314 ? -21.125 22.891 12.992 1 95.88 314 THR A N 1
ATOM 2370 C CA . THR A 1 314 ? -20.906 21.781 12.062 1 95.88 314 THR A CA 1
ATOM 2371 C C . THR A 1 314 ? -21.266 22.203 10.641 1 95.88 314 THR A C 1
ATOM 2373 O O . THR A 1 314 ? -22.031 23.141 10.43 1 95.88 314 THR A O 1
ATOM 2376 N N . GLU A 1 315 ? -20.672 21.5 9.688 1 93.56 315 GLU A N 1
ATOM 2377 C CA . GLU A 1 315 ? -20.984 21.844 8.297 1 93.56 315 GLU A CA 1
ATOM 2378 C C . GLU A 1 315 ? -22.469 21.688 8.008 1 93.56 315 GLU A C 1
ATOM 2380 O O . GLU A 1 315 ? -23.031 22.453 7.223 1 93.56 315 GLU A O 1
ATOM 2385 N N . SER A 1 316 ? -23.078 20.734 8.641 1 93.5 316 SER A N 1
ATOM 2386 C CA . SER A 1 316 ? -24.516 20.516 8.445 1 93.5 316 SER A CA 1
ATOM 2387 C C . SER A 1 316 ? -25.344 21.672 8.992 1 93.5 316 SER A C 1
ATOM 2389 O O . SER A 1 316 ? -26.422 21.969 8.477 1 93.5 316 SER A O 1
ATOM 2391 N N . ASP A 1 317 ? -24.828 22.312 9.984 1 96.69 317 ASP A N 1
ATOM 2392 C CA . ASP A 1 317 ? -25.547 23.406 10.633 1 96.69 317 ASP A CA 1
ATOM 2393 C C . ASP A 1 317 ? -25.109 24.766 10.078 1 96.69 317 ASP A C 1
ATOM 2395 O O . ASP A 1 317 ? -25.688 25.797 10.422 1 96.69 317 ASP A O 1
ATOM 2399 N N . LEU A 1 318 ? -24.141 24.75 9.211 1 97.75 318 LEU A N 1
ATOM 2400 C CA . LEU A 1 318 ? -23.578 26 8.703 1 97.75 318 LEU A CA 1
ATOM 2401 C C . LEU A 1 318 ? -24.422 26.547 7.559 1 97.75 318 LEU A C 1
ATOM 2403 O O . LEU A 1 318 ? -24.656 25.859 6.559 1 97.75 318 LEU A O 1
ATOM 2407 N N . ASN A 1 319 ? -24.938 27.703 7.719 1 97.38 319 ASN A N 1
ATOM 2408 C CA . ASN A 1 319 ? -25.625 28.5 6.715 1 97.38 319 ASN A CA 1
ATOM 2409 C C . ASN A 1 319 ? -25.453 30 6.996 1 97.38 319 ASN A C 1
ATOM 2411 O O . ASN A 1 319 ? -24.797 30.391 7.961 1 97.38 319 ASN A O 1
ATOM 2415 N N . GLY A 1 320 ? -26.031 30.797 6.125 1 97.75 320 GLY A N 1
ATOM 2416 C CA . GLY A 1 320 ? -25.891 32.219 6.293 1 97.75 320 GLY A CA 1
ATOM 2417 C C . GLY A 1 320 ? -26.375 32.719 7.645 1 97.75 320 GLY A C 1
ATOM 2418 O O . GLY A 1 320 ? -25.688 33.5 8.305 1 97.75 320 GLY A O 1
ATOM 2419 N N . GLN A 1 321 ? -27.453 32.25 8.086 1 97.88 321 GLN A N 1
ATOM 2420 C CA . GLN A 1 321 ? -28.078 32.688 9.32 1 97.88 321 GLN A CA 1
ATOM 2421 C C . GLN A 1 321 ? -27.25 32.281 10.539 1 97.88 321 GLN A C 1
ATOM 2423 O O . GLN A 1 321 ? -27.016 33.094 11.445 1 97.88 321 GLN A O 1
ATOM 2428 N N . SER A 1 322 ? -26.875 31 10.555 1 98.38 322 SER A N 1
ATOM 2429 C CA . SER A 1 322 ? -26.078 30.531 11.68 1 98.38 322 SER A CA 1
ATOM 2430 C C . SER A 1 322 ? -24.719 31.219 11.727 1 98.38 322 SER A C 1
ATOM 2432 O O . SER A 1 322 ? -24.203 31.5 12.812 1 98.38 322 SER A O 1
ATOM 2434 N N . LEU A 1 323 ? -24.141 31.469 10.562 1 98.62 323 LEU A N 1
ATOM 2435 C CA . LEU A 1 323 ? -22.875 32.188 10.484 1 98.62 323 LEU A CA 1
ATOM 2436 C C . LEU A 1 323 ? -23 33.594 11.031 1 98.62 323 LEU A C 1
ATOM 2438 O O . LEU A 1 323 ? -22.188 34.031 11.859 1 98.62 323 LEU A O 1
ATOM 2442 N N . ILE A 1 324 ? -24.047 34.312 10.641 1 98.31 324 ILE A N 1
ATOM 2443 C CA . ILE A 1 324 ? -24.266 35.688 11.07 1 98.31 324 ILE A CA 1
ATOM 2444 C C . ILE A 1 324 ? -24.484 35.719 12.586 1 98.31 324 ILE A C 1
ATOM 2446 O O . ILE A 1 324 ? -23.891 36.562 13.281 1 98.31 324 ILE A O 1
ATOM 2450 N N . ALA A 1 325 ? -25.281 34.844 13.023 1 98.25 325 ALA A N 1
ATOM 2451 C CA . ALA A 1 325 ? -25.578 34.812 14.453 1 98.25 325 ALA A CA 1
ATOM 2452 C C . ALA A 1 325 ? -24.312 34.594 15.281 1 98.25 325 ALA A C 1
ATOM 2454 O O . ALA A 1 325 ? -24.125 35.25 16.312 1 98.25 325 ALA A O 1
ATOM 2455 N N . ALA A 1 326 ? -23.5 33.719 14.883 1 98.38 326 ALA A N 1
ATOM 2456 C CA . ALA A 1 326 ? -22.25 33.438 15.602 1 98.38 326 ALA A CA 1
ATOM 2457 C C . ALA A 1 326 ? -21.297 34.625 15.555 1 98.38 326 ALA A C 1
ATOM 2459 O O . ALA A 1 326 ? -20.688 34.969 16.562 1 98.38 326 ALA A O 1
ATOM 2460 N N . VAL A 1 327 ? -21.172 35.219 14.352 1 98.62 327 VAL A N 1
ATOM 2461 C CA . VAL A 1 327 ? -20.266 36.375 14.203 1 98.62 327 VAL A CA 1
ATOM 2462 C C . VAL A 1 327 ? -20.781 37.531 15.016 1 98.62 327 VAL A C 1
ATOM 2464 O O . VAL A 1 327 ? -20 38.219 15.688 1 98.62 327 VAL A O 1
ATOM 2467 N N . ASP A 1 328 ? -22.062 37.781 14.945 1 98.44 328 ASP A N 1
ATOM 2468 C CA . ASP A 1 328 ? -22.672 38.812 15.742 1 98.44 328 ASP A CA 1
ATOM 2469 C C . ASP A 1 328 ? -22.375 38.625 17.234 1 98.44 328 ASP A C 1
ATOM 2471 O O . ASP A 1 328 ? -22.062 39.594 17.922 1 98.44 328 ASP A O 1
ATOM 2475 N N . THR A 1 329 ? -22.516 37.438 17.641 1 97.38 329 THR A N 1
ATOM 2476 C CA . THR A 1 329 ? -22.25 37.125 19.047 1 97.38 329 THR A CA 1
ATOM 2477 C C . THR A 1 329 ? -20.828 37.5 19.422 1 97.38 329 THR A C 1
ATOM 2479 O O . THR A 1 329 ? -20.578 38.062 20.5 1 97.38 329 THR A O 1
ATOM 2482 N N . LEU A 1 330 ? -19.844 37.25 18.594 1 97.5 330 LEU A N 1
ATOM 2483 C CA . LEU A 1 330 ? -18.438 37.469 18.891 1 97.5 330 LEU A CA 1
ATOM 2484 C C . LEU A 1 330 ? -18.078 38.938 18.781 1 97.5 330 LEU A C 1
ATOM 2486 O O . LEU A 1 330 ? -17.219 39.438 19.516 1 97.5 330 LEU A O 1
ATOM 2490 N N . LEU A 1 331 ? -18.781 39.688 17.875 1 97.5 331 LEU A N 1
ATOM 2491 C CA . LEU A 1 331 ? -18.281 41.031 17.594 1 97.5 331 LEU A CA 1
ATOM 2492 C C . LEU A 1 331 ? -19.203 42.094 18.172 1 97.5 331 LEU A C 1
ATOM 2494 O O . LEU A 1 331 ? -18.828 43.25 18.297 1 97.5 331 LEU A O 1
ATOM 2498 N N . LEU A 1 332 ? -20.438 41.719 18.531 1 96.38 332 LEU A N 1
ATOM 2499 C CA . LEU A 1 332 ? -21.375 42.688 19.047 1 96.38 332 LEU A CA 1
ATOM 2500 C C . LEU A 1 332 ? -21.641 42.5 20.531 1 96.38 332 LEU A C 1
ATOM 2502 O O . LEU A 1 332 ? -22.172 43.375 21.188 1 96.38 332 LEU A O 1
ATOM 2506 N N . ASP A 1 333 ? -21.328 41.344 21.031 1 95.56 333 ASP A N 1
ATOM 2507 C CA . ASP A 1 333 ? -21.375 41.094 22.469 1 95.56 333 ASP A CA 1
ATOM 2508 C C . ASP A 1 333 ? -19.969 41.125 23.078 1 95.56 333 ASP A C 1
ATOM 2510 O O . ASP A 1 333 ? -19.297 40.062 23.125 1 95.56 333 ASP A O 1
ATOM 2514 N N . GLU A 1 334 ? -19.594 42.156 23.672 1 94.44 334 GLU A N 1
ATOM 2515 C CA . GLU A 1 334 ? -18.234 42.344 24.172 1 94.44 334 GLU A CA 1
ATOM 2516 C C . GLU A 1 334 ? -17.922 41.375 25.297 1 94.44 334 GLU A C 1
ATOM 2518 O O . GLU A 1 334 ? -16.781 40.938 25.422 1 94.44 334 GLU A O 1
ATOM 2523 N N . ASN A 1 335 ? -18.875 41.094 26.047 1 95.75 335 ASN A N 1
ATOM 2524 C CA . ASN A 1 335 ? -18.672 40.156 27.156 1 95.75 335 ASN A CA 1
ATOM 2525 C C . ASN A 1 335 ? -18.297 38.781 26.641 1 95.75 335 ASN A C 1
ATOM 2527 O O . ASN A 1 335 ? -17.375 38.125 27.156 1 95.75 335 ASN A O 1
ATOM 2531 N N . VAL A 1 336 ? -19.047 38.312 25.688 1 95.69 336 VAL A N 1
ATOM 2532 C CA . VAL A 1 336 ? -18.781 37 25.109 1 95.69 336 VAL A CA 1
ATOM 2533 C C . VAL A 1 336 ? -17.406 37 24.438 1 95.69 336 VAL A C 1
ATOM 2535 O O . VAL A 1 336 ? -16.625 36.062 24.609 1 95.69 336 VAL A O 1
ATOM 2538 N N . SER A 1 337 ? -17.125 38 23.734 1 96.19 337 SER A N 1
ATOM 2539 C CA . SER A 1 337 ? -15.859 38.125 23.016 1 96.19 337 SER A CA 1
ATOM 2540 C C . SER A 1 337 ? -14.672 38.125 23.984 1 96.19 337 SER A C 1
ATOM 2542 O O . SER A 1 337 ? -13.703 37.375 23.781 1 96.19 337 SER A O 1
ATOM 2544 N N . ASP A 1 338 ? -14.781 38.906 25.016 1 96.88 338 ASP A N 1
ATOM 2545 C CA . ASP A 1 338 ? -13.695 39.062 25.984 1 96.88 338 ASP A CA 1
ATOM 2546 C C . ASP A 1 338 ? -13.453 37.75 26.734 1 96.88 338 ASP A C 1
ATOM 2548 O O . ASP A 1 338 ? -12.305 37.344 26.953 1 96.88 338 ASP A O 1
ATOM 2552 N N . LYS A 1 339 ? -14.531 37.156 27.094 1 97.5 339 LYS A N 1
ATOM 2553 C CA . LYS A 1 339 ? -14.414 35.906 27.797 1 97.5 339 LYS A CA 1
ATOM 2554 C C . LYS A 1 339 ? -13.766 34.844 26.922 1 97.5 339 LYS A C 1
ATOM 2556 O O . LYS A 1 339 ? -12.898 34.094 27.375 1 97.5 339 LYS A O 1
ATOM 2561 N N . MET A 1 340 ? -14.164 34.75 25.719 1 97.81 340 MET A N 1
ATOM 2562 C CA . MET A 1 340 ? -13.602 33.75 24.797 1 97.81 340 MET A CA 1
ATOM 2563 C C . MET A 1 340 ? -12.141 34.062 24.516 1 97.81 340 MET A C 1
ATOM 2565 O O . MET A 1 340 ? -11.312 33.156 24.438 1 97.81 340 MET A O 1
ATOM 2569 N N . ALA A 1 341 ? -11.836 35.312 24.297 1 97.88 341 ALA A N 1
ATOM 2570 C CA . ALA A 1 341 ? -10.445 35.719 24.078 1 97.88 341 ALA A CA 1
ATOM 2571 C C . ALA A 1 341 ? -9.562 35.312 25.25 1 97.88 341 ALA A C 1
ATOM 2573 O O . ALA A 1 341 ? -8.445 34.812 25.047 1 97.88 341 ALA A O 1
ATOM 2574 N N . ALA A 1 342 ? -10.086 35.5 26.438 1 97.75 342 ALA A N 1
ATOM 2575 C CA . ALA A 1 342 ? -9.344 35.156 27.641 1 97.75 342 ALA A CA 1
ATOM 2576 C C . ALA A 1 342 ? -9.117 33.656 27.719 1 97.75 342 ALA A C 1
ATOM 2578 O O . ALA A 1 342 ? -8.023 33.188 28.062 1 97.75 342 ALA A O 1
ATOM 2579 N N . GLN A 1 343 ? -10.117 32.906 27.422 1 97.56 343 GLN A N 1
ATOM 2580 C CA . GLN A 1 343 ? -10 31.453 27.438 1 97.56 343 GLN A CA 1
ATOM 2581 C C . GLN A 1 343 ? -9.055 30.969 26.344 1 97.56 343 GLN A C 1
ATOM 2583 O O . GLN A 1 343 ? -8.266 30.047 26.562 1 97.56 343 GLN A O 1
ATOM 2588 N N . ALA A 1 344 ? -9.156 31.547 25.125 1 97.44 344 ALA A N 1
ATOM 2589 C CA . ALA A 1 344 ? -8.25 31.219 24.031 1 97.44 344 ALA A CA 1
ATOM 2590 C C . ALA A 1 344 ? -6.797 31.469 24.422 1 97.44 344 ALA A C 1
ATOM 2592 O O . ALA A 1 344 ? -5.922 30.625 24.188 1 97.44 344 ALA A O 1
ATOM 2593 N N . THR A 1 345 ? -6.602 32.625 25.062 1 96.88 345 THR A N 1
ATOM 2594 C CA . THR A 1 345 ? -5.266 32.969 25.516 1 96.88 345 THR A CA 1
ATOM 2595 C C . THR A 1 345 ? -4.746 31.984 26.547 1 96.88 345 THR A C 1
ATOM 2597 O O . THR A 1 345 ? -3.568 31.609 26.516 1 96.88 345 THR A O 1
ATOM 2600 N N . LYS A 1 346 ? -5.594 31.531 27.375 1 96.19 346 LYS A N 1
ATOM 2601 C CA . LYS A 1 346 ? -5.227 30.609 28.438 1 96.19 346 LYS A CA 1
ATOM 2602 C C . LYS A 1 346 ? -4.773 29.25 27.875 1 96.19 346 LYS A C 1
ATOM 2604 O O . LYS A 1 346 ? -3.863 28.625 28.422 1 96.19 346 LYS A O 1
ATOM 2609 N N . VAL A 1 347 ? -5.348 28.844 26.828 1 95.12 347 VAL A N 1
ATOM 2610 C CA . VAL A 1 347 ? -5.039 27.516 26.312 1 95.12 347 VAL A CA 1
ATOM 2611 C C . VAL A 1 347 ? -3.938 27.609 25.25 1 95.12 347 VAL A C 1
ATOM 2613 O O . VAL A 1 347 ? -3.355 26.594 24.859 1 95.12 347 VAL A O 1
ATOM 2616 N N . GLY A 1 348 ? -3.688 28.859 24.75 1 96.88 348 GLY A N 1
ATOM 2617 C CA . GLY A 1 348 ? -2.623 29.047 23.781 1 96.88 348 GLY A CA 1
ATOM 2618 C C . GLY A 1 348 ? -1.248 28.719 24.328 1 96.88 348 GLY A C 1
ATOM 2619 O O . GLY A 1 348 ? -1.046 28.688 25.531 1 96.88 348 GLY A O 1
ATOM 2620 N N . MET A 1 349 ? -0.349 28.328 23.453 1 97.25 349 MET A N 1
ATOM 2621 C CA . MET A 1 349 ? 1.024 28 23.828 1 97.25 349 MET A CA 1
ATOM 2622 C C . MET A 1 349 ? 2.02 28.812 23 1 97.25 349 MET A C 1
ATOM 2624 O O . MET A 1 349 ? 2.74 28.25 22.172 1 97.25 349 MET A O 1
ATOM 2628 N N . PRO A 1 350 ? 2.129 30.094 23.359 1 97.62 350 PRO A N 1
ATOM 2629 C CA . PRO A 1 350 ? 2.99 30.984 22.578 1 97.62 35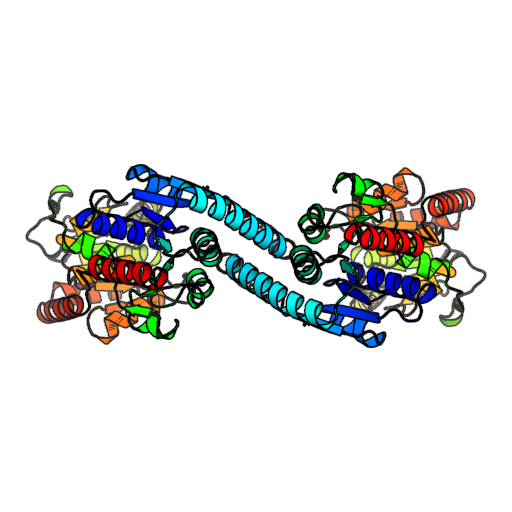0 PRO A CA 1
ATOM 2630 C C . PRO A 1 350 ? 4.473 30.656 22.734 1 97.62 350 PRO A C 1
ATOM 2632 O O . PRO A 1 350 ? 5.316 31.266 22.078 1 97.62 350 PRO A O 1
ATOM 2635 N N . ASP A 1 351 ? 4.824 29.672 23.594 1 98.12 351 ASP A N 1
ATOM 2636 C CA . ASP A 1 351 ? 6.207 29.266 23.797 1 98.12 351 ASP A CA 1
ATOM 2637 C C . ASP A 1 351 ? 6.43 27.844 23.281 1 98.12 351 ASP A C 1
ATOM 2639 O O . ASP A 1 351 ? 7.34 27.141 23.75 1 98.12 351 ASP A O 1
ATOM 2643 N N . ALA A 1 352 ? 5.574 27.406 22.406 1 98.5 352 ALA A N 1
ATOM 2644 C CA . ALA A 1 352 ? 5.578 26.016 21.938 1 98.5 352 ALA A CA 1
ATOM 2645 C C . ALA A 1 352 ? 6.93 25.656 21.344 1 98.5 352 ALA A C 1
ATOM 2647 O O . ALA A 1 352 ? 7.438 24.547 21.578 1 98.5 352 ALA A O 1
ATOM 2648 N N . GLY A 1 353 ? 7.52 26.5 20.516 1 98.44 353 GLY A N 1
ATOM 2649 C CA . GLY A 1 353 ? 8.828 26.234 19.938 1 98.44 353 GLY A CA 1
ATOM 2650 C C . GLY A 1 353 ? 9.906 26 20.984 1 98.44 353 GLY A C 1
ATOM 2651 O O . GLY A 1 353 ? 10.734 25.094 20.828 1 98.44 353 GLY A O 1
ATOM 2652 N N . GLU A 1 354 ? 9.875 26.812 22.047 1 98.5 354 GLU A N 1
ATOM 2653 C CA . GLU A 1 354 ? 10.828 26.672 23.141 1 98.5 354 GLU A CA 1
ATOM 2654 C C . GLU A 1 354 ? 10.656 25.312 23.844 1 98.5 354 GLU A C 1
ATOM 2656 O O . GLU A 1 354 ? 11.641 24.656 24.156 1 98.5 354 GLU A O 1
ATOM 2661 N N . ARG A 1 355 ? 9.438 24.938 24.062 1 98.56 355 ARG A N 1
ATOM 2662 C CA . ARG A 1 355 ? 9.148 23.672 24.719 1 98.56 355 ARG A CA 1
ATOM 2663 C C . ARG A 1 355 ? 9.664 22.5 23.875 1 98.56 355 ARG A C 1
ATOM 2665 O O . ARG A 1 355 ? 10.273 21.562 24.406 1 98.56 355 ARG A O 1
ATOM 2672 N N . LEU A 1 356 ? 9.422 22.562 22.578 1 98.69 356 LEU A N 1
ATOM 2673 C CA . LEU A 1 356 ? 9.875 21.5 21.688 1 98.69 356 LEU A CA 1
ATOM 2674 C C . LEU A 1 356 ? 11.398 21.484 21.609 1 98.69 356 LEU A C 1
ATOM 2676 O O . LEU A 1 356 ? 12.008 20.406 21.547 1 98.69 356 LEU A O 1
ATOM 2680 N N . TYR A 1 357 ? 12.031 22.672 21.609 1 98.69 357 TYR A N 1
ATOM 2681 C CA . TYR A 1 357 ? 13.484 22.766 21.625 1 98.69 357 TYR A CA 1
ATOM 2682 C C . TYR A 1 357 ? 14.07 22.078 22.859 1 98.69 357 TYR A C 1
ATOM 2684 O O . TYR A 1 357 ? 15.031 21.312 22.75 1 98.69 357 TYR A O 1
ATOM 2692 N N . GLN A 1 358 ? 13.461 22.328 24 1 98.56 358 GLN A N 1
ATOM 2693 C CA . GLN A 1 358 ? 13.922 21.703 25.234 1 98.56 358 GLN A CA 1
ATOM 2694 C C . GLN A 1 358 ? 13.781 20.188 25.156 1 98.56 358 GLN A C 1
ATOM 2696 O O . GLN A 1 358 ? 14.648 19.453 25.641 1 98.56 358 GLN A O 1
ATOM 2701 N N . LEU A 1 359 ? 12.703 19.766 24.578 1 98.44 359 LEU A N 1
ATOM 2702 C CA . LEU A 1 359 ? 12.469 18.328 24.422 1 98.44 359 LEU A CA 1
ATOM 2703 C C . LEU A 1 359 ? 13.547 17.703 23.547 1 98.44 359 LEU A C 1
ATOM 2705 O O . LEU A 1 359 ? 13.992 16.578 23.812 1 98.44 359 LEU A O 1
ATOM 2709 N N . ILE A 1 360 ? 13.977 18.375 22.531 1 98.38 360 ILE A N 1
ATOM 2710 C CA . ILE A 1 360 ? 15.016 17.922 21.609 1 98.38 360 ILE A CA 1
ATOM 2711 C C . ILE A 1 360 ? 16.344 17.812 22.344 1 98.38 360 ILE A C 1
ATOM 2713 O O . ILE A 1 360 ? 17.062 16.828 22.188 1 98.38 360 ILE A O 1
ATOM 2717 N N . LEU A 1 361 ? 16.641 18.797 23.172 1 98.25 361 LEU A N 1
ATOM 2718 C CA . LEU A 1 361 ? 17.875 18.75 23.969 1 98.25 361 LEU A CA 1
ATOM 2719 C C . LEU A 1 361 ? 17.875 17.547 24.891 1 98.25 361 LEU A C 1
ATOM 2721 O O . LEU A 1 361 ? 18.906 16.875 25.047 1 98.25 361 LEU A O 1
ATOM 2725 N N . GLN A 1 362 ? 16.734 17.25 25.453 1 97.94 362 GLN A N 1
ATOM 2726 C CA . GLN A 1 362 ? 16.609 16.078 26.312 1 97.94 362 GLN A CA 1
ATOM 2727 C C . GLN A 1 362 ? 16.844 14.789 25.531 1 97.94 362 GLN A C 1
ATOM 2729 O O . GLN A 1 362 ? 17.5 13.867 26.031 1 97.94 362 GLN A O 1
ATOM 2734 N N . ALA A 1 363 ? 16.297 14.773 24.344 1 97.75 363 ALA A N 1
ATOM 2735 C CA . ALA A 1 363 ? 16.438 13.586 23.5 1 97.75 363 ALA A CA 1
ATOM 2736 C C . ALA A 1 363 ? 17.906 13.336 23.156 1 97.75 363 ALA A C 1
ATOM 2738 O O . ALA A 1 363 ? 18.359 12.195 23.141 1 97.75 363 ALA A O 1
ATOM 2739 N N . MET A 1 364 ? 18.625 14.375 22.875 1 96.88 364 MET A N 1
ATOM 2740 C CA . MET A 1 364 ? 20.031 14.273 22.5 1 96.88 364 MET A CA 1
ATOM 2741 C C . MET A 1 364 ? 20.891 13.852 23.688 1 96.88 364 MET A C 1
ATOM 2743 O O . MET A 1 364 ? 21.906 13.18 23.516 1 96.88 364 MET A O 1
ATOM 2747 N N . ALA A 1 365 ? 20.469 14.227 24.859 1 92.94 365 ALA A N 1
ATOM 2748 C CA . ALA A 1 365 ? 21.203 13.898 26.078 1 92.94 365 ALA A CA 1
ATOM 2749 C C . ALA A 1 365 ? 21.047 12.422 26.438 1 92.94 365 ALA A C 1
ATOM 2751 O O . ALA A 1 365 ? 21.938 11.828 27.047 1 92.94 365 ALA A O 1
ATOM 2752 N N . ASN A 1 366 ? 19.922 11.805 26.25 1 78.44 366 ASN A N 1
ATOM 2753 C CA . ASN A 1 366 ? 19.656 10.398 26.531 1 78.44 366 ASN A CA 1
ATOM 2754 C C . ASN A 1 366 ? 20.562 9.477 25.734 1 78.44 366 ASN A C 1
ATOM 2756 O O . ASN A 1 366 ? 20.906 8.383 26.188 1 78.44 366 ASN A O 1
ATOM 2760 N N . LYS A 1 367 ? 20.953 9.703 24.531 1 66.75 367 LYS A N 1
ATOM 2761 C CA . LYS A 1 367 ? 21.812 8.883 23.703 1 66.75 367 LYS A CA 1
ATOM 2762 C C . LYS A 1 367 ? 23.25 8.859 24.234 1 66.75 367 LYS A C 1
ATOM 2764 O O . LYS A 1 367 ? 23.984 7.895 24.031 1 66.75 367 LYS A O 1
ATOM 2769 N N . LYS A 1 368 ? 23.75 10.008 24.812 1 52.91 368 LYS A N 1
ATOM 2770 C CA . LYS A 1 368 ? 25.125 10.023 25.297 1 52.91 368 LYS A CA 1
ATOM 2771 C C . LYS A 1 368 ? 25.312 9.109 26.5 1 52.91 368 LYS A C 1
ATOM 2773 O O . LYS A 1 368 ? 26.406 8.617 26.766 1 52.91 368 LYS A O 1
ATOM 2778 N N . ASP A 1 369 ? 24.406 8.812 27.219 1 42.81 369 ASP A N 1
ATOM 2779 C CA . ASP A 1 369 ? 24.609 7.914 28.359 1 42.81 369 ASP A CA 1
ATOM 2780 C C . ASP A 1 369 ? 24.438 6.457 27.938 1 42.81 369 ASP A C 1
ATOM 2782 O O . ASP A 1 369 ? 23.547 6.129 27.156 1 42.81 369 ASP A O 1
ATOM 2786 N N . MET B 1 1 ? 16.766 -32.719 5.543 1 95.38 1 MET B N 1
ATOM 2787 C CA . MET B 1 1 ? 16.594 -31.375 4.973 1 95.38 1 MET B CA 1
ATOM 2788 C C . MET B 1 1 ? 15.375 -30.672 5.57 1 95.38 1 MET B C 1
ATOM 2790 O O . MET B 1 1 ? 14.328 -31.297 5.758 1 95.38 1 MET B O 1
ATOM 2794 N N . ARG B 1 2 ? 15.523 -29.438 6.098 1 98.44 2 ARG B N 1
ATOM 2795 C CA . ARG B 1 2 ? 14.422 -28.641 6.629 1 98.44 2 ARG B CA 1
ATOM 2796 C C . ARG B 1 2 ? 14.07 -27.5 5.684 1 98.44 2 ARG B C 1
ATOM 2798 O O . ARG B 1 2 ? 14.914 -26.672 5.371 1 98.44 2 ARG B O 1
ATOM 2805 N N . VAL B 1 3 ? 12.805 -27.516 5.266 1 98.75 3 VAL B N 1
ATOM 2806 C CA . VAL B 1 3 ? 12.414 -26.578 4.211 1 98.75 3 VAL B CA 1
ATOM 2807 C C . VAL B 1 3 ? 11.219 -25.766 4.668 1 98.75 3 VAL B C 1
ATOM 2809 O O . VAL B 1 3 ? 10.219 -26.312 5.137 1 98.75 3 VAL B O 1
ATOM 2812 N N . ILE B 1 4 ? 11.328 -24.484 4.562 1 98.88 4 ILE B N 1
ATOM 2813 C CA . ILE B 1 4 ? 10.148 -23.625 4.676 1 98.88 4 ILE B CA 1
ATOM 2814 C C . ILE B 1 4 ? 9.625 -23.297 3.281 1 98.88 4 ILE B C 1
ATOM 2816 O O . ILE B 1 4 ? 10.383 -22.906 2.398 1 98.88 4 ILE B O 1
ATOM 2820 N N . LEU B 1 5 ? 8.367 -23.531 3.111 1 98.75 5 LEU B N 1
ATOM 2821 C CA . LEU B 1 5 ? 7.66 -23.156 1.894 1 98.75 5 LEU B CA 1
ATOM 2822 C C . LEU B 1 5 ? 6.691 -22 2.16 1 98.75 5 LEU B C 1
ATOM 2824 O O . LEU B 1 5 ? 6.051 -21.953 3.213 1 98.75 5 LEU B O 1
ATOM 2828 N N . SER B 1 6 ? 6.648 -21.062 1.227 1 97.75 6 SER B N 1
ATOM 2829 C CA . SER B 1 6 ? 5.684 -19.984 1.366 1 97.75 6 SER B CA 1
ATOM 2830 C C . SER B 1 6 ? 5.129 -19.562 0.011 1 97.75 6 SER B C 1
ATOM 2832 O O . SER B 1 6 ? 5.887 -19.344 -0.937 1 97.75 6 SER B O 1
ATOM 2834 N N . GLY B 1 7 ? 3.932 -19.453 -0.159 1 93.44 7 GLY B N 1
ATOM 2835 C CA . GLY B 1 7 ? 3.119 -19.016 -1.285 1 93.44 7 GLY B CA 1
ATOM 2836 C C . GLY B 1 7 ? 1.654 -18.844 -0.933 1 93.44 7 GLY B C 1
ATOM 2837 O O . GLY B 1 7 ? 1.096 -19.641 -0.177 1 93.44 7 GLY B O 1
ATOM 2838 N N . GLY B 1 8 ? 1.145 -17.75 -1.41 1 87.19 8 GLY B N 1
ATOM 2839 C CA . GLY B 1 8 ? -0.232 -17.547 -0.985 1 87.19 8 GLY B CA 1
ATOM 2840 C C . GLY B 1 8 ? -1.031 -16.672 -1.937 1 87.19 8 GLY B C 1
ATOM 2841 O O . GLY B 1 8 ? -0.508 -16.219 -2.953 1 87.19 8 GLY B O 1
ATOM 2842 N N . GLY B 1 9 ? -2.387 -16.516 -1.608 1 82.31 9 GLY B N 1
ATOM 2843 C CA . GLY B 1 9 ? -3.314 -15.68 -2.355 1 82.31 9 GLY B CA 1
ATOM 2844 C C . GLY B 1 9 ? -4.133 -16.453 -3.371 1 82.31 9 GLY B C 1
ATOM 2845 O O . GLY B 1 9 ? -5.352 -16.297 -3.449 1 82.31 9 GLY B O 1
ATOM 2846 N N . THR B 1 10 ? -3.416 -17.25 -4.168 1 82.56 10 THR B N 1
ATOM 2847 C CA . THR B 1 10 ? -4.109 -18.078 -5.156 1 82.56 10 THR B CA 1
ATOM 2848 C C . THR B 1 10 ? -3.527 -19.484 -5.188 1 82.56 10 THR B C 1
ATOM 2850 O O . THR B 1 10 ? -2.385 -19.703 -4.777 1 82.56 10 THR B O 1
ATOM 2853 N N . GLY B 1 11 ? -4.293 -20.391 -5.734 1 86.19 11 GLY B N 1
ATOM 2854 C CA . GLY B 1 11 ? -3.811 -21.75 -5.922 1 86.19 11 GLY B CA 1
ATOM 2855 C C . GLY B 1 11 ? -2.574 -21.828 -6.797 1 86.19 11 GLY B C 1
ATOM 2856 O O . GLY B 1 11 ? -1.759 -22.734 -6.648 1 86.19 11 GLY B O 1
ATOM 2857 N N . GLY B 1 12 ? -2.43 -20.859 -7.586 1 88.44 12 GLY B N 1
ATOM 2858 C CA . GLY B 1 12 ? -1.311 -20.812 -8.516 1 88.44 12 GLY B CA 1
ATOM 2859 C C . GLY B 1 12 ? 0.035 -20.719 -7.82 1 88.44 12 GLY B C 1
ATOM 2860 O O . GLY B 1 12 ? 1.062 -21.094 -8.391 1 88.44 12 GLY B O 1
ATOM 2861 N N . HIS B 1 13 ? -0.008 -20.266 -6.566 1 91.56 13 HIS B N 1
ATOM 2862 C CA . HIS B 1 13 ? 1.229 -20.141 -5.801 1 91.56 13 HIS B CA 1
ATOM 2863 C C . HIS B 1 13 ? 1.379 -21.297 -4.816 1 91.56 13 HIS B C 1
ATOM 2865 O O . HIS B 1 13 ? 2.496 -21.656 -4.426 1 91.56 13 HIS B O 1
ATOM 2871 N N . ILE B 1 14 ? 0.282 -21.922 -4.477 1 93.75 14 ILE B N 1
ATOM 2872 C CA . ILE B 1 14 ? 0.274 -22.891 -3.391 1 93.75 14 ILE B CA 1
ATOM 2873 C C . ILE B 1 14 ? 0.578 -24.281 -3.939 1 93.75 14 ILE B C 1
ATOM 2875 O O . ILE B 1 14 ? 1.453 -24.984 -3.426 1 93.75 14 ILE B O 1
ATOM 2879 N N . TYR B 1 15 ? -0.022 -24.672 -5.023 1 92.75 15 TYR B N 1
ATOM 2880 C CA . TYR B 1 15 ? 0.05 -26.047 -5.523 1 92.75 15 TYR B CA 1
ATOM 2881 C C . TYR B 1 15 ? 1.441 -26.359 -6.059 1 92.75 15 TYR B C 1
ATOM 2883 O O . TYR B 1 15 ? 1.956 -27.469 -5.863 1 92.75 15 TYR B O 1
ATOM 2891 N N . PRO B 1 16 ? 2.082 -25.375 -6.688 1 96.25 16 PRO B N 1
ATOM 2892 C CA . PRO B 1 16 ? 3.461 -25.672 -7.09 1 96.25 16 PRO B CA 1
ATOM 2893 C C . PRO B 1 16 ? 4.379 -25.953 -5.902 1 96.25 16 PRO B C 1
ATOM 2895 O O . PRO B 1 16 ? 5.238 -26.828 -5.977 1 96.25 16 PRO B O 1
ATOM 2898 N N . ALA B 1 17 ? 4.176 -25.25 -4.852 1 97.38 17 ALA B N 1
ATOM 2899 C CA . ALA B 1 17 ? 4.973 -25.484 -3.646 1 97.38 17 ALA B CA 1
ATOM 2900 C C . ALA B 1 17 ? 4.715 -26.859 -3.07 1 97.38 17 ALA B C 1
ATOM 2902 O O . ALA B 1 17 ? 5.652 -27.578 -2.695 1 97.38 17 ALA B O 1
ATOM 2903 N N . LEU B 1 18 ? 3.465 -27.25 -3.051 1 96.25 18 LEU B N 1
ATOM 2904 C CA . LEU B 1 18 ? 3.102 -28.562 -2.514 1 96.25 18 LEU B CA 1
ATOM 2905 C C . LEU B 1 18 ? 3.629 -29.672 -3.404 1 96.25 18 LEU B C 1
ATOM 2907 O O . LEU B 1 18 ? 4.109 -30.703 -2.906 1 96.25 18 LEU B O 1
ATOM 2911 N N . ALA B 1 19 ? 3.547 -29.453 -4.703 1 96.31 19 ALA B N 1
ATOM 2912 C CA . ALA B 1 19 ? 4.078 -30.438 -5.645 1 96.31 19 ALA B CA 1
ATOM 2913 C C . ALA B 1 19 ? 5.586 -30.609 -5.473 1 96.31 19 ALA B C 1
ATOM 2915 O O . ALA B 1 19 ? 6.109 -31.719 -5.555 1 96.31 19 ALA B O 1
ATOM 2916 N N . LEU B 1 20 ? 6.246 -29.516 -5.227 1 98 20 LEU B N 1
ATOM 2917 C CA . LEU B 1 20 ? 7.684 -29.562 -4.984 1 98 20 LEU B CA 1
ATOM 2918 C C . LEU B 1 20 ? 7.996 -30.375 -3.729 1 98 20 LEU B C 1
ATOM 2920 O O . LEU B 1 20 ? 8.938 -31.172 -3.715 1 98 20 LEU B O 1
ATOM 2924 N N . ALA B 1 21 ? 7.234 -30.156 -2.686 1 98.06 21 ALA B N 1
ATOM 2925 C CA . ALA B 1 21 ? 7.438 -30.891 -1.438 1 98.06 21 ALA B CA 1
ATOM 2926 C C . ALA B 1 21 ? 7.359 -32.406 -1.664 1 98.06 21 ALA B C 1
ATOM 2928 O O . ALA B 1 21 ? 8.125 -33.156 -1.075 1 98.06 21 ALA B O 1
ATOM 2929 N N . GLU B 1 22 ? 6.465 -32.781 -2.539 1 96.44 22 GLU B N 1
ATOM 2930 C CA . GLU B 1 22 ? 6.324 -34.219 -2.854 1 96.44 22 GLU B CA 1
ATOM 2931 C C . GLU B 1 22 ? 7.59 -34.75 -3.51 1 96.44 22 GLU B C 1
ATOM 2933 O O . GLU B 1 22 ? 8.039 -35.875 -3.182 1 96.44 22 GLU B O 1
ATOM 2938 N N . VAL B 1 23 ? 8.148 -34 -4.359 1 97.62 23 VAL B N 1
ATOM 2939 C CA . VAL B 1 23 ? 9.359 -34.406 -5.059 1 97.62 23 VAL B CA 1
ATOM 2940 C C . VAL B 1 23 ? 10.523 -34.5 -4.07 1 97.62 23 VAL B C 1
ATOM 2942 O O . VAL B 1 23 ? 11.273 -35.469 -4.078 1 97.62 23 VAL B O 1
ATOM 2945 N N . ILE B 1 24 ? 10.625 -33.5 -3.209 1 98.25 24 ILE B N 1
ATOM 2946 C CA . ILE B 1 24 ? 11.711 -33.5 -2.23 1 98.25 24 ILE B CA 1
ATOM 2947 C C . ILE B 1 24 ? 11.586 -34.719 -1.306 1 98.25 24 ILE B C 1
ATOM 2949 O O . ILE B 1 24 ? 12.578 -35.375 -0.996 1 98.25 24 ILE B O 1
ATOM 2953 N N . LYS B 1 25 ? 10.391 -35.062 -0.944 1 97.06 25 LYS B N 1
ATOM 2954 C CA . LYS B 1 25 ? 10.156 -36.188 -0.043 1 97.06 25 LYS B CA 1
ATOM 2955 C C . LYS B 1 25 ? 10.555 -37.5 -0.695 1 97.06 25 LYS B C 1
ATOM 2957 O O . LYS B 1 25 ? 10.961 -38.469 -0.007 1 97.06 25 LYS B O 1
ATOM 2962 N N . GLN B 1 26 ? 10.469 -37.562 -1.99 1 96.31 26 GLN B N 1
ATOM 2963 C CA . GLN B 1 26 ? 10.891 -38.781 -2.707 1 96.31 26 GLN B CA 1
ATOM 2964 C C . GLN B 1 26 ? 12.398 -38.969 -2.604 1 96.31 26 GLN B C 1
ATOM 2966 O O . GLN B 1 26 ? 12.867 -40.094 -2.494 1 96.31 26 GLN B O 1
ATOM 2971 N N . HIS B 1 27 ? 13.102 -37.938 -2.592 1 97.31 27 HIS B N 1
ATOM 2972 C CA . HIS B 1 27 ? 14.555 -38 -2.512 1 97.31 27 HIS B CA 1
ATOM 2973 C C . HIS B 1 27 ? 15.023 -38.031 -1.062 1 97.31 27 HIS B C 1
ATOM 2975 O O . HIS B 1 27 ? 16.047 -38.656 -0.751 1 97.31 27 HIS B O 1
ATOM 2981 N N . GLU B 1 28 ? 14.234 -37.312 -0.255 1 97.38 28 GLU B N 1
ATOM 2982 C CA . GLU B 1 28 ? 14.57 -37.156 1.158 1 97.38 28 GLU B CA 1
ATOM 2983 C C . GLU B 1 28 ? 13.359 -37.406 2.043 1 97.38 28 GLU B C 1
ATOM 2985 O O . GLU B 1 28 ? 12.734 -36.5 2.561 1 97.38 28 GLU B O 1
ATOM 2990 N N . PRO B 1 29 ? 13.141 -38.656 2.381 1 96.44 29 PRO B N 1
ATOM 2991 C CA . PRO B 1 29 ? 11.93 -39.031 3.121 1 96.44 29 PRO B CA 1
ATOM 2992 C C . PRO B 1 29 ? 11.867 -38.406 4.508 1 96.44 29 PRO B C 1
ATOM 2994 O O . PRO B 1 29 ? 10.773 -38.219 5.055 1 96.44 29 PRO B O 1
ATOM 2997 N N . ASP B 1 30 ? 13.008 -38.031 5.031 1 97 30 ASP B N 1
ATOM 2998 C CA . ASP B 1 30 ? 13.047 -37.469 6.387 1 97 30 ASP B CA 1
ATOM 2999 C C . ASP B 1 30 ? 13.016 -35.938 6.363 1 97 30 ASP B C 1
ATOM 3001 O O . ASP B 1 30 ? 13.164 -35.312 7.402 1 97 30 ASP B O 1
ATOM 3005 N N . ALA B 1 31 ? 12.797 -35.375 5.172 1 98 31 ALA B N 1
ATOM 3006 C CA . ALA B 1 31 ? 12.742 -33.938 5.07 1 98 31 ALA B CA 1
ATOM 3007 C C . ALA B 1 31 ? 11.594 -33.375 5.898 1 98 31 ALA B C 1
ATOM 3009 O O . ALA B 1 31 ? 10.508 -33.938 5.949 1 98 31 ALA B O 1
ATOM 3010 N N . GLU B 1 32 ? 11.82 -32.312 6.629 1 98.31 32 GLU B N 1
ATOM 3011 C CA . GLU B 1 32 ? 10.805 -31.594 7.402 1 98.31 32 GLU B CA 1
ATOM 3012 C C . GLU B 1 32 ? 10.367 -30.312 6.691 1 98.31 32 GLU B C 1
ATOM 3014 O O . GLU B 1 32 ? 11.203 -29.547 6.203 1 98.31 32 GLU B O 1
ATOM 3019 N N . PHE B 1 33 ? 9.039 -30.203 6.668 1 98.5 33 PHE B N 1
ATOM 3020 C CA . PHE B 1 33 ? 8.5 -29.047 5.973 1 98.5 33 PHE B CA 1
ATOM 3021 C C . PHE B 1 33 ? 7.68 -28.188 6.926 1 98.5 33 PHE B C 1
ATOM 3023 O O . PHE B 1 33 ? 7.004 -28.703 7.816 1 98.5 33 PHE B O 1
ATOM 3030 N N . LEU B 1 34 ? 7.816 -26.938 6.766 1 98.69 34 LEU B N 1
ATOM 3031 C CA . LEU B 1 34 ? 6.926 -25.953 7.367 1 98.69 34 LEU B CA 1
ATOM 3032 C C . LEU B 1 34 ? 6.402 -24.969 6.316 1 98.69 34 LEU B C 1
ATOM 3034 O O . LEU B 1 34 ? 7.184 -24.328 5.617 1 98.69 34 LEU B O 1
ATOM 3038 N N . TYR B 1 35 ? 5.098 -24.984 6.18 1 98.44 35 TYR B N 1
ATOM 3039 C CA . TYR B 1 35 ? 4.48 -24 5.297 1 98.44 35 TYR B CA 1
ATOM 3040 C C . TYR B 1 35 ? 4.082 -22.75 6.062 1 98.44 35 TYR B C 1
ATOM 3042 O O . TYR B 1 35 ? 3.449 -22.828 7.117 1 98.44 35 TYR B O 1
ATOM 3050 N N . VAL B 1 36 ? 4.504 -21.594 5.605 1 97.62 36 VAL B N 1
ATOM 3051 C CA . VAL B 1 36 ? 4.109 -20.328 6.223 1 97.62 36 VAL B CA 1
ATOM 3052 C C . VAL B 1 36 ? 3.215 -19.547 5.266 1 97.62 36 VAL B C 1
ATOM 3054 O O . VAL B 1 36 ? 3.633 -19.203 4.16 1 97.62 36 VAL B O 1
ATOM 3057 N N . GLY B 1 37 ? 1.962 -19.328 5.664 1 94.31 37 GLY B N 1
ATOM 3058 C CA . GLY B 1 37 ? 0.976 -18.656 4.828 1 94.31 37 GLY B CA 1
ATOM 3059 C C . GLY B 1 37 ? 0.226 -17.562 5.559 1 94.31 37 GLY B C 1
ATOM 3060 O O . GLY B 1 37 ? 0.61 -17.172 6.66 1 94.31 37 GLY B O 1
ATOM 3061 N N . SER B 1 38 ? -0.749 -16.984 4.867 1 89.88 38 SER B N 1
ATOM 3062 C CA . SER B 1 38 ? -1.545 -15.898 5.438 1 89.88 38 SER B CA 1
ATOM 3063 C C . SER B 1 38 ? -2.73 -16.438 6.227 1 89.88 38 SER B C 1
ATOM 3065 O O . SER B 1 38 ? -3.285 -17.484 5.883 1 89.88 38 SER B O 1
ATOM 3067 N N . GLU B 1 39 ? -3.156 -15.656 7.199 1 83.44 39 GLU B N 1
ATOM 3068 C CA . GLU B 1 39 ? -4.293 -16.031 8.039 1 83.44 39 GLU B CA 1
ATOM 3069 C C . GLU B 1 39 ? -5.586 -16.047 7.227 1 83.44 39 GLU B C 1
ATOM 3071 O O . GLU B 1 39 ? -6.473 -16.875 7.484 1 83.44 39 GLU B O 1
ATOM 3076 N N . ARG B 1 40 ? -5.656 -15.258 6.262 1 78.56 40 ARG B N 1
ATOM 3077 C CA . ARG B 1 40 ? -6.926 -15.117 5.551 1 78.56 40 ARG B CA 1
ATOM 3078 C C . ARG B 1 40 ? -6.793 -15.562 4.098 1 78.56 40 ARG B C 1
ATOM 3080 O O . ARG B 1 40 ? -7.672 -15.289 3.279 1 78.56 40 ARG B O 1
ATOM 3087 N N . GLY B 1 41 ? -5.77 -16.266 3.854 1 82.25 41 GLY B N 1
ATOM 3088 C CA . GLY B 1 41 ? -5.551 -16.688 2.477 1 82.25 41 GLY B CA 1
ATOM 3089 C C . GLY B 1 41 ? -6.094 -18.062 2.172 1 82.25 41 GLY B C 1
ATOM 3090 O O . GLY B 1 41 ? -6.445 -18.812 3.084 1 82.25 41 GLY B O 1
ATOM 3091 N N . VAL B 1 42 ? -6.156 -18.375 0.915 1 83.88 42 VAL B N 1
ATOM 3092 C CA . VAL B 1 42 ? -6.66 -19.656 0.436 1 83.88 42 VAL B CA 1
ATOM 3093 C C . VAL B 1 42 ? -5.766 -20.781 0.948 1 83.88 42 VAL B C 1
ATOM 3095 O O . VAL B 1 42 ? -6.234 -21.906 1.151 1 83.88 42 VAL B O 1
ATOM 3098 N N . GLU B 1 43 ? -4.555 -20.469 1.214 1 88.88 43 GLU B N 1
ATOM 3099 C CA . GLU B 1 43 ? -3.619 -21.469 1.697 1 88.88 43 GLU B CA 1
ATOM 3100 C C . GLU B 1 43 ? -4.031 -22 3.07 1 88.88 43 GLU B C 1
ATOM 3102 O O . GLU B 1 43 ? -3.713 -23.125 3.43 1 88.88 43 GLU B O 1
ATOM 3107 N N . ALA B 1 44 ? -4.789 -21.234 3.82 1 88.19 44 ALA B N 1
ATOM 3108 C CA . ALA B 1 44 ? -5.238 -21.656 5.145 1 88.19 44 ALA B CA 1
ATOM 3109 C C . ALA B 1 44 ? -6.234 -22.812 5.043 1 88.19 44 ALA B C 1
ATOM 3111 O O . ALA B 1 44 ? -6.402 -23.578 5.992 1 88.19 44 ALA B O 1
ATOM 3112 N N . ASN B 1 45 ? -6.785 -23.031 3.885 1 86.5 45 ASN B N 1
ATOM 3113 C CA . ASN B 1 45 ? -7.746 -24.094 3.666 1 86.5 45 ASN B CA 1
ATOM 3114 C C . ASN B 1 45 ? -7.113 -25.281 2.941 1 86.5 45 ASN B C 1
ATOM 3116 O O . ASN B 1 45 ? -7.637 -26.406 2.992 1 86.5 45 ASN B O 1
ATOM 3120 N N . ILE B 1 46 ? -6.02 -25.109 2.363 1 88.81 46 ILE B N 1
ATOM 3121 C CA . ILE B 1 46 ? -5.445 -26.125 1.476 1 88.81 46 ILE B CA 1
ATOM 3122 C C . ILE B 1 46 ? -4.32 -26.859 2.193 1 88.81 46 ILE B C 1
ATOM 3124 O O . ILE B 1 46 ? -4.305 -28.094 2.23 1 88.81 46 ILE B O 1
ATOM 3128 N N . VAL B 1 47 ? -3.49 -26.156 2.836 1 93.25 47 VAL B N 1
ATOM 3129 C CA . VAL B 1 47 ? -2.217 -26.703 3.297 1 93.25 47 VAL B CA 1
ATOM 3130 C C . VAL B 1 47 ? -2.455 -27.641 4.473 1 93.25 47 VAL B C 1
ATOM 3132 O O . VAL B 1 47 ? -1.921 -28.75 4.504 1 93.25 47 VAL B O 1
ATOM 3135 N N . PRO B 1 48 ? -3.336 -27.297 5.422 1 91.56 48 PRO B N 1
ATOM 3136 C CA . PRO B 1 48 ? -3.535 -28.188 6.562 1 91.56 48 PRO B CA 1
ATOM 3137 C C . PRO B 1 48 ? -4.078 -29.562 6.156 1 91.56 48 PRO B C 1
ATOM 3139 O O . PRO B 1 48 ? -3.783 -30.562 6.809 1 91.56 48 PRO B O 1
ATOM 3142 N N . LYS B 1 49 ? -4.734 -29.672 5.043 1 89.69 49 LYS B N 1
ATOM 3143 C CA . LYS B 1 49 ? -5.312 -30.922 4.566 1 89.69 49 LYS B CA 1
ATOM 3144 C C . LYS B 1 49 ? -4.23 -31.891 4.094 1 89.69 49 LYS B C 1
ATOM 3146 O O . LYS B 1 49 ? -4.473 -33.094 3.979 1 89.69 49 LYS B O 1
ATOM 3151 N N . THR B 1 50 ? -3.096 -31.406 3.857 1 91.75 50 THR B N 1
ATOM 3152 C CA . THR B 1 50 ? -1.996 -32.25 3.393 1 91.75 50 THR B CA 1
ATOM 3153 C C . THR B 1 50 ? -1.257 -32.875 4.57 1 91.75 50 THR B C 1
ATOM 3155 O O . THR B 1 50 ? -0.45 -33.781 4.391 1 91.75 50 THR B O 1
ATOM 3158 N N . GLY B 1 51 ? -1.45 -32.312 5.793 1 93.12 51 GLY B N 1
ATOM 3159 C CA . GLY B 1 51 ? -0.732 -32.781 6.973 1 93.12 51 GLY B CA 1
ATOM 3160 C C . GLY B 1 51 ? 0.568 -32.031 7.207 1 93.12 51 GLY B C 1
ATOM 3161 O O . GLY B 1 51 ? 1.244 -32.25 8.211 1 93.12 51 GLY B O 1
ATOM 3162 N N . MET B 1 52 ? 0.905 -31.125 6.34 1 95.31 52 MET B N 1
ATOM 3163 C CA . MET B 1 52 ? 2.127 -30.344 6.484 1 95.31 52 MET B CA 1
ATOM 3164 C C . MET B 1 52 ? 1.981 -29.297 7.594 1 95.31 52 MET B C 1
ATOM 3166 O O . MET B 1 52 ? 0.922 -28.688 7.742 1 95.31 52 MET B O 1
ATOM 3170 N N . ALA B 1 53 ? 3.037 -29.188 8.414 1 96.62 53 ALA B N 1
ATOM 3171 C CA . ALA B 1 53 ? 3.029 -28.125 9.43 1 96.62 53 ALA B CA 1
ATOM 3172 C C . ALA B 1 53 ? 2.771 -26.766 8.797 1 96.62 53 ALA B C 1
ATOM 3174 O O . ALA B 1 53 ? 3.309 -26.453 7.73 1 96.62 53 ALA B O 1
ATOM 3175 N N . PHE B 1 54 ? 1.874 -25.969 9.5 1 95.94 54 PHE B N 1
ATOM 3176 C CA . PHE B 1 54 ? 1.402 -24.719 8.906 1 95.94 54 PHE B CA 1
ATOM 3177 C C . PHE B 1 54 ? 1.404 -23.594 9.938 1 95.94 54 PHE B C 1
ATOM 3179 O O . PHE B 1 54 ? 0.855 -23.75 11.031 1 95.94 54 PHE B O 1
ATOM 3186 N N . LYS B 1 55 ? 2.084 -22.516 9.664 1 95.75 55 LYS B N 1
ATOM 3187 C CA . LYS B 1 55 ? 2.043 -21.297 10.469 1 95.75 55 LYS B CA 1
ATOM 3188 C C . LYS B 1 55 ? 1.475 -20.125 9.664 1 95.75 55 LYS B C 1
ATOM 3190 O O . LYS B 1 55 ? 1.734 -20 8.469 1 95.75 55 LYS B O 1
ATOM 3195 N N . GLN B 1 56 ? 0.748 -19.25 10.344 1 92.5 56 GLN B N 1
ATOM 3196 C CA . GLN B 1 56 ? 0.04 -18.172 9.672 1 92.5 56 GLN B CA 1
ATOM 3197 C C . GLN B 1 56 ? 0.575 -16.812 10.102 1 92.5 56 GLN B C 1
ATOM 3199 O O . GLN B 1 56 ? 0.902 -16.609 11.273 1 92.5 56 GLN B O 1
ATOM 3204 N N . LEU B 1 57 ? 0.705 -15.891 9.109 1 89.75 57 LEU B N 1
ATOM 3205 C CA . LEU B 1 57 ? 1.104 -14.516 9.352 1 89.75 57 LEU B CA 1
ATOM 3206 C C . LEU B 1 57 ? -0.049 -13.555 9.07 1 89.75 57 LEU B C 1
ATOM 3208 O O . LEU B 1 57 ? -0.847 -13.789 8.156 1 89.75 57 LEU B O 1
ATOM 3212 N N . ALA B 1 58 ? -0.131 -12.492 9.859 1 78.88 58 ALA B N 1
ATOM 3213 C CA . ALA B 1 58 ? -1.028 -11.391 9.531 1 78.88 58 ALA B CA 1
ATOM 3214 C C . ALA B 1 58 ? -0.386 -10.438 8.531 1 78.88 58 ALA B C 1
ATOM 3216 O O . ALA B 1 58 ? 0.517 -9.672 8.875 1 78.88 58 ALA B O 1
ATOM 3217 N N . VAL B 1 59 ? -0.525 -10.469 7.262 1 68 59 VAL B N 1
ATOM 3218 C CA . VAL B 1 59 ? 0.218 -9.68 6.285 1 68 59 VAL B CA 1
ATOM 3219 C C . VAL B 1 59 ? -0.729 -8.719 5.57 1 68 59 VAL B C 1
ATOM 3221 O O . VAL B 1 59 ? -0.284 -7.801 4.871 1 68 59 VAL B O 1
ATOM 3224 N N . GLN B 1 60 ? -1.934 -8.883 5.375 1 60.31 60 GLN B N 1
ATOM 3225 C CA . GLN B 1 60 ? -2.729 -7.957 4.574 1 60.31 60 GLN B CA 1
ATOM 3226 C C . GLN B 1 60 ? -3.701 -7.164 5.445 1 60.31 60 GLN B C 1
ATOM 3228 O O . GLN B 1 60 ? -4.355 -7.73 6.32 1 60.31 60 GLN B O 1
ATOM 3233 N N . GLY B 1 61 ? -3.314 -5.824 5.453 1 52.91 61 GLY B N 1
ATOM 3234 C CA . GLY B 1 61 ? -4.344 -4.992 6.059 1 52.91 61 GLY B CA 1
ATOM 3235 C C . GLY B 1 61 ? -5.465 -4.637 5.102 1 52.91 61 GLY B C 1
ATOM 3236 O O . GLY B 1 61 ? -5.305 -4.738 3.883 1 52.91 61 GLY B O 1
ATOM 3237 N N . PHE B 1 62 ? -6.715 -4.836 5.387 1 43.97 62 PHE B N 1
ATOM 3238 C CA . PHE B 1 62 ? -7.887 -4.41 4.629 1 43.97 62 PHE B CA 1
ATOM 3239 C C . PHE B 1 62 ? -7.887 -2.898 4.434 1 43.97 62 PHE B C 1
ATOM 3241 O O . PHE B 1 62 ? -7.719 -2.145 5.395 1 43.97 62 PHE B O 1
ATOM 3248 N N . SER B 1 63 ? -7.039 -2.402 3.381 1 44.41 63 SER B N 1
ATOM 3249 C CA . SER B 1 63 ? -6.965 -0.945 3.371 1 44.41 63 SER B CA 1
ATOM 3250 C C . SER B 1 63 ? -8.25 -0.33 2.834 1 44.41 63 SER B C 1
ATOM 3252 O O . SER B 1 63 ? -8.695 -0.67 1.735 1 44.41 63 SER B O 1
ATOM 3254 N N . ARG B 1 64 ? -9.195 0.07 3.545 1 44.09 64 ARG B N 1
ATOM 3255 C CA . ARG B 1 64 ? -10.328 0.852 3.066 1 44.09 64 ARG B CA 1
ATOM 3256 C C . ARG B 1 64 ? -9.859 2.105 2.334 1 44.09 64 ARG B C 1
ATOM 3258 O O . ARG B 1 64 ? -10.555 2.607 1.447 1 44.09 64 ARG B O 1
ATOM 3265 N N . SER B 1 65 ? -8.992 3.035 2.963 1 45.91 65 SER B N 1
ATOM 3266 C CA . SER B 1 65 ? -8.75 4.328 2.334 1 45.91 65 SER B CA 1
ATOM 3267 C C . SER B 1 65 ? -7.293 4.469 1.901 1 45.91 65 SER B C 1
ATOM 3269 O O . SER B 1 65 ? -6.391 3.984 2.584 1 45.91 65 SER B O 1
ATOM 3271 N N . LEU B 1 66 ? -6.914 4.684 0.6 1 45.75 66 LEU B N 1
ATOM 3272 C CA . LEU B 1 66 ? -5.691 4.805 -0.187 1 45.75 66 LEU B CA 1
ATOM 3273 C C . LEU B 1 66 ? -4.574 5.438 0.635 1 45.75 66 LEU B C 1
ATOM 3275 O O . LEU B 1 66 ? -3.436 4.969 0.61 1 45.75 66 LEU B O 1
ATOM 3279 N N . SER B 1 67 ? -4.746 6.809 1.064 1 49.28 67 SER B N 1
ATOM 3280 C CA . SER B 1 67 ? -3.664 7.641 1.578 1 49.28 67 SER B CA 1
ATOM 3281 C C . SER B 1 67 ? -3.031 7.02 2.82 1 49.28 67 SER B C 1
ATOM 3283 O O . SER B 1 67 ? -1.806 6.957 2.932 1 49.28 67 SER B O 1
ATOM 3285 N N . LEU B 1 68 ? -3.875 6.625 3.771 1 57.06 68 LEU B N 1
ATOM 3286 C CA . LEU B 1 68 ? -3.525 6.035 5.059 1 57.06 68 LEU B CA 1
ATOM 3287 C C . LEU B 1 68 ? -2.979 4.621 4.879 1 57.06 68 LEU B C 1
ATOM 3289 O O . LEU B 1 68 ? -2.162 4.16 5.684 1 57.06 68 LEU B O 1
ATOM 3293 N N . HIS B 1 69 ? -3.029 4.352 3.576 1 63.41 69 HIS B N 1
ATOM 3294 C CA . HIS B 1 69 ? -2.9 2.932 3.266 1 63.41 69 HIS B CA 1
ATOM 3295 C C . HIS B 1 69 ? -1.438 2.535 3.105 1 63.41 69 HIS B C 1
ATOM 3297 O O . HIS B 1 69 ? -1.026 1.464 3.559 1 63.41 69 HIS B O 1
ATOM 3303 N N . ASN B 1 70 ? -0.61 3.535 2.953 1 76.62 70 ASN B N 1
ATOM 3304 C CA . ASN B 1 70 ? 0.751 3.123 2.629 1 76.62 70 ASN B CA 1
ATOM 3305 C C . ASN B 1 70 ? 1.552 2.795 3.887 1 76.62 70 ASN B C 1
ATOM 3307 O O . ASN B 1 70 ? 2.227 1.766 3.949 1 76.62 70 ASN B O 1
ATOM 3311 N N . ILE B 1 71 ? 1.326 3.516 4.973 1 82.75 71 ILE B N 1
ATOM 3312 C CA . ILE B 1 71 ? 2.102 3.297 6.191 1 82.75 71 ILE B CA 1
ATOM 3313 C C . ILE B 1 71 ? 1.631 2.018 6.879 1 82.75 71 ILE B C 1
ATOM 3315 O O . ILE B 1 71 ? 2.441 1.27 7.434 1 82.75 71 ILE B O 1
ATOM 3319 N N . LYS B 1 72 ? 0.334 1.89 6.77 1 84.75 72 LYS B N 1
ATOM 3320 C CA . LYS B 1 72 ? -0.21 0.683 7.387 1 84.75 72 LYS B CA 1
ATOM 3321 C C . LYS B 1 72 ? 0.33 -0.572 6.707 1 84.75 72 LYS B C 1
ATOM 3323 O O . LYS B 1 72 ? 0.653 -1.557 7.375 1 84.75 72 LYS B O 1
ATOM 3328 N N . THR B 1 73 ? 0.44 -0.505 5.414 1 85.06 73 THR B N 1
ATOM 3329 C CA . THR B 1 73 ? 0.992 -1.615 4.645 1 85.06 73 THR B CA 1
ATOM 3330 C C . THR B 1 73 ? 2.432 -1.9 5.062 1 85.06 73 THR B C 1
ATOM 3332 O O . THR B 1 73 ? 2.809 -3.057 5.266 1 85.06 73 THR B O 1
ATOM 3335 N N . VAL B 1 74 ? 3.205 -0.863 5.254 1 88.56 74 VAL B N 1
ATOM 3336 C CA . VAL B 1 74 ? 4.605 -0.993 5.645 1 88.56 74 VAL B CA 1
ATOM 3337 C C . VAL B 1 74 ? 4.699 -1.586 7.047 1 88.56 74 VAL B C 1
ATOM 3339 O O . VAL B 1 74 ? 5.5 -2.492 7.293 1 88.56 74 VAL B O 1
ATOM 3342 N N . GLN B 1 75 ? 3.859 -1.145 7.949 1 89.38 75 GLN B N 1
ATOM 3343 C CA . GLN B 1 75 ? 3.848 -1.632 9.328 1 89.38 75 GLN B CA 1
ATOM 3344 C C . GLN B 1 75 ? 3.543 -3.127 9.375 1 89.38 75 GLN B C 1
ATOM 3346 O O . GLN B 1 75 ? 4.203 -3.875 10.094 1 89.38 75 GLN B O 1
ATOM 3351 N N . LEU B 1 76 ? 2.539 -3.445 8.609 1 88.56 76 LEU B N 1
ATOM 3352 C CA . LEU B 1 76 ? 2.131 -4.848 8.578 1 88.56 76 LEU B CA 1
ATOM 3353 C C . LEU B 1 76 ? 3.232 -5.719 7.988 1 88.56 76 LEU B C 1
ATOM 3355 O O . LEU B 1 76 ? 3.48 -6.824 8.477 1 88.56 76 LEU B O 1
ATOM 3359 N N . PHE B 1 77 ? 3.891 -5.23 6.953 1 91 77 PHE B N 1
ATOM 3360 C CA . PHE B 1 77 ? 4.984 -5.977 6.34 1 91 77 PHE B CA 1
ATOM 3361 C C . PHE B 1 77 ? 6.129 -6.172 7.328 1 91 77 PHE B C 1
ATOM 3363 O O . PHE B 1 77 ? 6.645 -7.281 7.473 1 91 77 PHE B O 1
ATOM 3370 N N . LEU B 1 78 ? 6.527 -5.156 8.016 1 93.69 78 LEU B N 1
ATOM 3371 C CA . LEU B 1 78 ? 7.633 -5.234 8.969 1 93.69 78 LEU B CA 1
ATOM 3372 C C . LEU B 1 78 ? 7.297 -6.176 10.117 1 93.69 78 LEU B C 1
ATOM 3374 O O . LEU B 1 78 ? 8.156 -6.914 10.594 1 93.69 78 LEU B O 1
ATOM 3378 N N . LYS B 1 79 ? 6.039 -6.137 10.555 1 93.44 79 LYS B N 1
ATOM 3379 C CA . LYS B 1 79 ? 5.598 -7.074 11.578 1 93.44 79 LYS B CA 1
ATOM 3380 C C . LYS B 1 79 ? 5.676 -8.516 11.078 1 93.44 79 LYS B C 1
ATOM 3382 O O . LYS B 1 79 ? 6.121 -9.406 11.805 1 93.44 79 LYS B O 1
ATOM 3387 N N . ALA B 1 80 ? 5.227 -8.695 9.867 1 94.12 80 ALA B N 1
ATOM 3388 C CA . ALA B 1 80 ? 5.273 -10.023 9.266 1 94.12 80 ALA B CA 1
ATOM 3389 C C . ALA B 1 80 ? 6.711 -10.516 9.141 1 94.12 80 ALA B C 1
ATOM 3391 O O . ALA B 1 80 ? 6.988 -11.695 9.352 1 94.12 80 ALA B O 1
ATOM 3392 N N . VAL B 1 81 ? 7.621 -9.633 8.812 1 96.44 81 VAL B N 1
ATOM 3393 C CA . VAL B 1 81 ? 9.031 -9.984 8.711 1 96.44 81 VAL B CA 1
ATOM 3394 C C . VAL B 1 81 ? 9.562 -10.398 10.078 1 96.44 81 VAL B C 1
ATOM 3396 O O . VAL B 1 81 ? 10.258 -11.406 10.203 1 96.44 81 VAL B O 1
ATOM 3399 N N . LYS B 1 82 ? 9.211 -9.664 11.086 1 96.31 82 LYS B N 1
ATOM 3400 C CA . LYS B 1 82 ? 9.656 -9.969 12.438 1 96.31 82 LYS B CA 1
ATOM 3401 C C . LYS B 1 82 ? 9.164 -11.344 12.891 1 96.31 82 LYS B C 1
ATOM 3403 O O . LYS B 1 82 ? 9.93 -12.141 13.43 1 96.31 82 LYS B O 1
ATOM 3408 N N . VAL B 1 83 ? 7.918 -11.594 12.656 1 96.94 83 VAL B N 1
ATOM 3409 C CA . VAL B 1 83 ? 7.34 -12.883 13.023 1 96.94 83 VAL B CA 1
ATOM 3410 C C . VAL B 1 83 ? 7.992 -13.992 12.211 1 96.94 83 VAL B C 1
ATOM 3412 O O . VAL B 1 83 ? 8.281 -15.07 12.734 1 96.94 83 VAL B O 1
ATOM 3415 N N . SER B 1 84 ? 8.234 -13.742 10.945 1 98 84 SER B N 1
ATOM 3416 C CA . SER B 1 84 ? 8.891 -14.719 10.086 1 98 84 SER B CA 1
ATOM 3417 C C . SER B 1 84 ? 10.289 -15.055 10.594 1 98 84 SER B C 1
ATOM 3419 O O . SER B 1 84 ? 10.695 -16.219 10.578 1 98 84 SER B O 1
ATOM 3421 N N . LYS B 1 85 ? 11.008 -14.055 11.023 1 98.31 85 LYS B N 1
ATOM 3422 C CA . LYS B 1 85 ? 12.344 -14.305 11.578 1 98.31 85 LYS B CA 1
ATOM 3423 C C . LYS B 1 85 ? 12.273 -15.242 12.781 1 98.31 85 LYS B C 1
ATOM 3425 O O . LYS B 1 85 ? 13.109 -16.125 12.93 1 98.31 85 LYS B O 1
ATOM 3430 N N . LYS B 1 86 ? 11.305 -15 13.633 1 98.06 86 LYS B N 1
ATOM 3431 C CA . LYS B 1 86 ? 11.125 -15.867 14.789 1 98.06 86 LYS B CA 1
ATOM 3432 C C . LYS B 1 86 ? 10.836 -17.312 14.359 1 98.06 86 LYS B C 1
ATOM 3434 O O . LYS B 1 86 ? 11.406 -18.25 14.914 1 98.06 86 LYS B O 1
ATOM 3439 N N . ILE B 1 87 ? 9.977 -17.469 13.406 1 98.06 87 ILE B N 1
ATOM 3440 C CA . ILE B 1 87 ? 9.617 -18.781 12.883 1 98.06 87 ILE B CA 1
ATOM 3441 C C . ILE B 1 87 ? 10.852 -19.469 12.312 1 98.06 87 ILE B C 1
ATOM 3443 O O . ILE B 1 87 ? 11.094 -20.656 12.578 1 98.06 87 ILE B O 1
ATOM 3447 N N . ILE B 1 88 ? 11.648 -18.719 11.586 1 98.44 88 ILE B N 1
ATOM 3448 C CA . ILE B 1 88 ? 12.844 -19.25 10.938 1 98.44 88 ILE B CA 1
ATOM 3449 C C . ILE B 1 88 ? 13.859 -19.672 12 1 98.44 88 ILE B C 1
ATOM 3451 O O . ILE B 1 88 ? 14.477 -20.734 11.898 1 98.44 88 ILE B O 1
ATOM 3455 N N . LYS B 1 89 ? 14 -18.812 12.992 1 98.38 89 LYS B N 1
ATOM 3456 C CA . LYS B 1 89 ? 14.922 -19.125 14.078 1 98.38 89 LYS B CA 1
ATOM 3457 C C . LYS B 1 89 ? 14.516 -20.406 14.797 1 98.38 89 LYS B C 1
ATOM 3459 O O . LYS B 1 89 ? 15.375 -21.188 15.211 1 98.38 89 LYS B O 1
ATOM 3464 N N . GLU B 1 90 ? 13.281 -20.609 14.953 1 98.25 90 GLU B N 1
ATOM 3465 C CA . GLU B 1 90 ? 12.766 -21.766 15.672 1 98.25 90 GLU B CA 1
ATOM 3466 C C . GLU B 1 90 ? 12.867 -23.031 14.82 1 98.25 90 GLU B C 1
ATOM 3468 O O . GLU B 1 90 ? 13.297 -24.078 15.305 1 98.25 90 GLU B O 1
ATOM 3473 N N . PHE B 1 91 ? 12.555 -22.969 13.531 1 98.38 91 PHE B N 1
ATOM 3474 C CA . PHE B 1 91 ? 12.484 -24.125 12.641 1 98.38 91 PHE B CA 1
ATOM 3475 C C . PHE B 1 91 ? 13.867 -24.484 12.109 1 98.38 91 PHE B C 1
ATOM 3477 O O . PHE B 1 91 ? 14.125 -25.641 11.781 1 98.38 91 PHE B O 1
ATOM 3484 N N . LYS B 1 92 ? 14.703 -23.453 11.938 1 98.38 92 LYS B N 1
ATOM 3485 C CA . LYS B 1 92 ? 16.078 -23.609 11.469 1 98.38 92 LYS B CA 1
ATOM 3486 C C . LYS B 1 92 ? 16.109 -24.297 10.102 1 98.38 92 LYS B C 1
ATOM 3488 O O . LYS B 1 92 ? 16.781 -25.328 9.938 1 98.38 92 LYS B O 1
ATOM 3493 N N . PRO B 1 93 ? 15.539 -23.672 9.133 1 98.69 93 PRO B N 1
ATOM 3494 C CA . PRO B 1 93 ? 15.516 -24.281 7.801 1 98.69 93 PRO B CA 1
ATOM 3495 C C . PRO B 1 93 ? 16.891 -24.266 7.121 1 98.69 93 PRO B C 1
ATOM 3497 O O . PRO B 1 93 ? 17.688 -23.359 7.367 1 98.69 93 PRO B O 1
ATOM 3500 N N . ASP B 1 94 ? 17.078 -25.25 6.324 1 98.31 94 ASP B N 1
ATOM 3501 C CA . ASP B 1 94 ? 18.25 -25.25 5.449 1 98.31 94 ASP B CA 1
ATOM 3502 C C . ASP B 1 94 ? 18.031 -24.344 4.242 1 98.31 94 ASP B C 1
ATOM 3504 O O . ASP B 1 94 ? 18.984 -23.828 3.66 1 98.31 94 ASP B O 1
ATOM 3508 N N . VAL B 1 95 ? 16.781 -24.156 3.889 1 98.62 95 VAL B N 1
ATOM 3509 C CA . VAL B 1 95 ? 16.438 -23.344 2.73 1 98.62 95 VAL B CA 1
ATOM 3510 C C . VAL B 1 95 ? 14.992 -22.859 2.865 1 98.62 95 VAL B C 1
ATOM 3512 O O . VAL B 1 95 ? 14.148 -23.531 3.465 1 98.62 95 VAL B O 1
ATOM 3515 N N . VAL B 1 96 ? 14.703 -21.641 2.4 1 98.88 96 VAL B N 1
ATOM 3516 C CA . VAL B 1 96 ? 13.359 -21.078 2.332 1 98.88 96 VAL B CA 1
ATOM 3517 C C . VAL B 1 96 ? 12.961 -20.859 0.874 1 98.88 96 VAL B C 1
ATOM 3519 O O . VAL B 1 96 ? 13.688 -20.234 0.107 1 98.88 96 VAL B O 1
ATOM 3522 N N . ILE B 1 97 ? 11.82 -21.422 0.501 1 98.88 97 ILE B N 1
ATOM 3523 C CA . ILE B 1 97 ? 11.367 -21.391 -0.884 1 98.88 97 ILE B CA 1
ATOM 3524 C C . ILE B 1 97 ? 10.086 -20.562 -0.985 1 98.88 97 ILE B C 1
ATOM 3526 O O . ILE B 1 97 ? 9.125 -20.797 -0.244 1 98.88 97 ILE B O 1
ATOM 3530 N N . GLY B 1 98 ? 10.109 -19.625 -1.882 1 98.56 98 GLY B N 1
ATOM 3531 C CA . GLY B 1 98 ? 8.93 -18.812 -2.141 1 98.56 98 GLY B CA 1
ATOM 3532 C C . GLY B 1 98 ? 8.367 -19 -3.535 1 98.56 98 GLY B C 1
ATOM 3533 O O . GLY B 1 98 ? 9.109 -18.953 -4.523 1 98.56 98 GLY B O 1
ATOM 3534 N N . THR B 1 99 ? 7.047 -19.078 -3.609 1 97.5 99 THR B N 1
ATOM 3535 C CA . THR B 1 99 ? 6.418 -19.281 -4.91 1 97.5 99 THR B CA 1
ATOM 3536 C C . THR B 1 99 ? 5.543 -18.094 -5.285 1 97.5 99 THR B C 1
ATOM 3538 O O . THR B 1 99 ? 4.809 -18.141 -6.273 1 97.5 99 THR B O 1
ATOM 3541 N N . GLY B 1 100 ? 5.543 -17.094 -4.5 1 93.12 100 GLY B N 1
ATOM 3542 C CA . GLY B 1 100 ? 4.828 -15.875 -4.828 1 93.12 100 GLY B CA 1
ATOM 3543 C C . GLY B 1 100 ? 3.762 -15.516 -3.811 1 93.12 100 GLY B C 1
ATOM 3544 O O . GLY B 1 100 ? 3.479 -16.297 -2.9 1 93.12 100 GLY B O 1
ATOM 3545 N N . GLY B 1 101 ? 3.182 -14.281 -3.99 1 89.88 101 GLY B N 1
ATOM 3546 C CA . GLY B 1 101 ? 2.199 -13.766 -3.049 1 89.88 101 GLY B CA 1
ATOM 3547 C C . GLY B 1 101 ? 2.801 -12.859 -1.991 1 89.88 101 GLY B C 1
ATOM 3548 O O . GLY B 1 101 ? 4.016 -12.867 -1.777 1 89.88 101 GLY B O 1
ATOM 3549 N N . TYR B 1 102 ? 1.953 -12.188 -1.341 1 86.38 102 TYR B N 1
ATOM 3550 C CA . TYR B 1 102 ? 2.391 -11.188 -0.375 1 86.38 102 TYR B CA 1
ATOM 3551 C C . TYR B 1 102 ? 3.074 -11.844 0.819 1 86.38 102 TYR B C 1
ATOM 3553 O O . TYR B 1 102 ? 4.121 -11.375 1.276 1 86.38 102 TYR B O 1
ATOM 3561 N N . VAL B 1 103 ? 2.537 -12.945 1.289 1 91.81 103 VAL B N 1
ATOM 3562 C CA . VAL B 1 103 ? 3.068 -13.625 2.467 1 91.81 103 VAL B CA 1
ATOM 3563 C C . VAL B 1 103 ? 4.477 -14.141 2.176 1 91.81 103 VAL B C 1
ATOM 3565 O O . VAL B 1 103 ? 5.363 -14.055 3.027 1 91.81 103 VAL B O 1
ATOM 3568 N N . ALA B 1 104 ? 4.648 -14.648 0.947 1 94.94 104 ALA B N 1
ATOM 3569 C CA . ALA B 1 104 ? 5.98 -15.109 0.562 1 94.94 104 ALA B CA 1
ATOM 3570 C C . ALA B 1 104 ? 6.984 -13.961 0.583 1 94.94 104 ALA B C 1
ATOM 3572 O O . ALA B 1 104 ? 8.156 -14.164 0.896 1 94.94 104 ALA B O 1
ATOM 3573 N N . GLY B 1 105 ? 6.496 -12.828 0.252 1 94.69 105 GLY B N 1
ATOM 3574 C CA . GLY B 1 105 ? 7.355 -11.656 0.299 1 94.69 105 GLY B CA 1
ATOM 3575 C C . GLY B 1 105 ? 8.008 -11.445 1.654 1 94.69 105 GLY B C 1
ATOM 3576 O O . GLY B 1 105 ? 9.227 -11.266 1.744 1 94.69 105 GLY B O 1
ATOM 3577 N N . ALA B 1 106 ? 7.223 -11.547 2.688 1 95.44 106 ALA B N 1
ATOM 3578 C CA . ALA B 1 106 ? 7.715 -11.305 4.039 1 95.44 106 ALA B CA 1
ATOM 3579 C C . ALA B 1 106 ? 8.609 -12.445 4.516 1 95.44 106 ALA B C 1
ATOM 3581 O O . ALA B 1 106 ? 9.672 -12.211 5.086 1 95.44 106 ALA B O 1
ATOM 3582 N N . VAL B 1 107 ? 8.234 -13.656 4.219 1 97.81 107 VAL B N 1
ATOM 3583 C CA . VAL B 1 107 ? 8.93 -14.844 4.719 1 97.81 107 VAL B CA 1
ATOM 3584 C C . VAL B 1 107 ? 10.289 -14.961 4.043 1 97.81 107 VAL B C 1
ATOM 3586 O O . VAL B 1 107 ? 11.312 -15.117 4.719 1 97.81 107 VAL B O 1
ATOM 3589 N N . VAL B 1 108 ? 10.328 -14.82 2.734 1 98.62 108 VAL B N 1
ATOM 3590 C CA . VAL B 1 108 ? 11.57 -14.969 1.984 1 98.62 108 VAL B CA 1
ATOM 3591 C C . VAL B 1 108 ? 12.5 -13.797 2.279 1 98.62 108 VAL B C 1
ATOM 3593 O O . VAL B 1 108 ? 13.711 -13.969 2.434 1 98.62 108 VAL B O 1
ATOM 3596 N N . TYR B 1 109 ? 11.914 -12.609 2.391 1 97.75 109 TYR B N 1
ATOM 3597 C CA . TYR B 1 109 ? 12.719 -11.438 2.732 1 97.75 109 TYR B CA 1
ATOM 3598 C C . TYR B 1 109 ? 13.398 -11.609 4.086 1 97.75 109 TYR B C 1
ATOM 3600 O O . TYR B 1 109 ? 14.578 -11.297 4.242 1 97.75 109 TYR B O 1
ATOM 3608 N N . ALA B 1 110 ? 12.641 -12.086 5.078 1 98.12 110 ALA B N 1
ATOM 3609 C CA . ALA B 1 110 ? 13.203 -12.359 6.398 1 98.12 110 ALA B CA 1
ATOM 3610 C C . ALA B 1 110 ? 14.375 -13.336 6.309 1 98.12 110 ALA B C 1
ATOM 3612 O O . ALA B 1 110 ? 15.43 -13.109 6.902 1 98.12 110 ALA B O 1
ATOM 3613 N N . ALA B 1 111 ? 14.203 -14.328 5.543 1 98.69 111 ALA B N 1
ATOM 3614 C CA . ALA B 1 111 ? 15.25 -15.328 5.379 1 98.69 111 ALA B CA 1
ATOM 3615 C C . ALA B 1 111 ? 16.5 -14.711 4.742 1 98.69 111 ALA B C 1
ATOM 3617 O O . ALA B 1 111 ? 17.625 -15.008 5.152 1 98.69 111 ALA B O 1
ATOM 3618 N N . GLN B 1 112 ? 16.281 -13.898 3.721 1 98 112 GLN B N 1
ATOM 3619 C CA . GLN B 1 112 ? 17.391 -13.227 3.062 1 98 112 GLN B CA 1
ATOM 3620 C C . GLN B 1 112 ? 18.188 -12.375 4.051 1 98 112 GLN B C 1
ATOM 3622 O O . GLN B 1 112 ? 19.422 -12.406 4.059 1 98 112 GLN B O 1
ATOM 3627 N N . ARG B 1 113 ? 17.484 -11.695 4.914 1 96.44 113 ARG B N 1
ATOM 3628 C CA . ARG B 1 113 ? 18.125 -10.836 5.898 1 96.44 113 ARG B CA 1
ATOM 3629 C C . ARG B 1 113 ? 18.875 -11.656 6.945 1 96.44 113 ARG B C 1
ATOM 3631 O O . ARG B 1 113 ? 19.797 -11.156 7.598 1 96.44 113 ARG B O 1
ATOM 3638 N N . MET B 1 114 ? 18.469 -12.891 7.102 1 97.94 114 MET B N 1
ATOM 3639 C CA . MET B 1 114 ? 19.109 -13.781 8.078 1 97.94 114 MET B CA 1
ATOM 3640 C C . MET B 1 114 ? 20.188 -14.633 7.418 1 97.94 114 MET B C 1
ATOM 3642 O O . MET B 1 114 ? 20.75 -15.531 8.047 1 97.94 114 MET B O 1
ATOM 3646 N N . ASN B 1 115 ? 20.406 -14.438 6.137 1 97.19 115 ASN B N 1
ATOM 3647 C CA . ASN B 1 115 ? 21.438 -15.102 5.348 1 97.19 115 ASN B CA 1
ATOM 3648 C C . ASN B 1 115 ? 21.172 -16.609 5.234 1 97.19 115 ASN B C 1
ATOM 3650 O O . ASN B 1 115 ? 22.094 -17.406 5.309 1 97.19 115 ASN B O 1
ATOM 3654 N N . ILE B 1 116 ? 19.922 -16.922 5.211 1 98.06 116 ILE B N 1
ATOM 3655 C CA . ILE B 1 116 ? 19.5 -18.281 4.898 1 98.06 116 ILE B CA 1
ATOM 3656 C C . ILE B 1 116 ? 19.328 -18.438 3.391 1 98.06 116 ILE B C 1
ATOM 3658 O O . ILE B 1 116 ? 18.766 -17.547 2.734 1 98.06 116 ILE B O 1
ATOM 3662 N N . PRO B 1 117 ? 19.766 -19.547 2.777 1 98.5 117 PRO B N 1
ATOM 3663 C CA . PRO B 1 117 ? 19.547 -19.734 1.343 1 98.5 117 PRO B CA 1
ATOM 3664 C C . PRO B 1 117 ? 18.062 -19.656 0.961 1 98.5 117 PRO B C 1
ATOM 3666 O O . PRO B 1 117 ? 17.219 -20.219 1.643 1 98.5 117 PRO B O 1
ATOM 3669 N N . THR B 1 118 ? 17.797 -18.859 -0.12 1 98.75 118 THR B N 1
ATOM 3670 C CA . THR B 1 118 ? 16.406 -18.719 -0.577 1 98.75 118 THR B CA 1
ATOM 3671 C C . THR B 1 118 ? 16.297 -19.031 -2.064 1 98.75 118 THR B C 1
ATOM 3673 O O . THR B 1 118 ? 17.188 -18.703 -2.846 1 98.75 118 THR B O 1
ATOM 3676 N N . VAL B 1 119 ? 15.242 -19.703 -2.439 1 98.81 119 VAL B N 1
ATOM 3677 C CA . VAL B 1 119 ? 14.898 -19.984 -3.83 1 98.81 119 VAL B CA 1
ATOM 3678 C C . VAL B 1 119 ? 13.492 -19.453 -4.129 1 98.81 119 VAL B C 1
ATOM 3680 O O . VAL B 1 119 ? 12.555 -19.703 -3.369 1 98.81 119 VAL B O 1
ATOM 3683 N N . ILE B 1 120 ? 13.367 -18.703 -5.172 1 98.69 120 ILE B N 1
ATOM 3684 C CA . ILE B 1 120 ? 12.031 -18.281 -5.586 1 98.69 120 ILE B CA 1
ATOM 3685 C C . ILE B 1 120 ? 11.664 -18.953 -6.91 1 98.69 120 ILE B C 1
ATOM 3687 O O . ILE B 1 120 ? 12.539 -19.25 -7.727 1 98.69 120 ILE B O 1
ATOM 3691 N N . HIS B 1 121 ? 10.414 -19.219 -7.062 1 98.75 121 HIS B N 1
ATOM 3692 C CA . HIS B 1 121 ? 9.891 -19.844 -8.266 1 98.75 121 HIS B CA 1
ATOM 3693 C C . HIS B 1 121 ? 8.82 -18.969 -8.922 1 98.75 121 HIS B C 1
ATOM 3695 O O . HIS B 1 121 ? 7.812 -18.641 -8.297 1 98.75 121 HIS B O 1
ATOM 3701 N N . GLU B 1 122 ? 9.055 -18.641 -10.164 1 98 122 GLU B N 1
ATOM 3702 C CA . GLU B 1 122 ? 8.086 -17.875 -10.945 1 98 122 GLU B CA 1
ATOM 3703 C C . GLU B 1 122 ? 7.285 -18.781 -11.867 1 98 122 GLU B C 1
ATOM 3705 O O . GLU B 1 122 ? 7.844 -19.406 -12.773 1 98 122 GLU B O 1
ATOM 3710 N N . GLN B 1 123 ? 6.016 -18.766 -11.664 1 96.69 123 GLN B N 1
ATOM 3711 C CA . GLN B 1 123 ? 5.145 -19.672 -12.398 1 96.69 123 GLN B CA 1
ATOM 3712 C C . GLN B 1 123 ? 4.762 -19.094 -13.758 1 96.69 123 GLN B C 1
ATOM 3714 O O . GLN B 1 123 ? 4.551 -19.844 -14.719 1 96.69 123 GLN B O 1
ATOM 3719 N N . ASN B 1 124 ? 4.723 -17.812 -13.898 1 94 124 ASN B N 1
ATOM 3720 C CA . ASN B 1 124 ? 4.172 -17.188 -15.094 1 94 124 ASN B CA 1
ATOM 3721 C C . ASN B 1 124 ? 5.273 -16.703 -16.031 1 94 124 ASN B C 1
ATOM 3723 O O . ASN B 1 124 ? 6.449 -16.719 -15.672 1 94 124 ASN B O 1
ATOM 3727 N N . SER B 1 125 ? 4.824 -16.344 -17.188 1 92.94 125 SER B N 1
ATOM 3728 C CA . SER B 1 125 ? 5.723 -15.766 -18.172 1 92.94 125 SER B CA 1
ATOM 3729 C C . SER B 1 125 ? 6.117 -14.344 -17.797 1 92.94 125 SER B C 1
ATOM 3731 O O . SER B 1 125 ? 7.16 -13.852 -18.234 1 92.94 125 SER B O 1
ATOM 3733 N N . VAL B 1 126 ? 5.266 -13.734 -17.047 1 92.75 126 VAL B N 1
ATOM 3734 C CA . VAL B 1 126 ? 5.551 -12.406 -16.516 1 92.75 126 VAL B CA 1
ATOM 3735 C C . VAL B 1 126 ? 5.785 -12.477 -15.016 1 92.75 126 VAL B C 1
ATOM 3737 O O . VAL B 1 126 ? 4.945 -12.992 -14.273 1 92.75 126 VAL B O 1
ATOM 3740 N N . ALA B 1 127 ? 6.93 -11.914 -14.688 1 93.25 127 ALA B N 1
ATOM 3741 C CA . ALA B 1 127 ? 7.316 -12 -13.281 1 93.25 127 ALA B CA 1
ATOM 3742 C C . ALA B 1 127 ? 6.352 -11.211 -12.398 1 93.25 127 ALA B C 1
ATOM 3744 O O . ALA B 1 127 ? 5.996 -10.078 -12.719 1 93.25 127 ALA B O 1
ATOM 3745 N N . GLY B 1 128 ? 5.922 -11.852 -11.367 1 90.88 128 GLY B N 1
ATOM 3746 C CA . GLY B 1 128 ? 5.098 -11.156 -10.391 1 90.88 128 GLY B CA 1
ATOM 3747 C C . GLY B 1 128 ? 5.875 -10.133 -9.57 1 90.88 128 GLY B C 1
ATOM 3748 O O . GLY B 1 128 ? 7.102 -10.219 -9.477 1 90.88 128 GLY B O 1
ATOM 3749 N N . VAL B 1 129 ? 5.156 -9.25 -8.898 1 89.94 129 VAL B N 1
ATOM 3750 C CA . VAL B 1 129 ? 5.762 -8.133 -8.18 1 89.94 129 VAL B CA 1
ATOM 3751 C C . VAL B 1 129 ? 6.551 -8.656 -6.98 1 89.94 129 VAL B C 1
ATOM 3753 O O . VAL B 1 129 ? 7.629 -8.141 -6.672 1 89.94 129 VAL B O 1
ATOM 3756 N N . THR B 1 130 ? 6.043 -9.664 -6.328 1 93.12 130 THR B N 1
ATOM 3757 C CA . THR B 1 130 ? 6.715 -10.227 -5.16 1 93.12 130 THR B CA 1
ATOM 3758 C C . THR B 1 130 ? 8.047 -10.859 -5.555 1 93.12 130 THR B C 1
ATOM 3760 O O . THR B 1 130 ? 9.07 -10.602 -4.926 1 93.12 130 THR B O 1
ATOM 3763 N N . ASN B 1 131 ? 7.996 -11.633 -6.59 1 95.81 131 ASN B N 1
ATOM 3764 C CA . ASN B 1 131 ? 9.219 -12.305 -7.02 1 95.81 131 ASN B CA 1
ATOM 3765 C C . ASN B 1 131 ? 10.25 -11.305 -7.543 1 95.81 131 ASN B C 1
ATOM 3767 O O . ASN B 1 131 ? 11.445 -11.477 -7.328 1 95.81 131 ASN B O 1
ATOM 3771 N N . LYS B 1 132 ? 9.789 -10.297 -8.227 1 94.25 132 LYS B N 1
ATOM 3772 C CA . LYS B 1 132 ? 10.711 -9.25 -8.672 1 94.25 132 LYS B CA 1
ATOM 3773 C C . LYS B 1 132 ? 11.375 -8.562 -7.484 1 94.25 132 LYS B C 1
ATOM 3775 O O . LYS B 1 132 ? 12.578 -8.297 -7.512 1 94.25 132 LYS B O 1
ATOM 3780 N N . PHE B 1 133 ? 10.594 -8.305 -6.5 1 93.31 133 PHE B N 1
ATOM 3781 C CA . PHE B 1 133 ? 11.055 -7.656 -5.277 1 93.31 133 PHE B CA 1
ATOM 3782 C C . PHE B 1 133 ? 12.125 -8.492 -4.594 1 93.31 133 PHE B C 1
ATOM 3784 O O . PHE B 1 133 ? 13.109 -7.953 -4.082 1 93.31 133 PHE B O 1
ATOM 3791 N N . LEU B 1 134 ? 11.984 -9.836 -4.656 1 97.19 134 LEU B N 1
ATOM 3792 C CA . LEU B 1 134 ? 12.844 -10.75 -3.908 1 97.19 134 LEU B CA 1
ATOM 3793 C C . LEU B 1 134 ? 14.047 -11.172 -4.746 1 97.19 134 LEU B C 1
ATOM 3795 O O . LEU B 1 134 ? 14.992 -11.773 -4.227 1 97.19 134 LEU B O 1
ATOM 3799 N N . ALA B 1 135 ? 14.086 -10.828 -6.027 1 97.88 135 ALA B N 1
ATOM 3800 C CA . ALA B 1 135 ? 14.969 -11.43 -7.027 1 97.88 135 ALA B CA 1
ATOM 3801 C C . ALA B 1 135 ? 16.438 -11.172 -6.688 1 97.88 135 ALA B C 1
ATOM 3803 O O . ALA B 1 135 ? 17.25 -12.094 -6.707 1 97.88 135 ALA B O 1
ATOM 3804 N N . ARG B 1 136 ? 16.781 -10 -6.309 1 95.38 136 ARG B N 1
ATOM 3805 C CA . ARG B 1 136 ? 18.172 -9.633 -6.094 1 95.38 136 ARG B CA 1
ATOM 3806 C C . ARG B 1 136 ? 18.75 -10.352 -4.883 1 95.38 136 ARG B C 1
ATOM 3808 O O . ARG B 1 136 ? 19.938 -10.695 -4.867 1 95.38 136 ARG B O 1
ATOM 3815 N N . GLY B 1 137 ? 17.953 -10.641 -3.912 1 96.69 137 GLY B N 1
ATOM 3816 C CA . GLY B 1 137 ? 18.438 -11.273 -2.695 1 96.69 137 GLY B CA 1
ATOM 3817 C C . GLY B 1 137 ? 18.344 -12.789 -2.74 1 96.69 137 GLY B C 1
ATOM 3818 O O . GLY B 1 137 ? 18.906 -13.477 -1.885 1 96.69 137 GLY B O 1
ATOM 3819 N N . ALA B 1 138 ? 17.656 -13.32 -3.752 1 98.12 138 ALA B N 1
ATOM 3820 C CA . ALA B 1 138 ? 17.484 -14.766 -3.846 1 98.12 138 ALA B CA 1
ATOM 3821 C C . ALA B 1 138 ? 18.797 -15.461 -4.207 1 98.12 138 ALA B C 1
ATOM 3823 O O . ALA B 1 138 ? 19.594 -14.93 -4.992 1 98.12 138 ALA B O 1
ATOM 3824 N N . THR B 1 139 ? 19.062 -16.609 -3.625 1 98.44 139 THR B N 1
ATOM 3825 C CA . THR B 1 139 ? 20.234 -17.406 -3.979 1 98.44 139 THR B CA 1
ATOM 3826 C C . THR B 1 139 ? 20.094 -17.969 -5.387 1 98.44 139 THR B C 1
ATOM 3828 O O . THR B 1 139 ? 21.031 -17.891 -6.188 1 98.44 139 THR B O 1
ATOM 3831 N N . LYS B 1 140 ? 18.938 -18.516 -5.672 1 98.69 140 LYS B N 1
ATOM 3832 C CA . LYS B 1 140 ? 18.594 -19.031 -6.996 1 98.69 140 LYS B CA 1
ATOM 3833 C C . LYS B 1 140 ? 17.125 -18.719 -7.344 1 98.69 140 LYS B C 1
ATOM 3835 O O . LYS B 1 140 ? 16.312 -18.469 -6.453 1 98.69 140 LYS B O 1
ATOM 3840 N N . ILE B 1 141 ? 16.859 -18.75 -8.672 1 98.81 141 ILE B N 1
ATOM 3841 C CA . ILE B 1 141 ? 15.523 -18.453 -9.172 1 98.81 141 ILE B CA 1
ATOM 3842 C C . ILE B 1 141 ? 15.133 -19.469 -10.234 1 98.81 141 ILE B C 1
ATOM 3844 O O . ILE B 1 141 ? 15.836 -19.641 -11.234 1 98.81 141 ILE B O 1
ATOM 3848 N N . GLY B 1 142 ? 14.031 -20.172 -9.992 1 98.81 142 GLY B N 1
ATOM 3849 C CA . GLY B 1 142 ? 13.445 -21.047 -11 1 98.81 142 GLY B CA 1
ATOM 3850 C C . GLY B 1 142 ? 12.281 -20.422 -11.734 1 98.81 142 GLY B C 1
ATOM 3851 O O . GLY B 1 142 ? 11.406 -19.812 -11.109 1 98.81 142 GLY B O 1
ATOM 3852 N N . VAL B 1 143 ? 12.266 -20.578 -13.062 1 98.38 143 VAL B N 1
ATOM 3853 C CA . VAL B 1 143 ? 11.156 -20.031 -13.836 1 98.38 143 VAL B CA 1
ATOM 3854 C C . VAL B 1 143 ? 10.484 -21.141 -14.633 1 98.38 143 VAL B C 1
ATOM 3856 O O . VAL B 1 143 ? 11.133 -22.109 -15.023 1 98.38 143 VAL B O 1
ATOM 3859 N N . ALA B 1 144 ? 9.203 -20.938 -14.898 1 97.38 144 ALA B N 1
ATOM 3860 C CA . ALA B 1 144 ? 8.438 -21.953 -15.602 1 97.38 144 ALA B CA 1
ATOM 3861 C C . ALA B 1 144 ? 8.469 -21.734 -17.109 1 97.38 144 ALA B C 1
ATOM 3863 O O . ALA B 1 144 ? 8.227 -22.656 -17.891 1 97.38 144 ALA B O 1
ATOM 3864 N N . PHE B 1 145 ? 8.742 -20.5 -17.516 1 94.75 145 PHE B N 1
ATOM 3865 C CA . PHE B 1 145 ? 8.766 -20.125 -18.922 1 94.75 145 PHE B CA 1
ATOM 3866 C C . PHE B 1 145 ? 10.109 -19.5 -19.297 1 94.75 145 PHE B C 1
ATOM 3868 O O . PHE B 1 145 ? 10.656 -18.688 -18.531 1 94.75 145 PHE B O 1
ATOM 3875 N N . GLU B 1 146 ? 10.547 -19.828 -20.453 1 93.94 146 GLU B N 1
ATOM 3876 C CA . GLU B 1 146 ? 11.828 -19.312 -20.938 1 93.94 146 GLU B CA 1
ATOM 3877 C C . GLU B 1 146 ? 11.812 -17.781 -20.984 1 93.94 146 GLU B C 1
ATOM 3879 O O . GLU B 1 146 ? 12.789 -17.141 -20.594 1 93.94 146 GLU B O 1
ATOM 3884 N N . VAL B 1 147 ? 10.727 -17.219 -21.375 1 91.88 147 VAL B N 1
ATOM 3885 C CA . VAL B 1 147 ? 10.625 -15.781 -21.594 1 91.88 147 VAL B CA 1
ATOM 3886 C C . VAL B 1 147 ? 10.75 -15.039 -20.266 1 91.88 147 VAL B C 1
ATOM 3888 O O . VAL B 1 147 ? 11.125 -13.867 -20.234 1 91.88 147 VAL B O 1
ATOM 3891 N N . ALA B 1 148 ? 10.484 -15.68 -19.172 1 95.12 148 ALA B N 1
ATOM 3892 C CA . ALA B 1 148 ? 10.539 -15.047 -17.859 1 95.12 148 ALA B CA 1
ATOM 3893 C C . ALA B 1 148 ? 11.977 -14.82 -17.422 1 95.12 148 ALA B C 1
ATOM 3895 O O . ALA B 1 148 ? 12.242 -13.984 -16.547 1 95.12 148 ALA B O 1
ATOM 3896 N N . LYS B 1 149 ? 12.953 -15.484 -17.969 1 96.62 149 LYS B N 1
ATOM 3897 C CA . LYS B 1 149 ? 14.359 -15.414 -17.578 1 96.62 149 LYS B CA 1
ATOM 3898 C C . LYS B 1 149 ? 14.891 -13.984 -17.672 1 96.62 149 LYS B C 1
ATOM 3900 O O . LYS B 1 149 ? 15.664 -13.547 -16.828 1 96.62 149 LYS B O 1
ATOM 3905 N N . GLN B 1 150 ? 14.43 -13.328 -18.625 1 96.12 150 GLN B N 1
ATOM 3906 C CA . GLN B 1 150 ? 14.977 -12.008 -18.906 1 96.12 150 GLN B CA 1
ATOM 3907 C C . GLN B 1 150 ? 14.57 -11 -17.828 1 96.12 150 GLN B C 1
ATOM 3909 O O . GLN B 1 150 ? 15.125 -9.906 -17.766 1 96.12 150 GLN B O 1
ATOM 3914 N N . GLN B 1 151 ? 13.695 -11.391 -17.062 1 96.12 151 GLN B N 1
ATOM 3915 C CA . GLN B 1 151 ? 13.172 -10.461 -16.062 1 96.12 151 GLN B CA 1
ATOM 3916 C C . GLN B 1 151 ? 13.883 -10.633 -14.734 1 96.12 151 GLN B C 1
ATOM 3918 O O . GLN B 1 151 ? 13.539 -9.969 -13.75 1 96.12 151 GLN B O 1
ATOM 3923 N N . PHE B 1 152 ? 14.852 -11.531 -14.648 1 98.06 152 PHE B N 1
ATOM 3924 C CA . PHE B 1 152 ? 15.586 -11.836 -13.422 1 98.06 152 PHE B CA 1
ATOM 3925 C C . PHE B 1 152 ? 17.094 -11.781 -13.672 1 98.06 152 PHE B C 1
ATOM 3927 O O . PHE B 1 152 ? 17.531 -11.797 -14.82 1 98.06 152 PHE B O 1
ATOM 3934 N N . PRO B 1 153 ? 17.922 -11.688 -12.633 1 97 153 PRO B N 1
ATOM 3935 C CA . PRO B 1 153 ? 19.375 -11.758 -12.82 1 97 153 PRO B CA 1
ATOM 3936 C C . PRO B 1 153 ? 19.828 -13.047 -13.5 1 97 153 PRO B C 1
ATOM 3938 O O . PRO B 1 153 ? 19.531 -14.141 -13.008 1 97 153 PRO B O 1
ATOM 3941 N N . SER B 1 154 ? 20.594 -12.906 -14.508 1 96.62 154 SER B N 1
ATOM 3942 C CA . SER B 1 154 ? 20.922 -14.031 -15.391 1 96.62 154 SER B CA 1
ATOM 3943 C C . SER B 1 154 ? 21.766 -15.07 -14.656 1 96.62 154 SER B C 1
ATOM 3945 O O . SER B 1 154 ? 21.688 -16.266 -14.961 1 96.62 154 SER B O 1
ATOM 3947 N N . GLU B 1 155 ? 22.469 -14.664 -13.68 1 96.38 155 GLU B N 1
ATOM 3948 C CA . GLU B 1 155 ? 23.391 -15.578 -13.008 1 96.38 155 GLU B CA 1
ATOM 3949 C C . GLU B 1 155 ? 22.656 -16.469 -12.016 1 96.38 155 GLU B C 1
ATOM 3951 O O . GLU B 1 155 ? 23.188 -17.484 -11.562 1 96.38 155 GLU B O 1
ATOM 3956 N N . LYS B 1 156 ? 21.391 -16.109 -11.711 1 97 156 LYS B N 1
ATOM 3957 C CA . LYS B 1 156 ? 20.672 -16.812 -10.656 1 97 156 LYS B CA 1
ATOM 3958 C C . LYS B 1 156 ? 19.5 -17.609 -11.234 1 97 156 LYS B C 1
ATOM 3960 O O . LYS B 1 156 ? 19.016 -18.547 -10.602 1 97 156 LYS B O 1
ATOM 3965 N N . VAL B 1 157 ? 19.031 -17.25 -12.461 1 98.56 157 VAL B N 1
ATOM 3966 C CA . VAL B 1 157 ? 17.75 -17.719 -12.969 1 98.56 157 VAL B CA 1
ATOM 3967 C C . VAL B 1 157 ? 17.953 -18.953 -13.836 1 98.56 157 VAL B C 1
ATOM 3969 O O . VAL B 1 157 ? 18.906 -19.016 -14.625 1 98.56 157 VAL B O 1
ATOM 3972 N N . VAL B 1 158 ? 17.172 -20 -13.633 1 98.56 158 VAL B N 1
ATOM 3973 C CA . VAL B 1 158 ? 17.234 -21.25 -14.391 1 98.56 158 VAL B CA 1
ATOM 3974 C C . VAL B 1 158 ? 15.82 -21.656 -14.805 1 98.56 158 VAL B C 1
ATOM 3976 O O . VAL B 1 158 ? 14.867 -21.516 -14.031 1 98.56 158 VAL B O 1
ATOM 3979 N N . LEU B 1 159 ? 15.656 -22.109 -16.062 1 98.19 159 LEU B N 1
ATOM 3980 C CA . LEU B 1 159 ? 14.391 -22.672 -16.516 1 98.19 159 LEU B CA 1
ATOM 3981 C C . LEU B 1 159 ? 14.172 -24.062 -15.898 1 98.19 159 LEU B C 1
ATOM 3983 O O . LEU B 1 159 ? 14.93 -24.984 -16.172 1 98.19 159 LEU B O 1
ATOM 3987 N N . VAL B 1 160 ? 13.125 -24.172 -15.07 1 98.56 160 VAL B N 1
ATOM 3988 C CA . VAL B 1 160 ? 12.922 -25.438 -14.391 1 98.56 160 VAL B CA 1
ATOM 3989 C C . VAL B 1 160 ? 11.531 -25.984 -14.695 1 98.56 160 VAL B C 1
ATOM 3991 O O . VAL B 1 160 ? 11.258 -27.172 -14.492 1 98.56 160 VAL B O 1
ATOM 3994 N N . GLY B 1 161 ? 10.602 -25.125 -15.125 1 98 161 GLY B N 1
ATOM 3995 C CA . GLY B 1 161 ? 9.219 -25.531 -15.289 1 98 161 GLY B CA 1
ATOM 3996 C C . GLY B 1 161 ? 8.406 -25.453 -14.008 1 98 161 GLY B C 1
ATOM 3997 O O . GLY B 1 161 ? 8.828 -24.797 -13.047 1 98 161 GLY B O 1
ATOM 3998 N N . ASN B 1 162 ? 7.227 -25.906 -14.031 1 98.25 162 ASN B N 1
ATOM 3999 C CA . ASN B 1 162 ? 6.309 -25.938 -12.891 1 98.25 162 ASN B CA 1
ATOM 4000 C C . ASN B 1 162 ? 6.184 -27.344 -12.32 1 98.25 162 ASN B C 1
ATOM 4002 O O . ASN B 1 162 ? 5.766 -28.266 -13.016 1 98.25 162 ASN B O 1
ATOM 4006 N N . PRO B 1 163 ? 6.438 -27.531 -11.078 1 98.12 163 PRO B N 1
ATOM 4007 C CA . PRO B 1 163 ? 6.434 -28.859 -10.477 1 98.12 163 PRO B CA 1
ATOM 4008 C C . PRO B 1 163 ? 5.113 -29.594 -10.672 1 98.12 163 PRO B C 1
ATOM 4010 O O . PRO B 1 163 ? 5.074 -30.828 -10.641 1 98.12 163 PRO B O 1
ATOM 4013 N N . ARG B 1 164 ? 4.051 -28.891 -10.914 1 96.31 164 ARG B N 1
ATOM 4014 C CA . ARG B 1 164 ? 2.76 -29.531 -11.172 1 96.31 164 ARG B CA 1
ATOM 4015 C C . ARG B 1 164 ? 2.814 -30.391 -12.422 1 96.31 164 ARG B C 1
ATOM 4017 O O . ARG B 1 164 ? 2.096 -31.391 -12.523 1 96.31 164 ARG B O 1
ATOM 4024 N N . ALA B 1 165 ? 3.656 -30.047 -13.359 1 97.38 165 ALA B N 1
ATOM 4025 C CA . ALA B 1 165 ? 3.84 -30.828 -14.57 1 97.38 165 ALA B CA 1
ATOM 4026 C C . ALA B 1 165 ? 4.297 -32.25 -14.242 1 97.38 165 ALA B C 1
ATOM 4028 O O . ALA B 1 165 ? 3.752 -33.219 -14.766 1 97.38 165 ALA B O 1
ATOM 4029 N N . GLN B 1 166 ? 5.238 -32.312 -13.359 1 95.81 166 GLN B N 1
ATOM 4030 C CA . GLN B 1 166 ? 5.773 -33.625 -12.977 1 95.81 166 GLN B CA 1
ATOM 4031 C C . GLN B 1 166 ? 4.734 -34.438 -12.219 1 95.81 166 GLN B C 1
ATOM 4033 O O . GLN B 1 166 ? 4.641 -35.656 -12.406 1 95.81 166 GLN B O 1
ATOM 4038 N N . GLN B 1 167 ? 4.012 -33.812 -11.383 1 93.69 167 GLN B N 1
ATOM 4039 C CA . GLN B 1 167 ? 2.99 -34.5 -10.594 1 93.69 167 GLN B CA 1
ATOM 4040 C C . GLN B 1 167 ? 1.966 -35.188 -11.5 1 93.69 167 GLN B C 1
ATOM 4042 O O . GLN B 1 167 ? 1.653 -36.344 -11.32 1 93.69 167 GLN B O 1
ATOM 4047 N N . VAL B 1 168 ? 1.482 -34.469 -12.531 1 94.44 168 VAL B N 1
ATOM 4048 C CA . VAL B 1 168 ? 0.445 -35 -13.406 1 94.44 168 VAL B CA 1
ATOM 4049 C C . VAL B 1 168 ? 1.044 -36.062 -14.336 1 94.44 168 VAL B C 1
ATOM 4051 O O . VAL B 1 168 ? 0.393 -37.062 -14.656 1 94.44 168 VAL B O 1
ATOM 4054 N N . ALA B 1 169 ? 2.275 -35.875 -14.719 1 95.44 169 ALA B N 1
ATOM 4055 C CA . ALA B 1 169 ? 2.945 -36.781 -15.625 1 95.44 169 ALA B CA 1
ATOM 4056 C C . ALA B 1 169 ? 3.137 -38.156 -14.961 1 95.44 169 ALA B C 1
ATOM 4058 O O . ALA B 1 169 ? 3.012 -39.188 -15.609 1 95.44 169 ALA B O 1
ATOM 4059 N N . GLN B 1 170 ? 3.35 -38.156 -13.727 1 93.88 170 GLN B N 1
ATOM 4060 C CA . GLN B 1 170 ? 3.686 -39.375 -13.016 1 93.88 170 GLN B CA 1
ATOM 4061 C C . GLN B 1 170 ? 2.432 -40.062 -12.477 1 93.88 170 GLN B C 1
ATOM 4063 O O . GLN B 1 170 ? 2.484 -41.219 -12.039 1 93.88 170 GLN B O 1
ATOM 4068 N N . LEU B 1 171 ? 1.408 -39.375 -12.602 1 92.06 171 LEU B N 1
ATOM 4069 C CA . LEU B 1 171 ? 0.162 -39.906 -12.062 1 92.06 171 LEU B CA 1
ATOM 4070 C C . LEU B 1 171 ? -0.364 -41.062 -12.922 1 92.06 171 LEU B C 1
ATOM 4072 O O . LEU B 1 171 ? -0.312 -40.969 -14.156 1 92.06 171 LEU B O 1
ATOM 4076 N N . LYS B 1 172 ? -0.745 -42.188 -12.289 1 93.06 172 LYS B N 1
ATOM 4077 C CA . LYS B 1 172 ? -1.489 -43.25 -12.961 1 93.06 172 LYS B CA 1
ATOM 4078 C C . LYS B 1 172 ? -2.994 -43.062 -12.781 1 93.06 172 LYS B C 1
ATOM 4080 O O . LYS B 1 172 ? -3.531 -43.281 -11.695 1 93.06 172 LYS B O 1
ATOM 4085 N N . SER B 1 173 ? -3.602 -42.719 -13.883 1 92.81 173 SER B N 1
ATOM 4086 C CA . SER B 1 173 ? -5.016 -42.375 -13.797 1 92.81 173 SER B CA 1
ATOM 4087 C C . SER B 1 173 ? -5.891 -43.625 -13.648 1 92.81 173 SER B C 1
ATOM 4089 O O . SER B 1 173 ? -5.652 -44.625 -14.312 1 92.81 173 SER B O 1
ATOM 4091 N N . THR B 1 174 ? -6.844 -43.531 -12.773 1 93.25 174 THR B N 1
ATOM 4092 C CA . THR B 1 174 ? -7.871 -44.562 -12.625 1 93.25 174 THR B CA 1
ATOM 4093 C C . THR B 1 174 ? -9.234 -44.031 -13.055 1 93.25 174 THR B C 1
ATOM 4095 O O . THR B 1 174 ? -10.266 -44.656 -12.789 1 93.25 174 THR B O 1
ATOM 4098 N N . PHE B 1 175 ? -9.156 -42.938 -13.727 1 94.94 175 PHE B N 1
ATOM 4099 C CA . PHE B 1 175 ? -10.398 -42.281 -14.109 1 94.94 175 PHE B CA 1
ATOM 4100 C C . PHE B 1 175 ? -10.984 -42.906 -15.367 1 94.94 175 PHE B C 1
ATOM 4102 O O . PHE B 1 175 ? -10.242 -43.281 -16.266 1 94.94 175 PHE B O 1
ATOM 4109 N N . SER B 1 176 ? -12.336 -43 -15.328 1 96.62 176 SER B N 1
ATOM 4110 C CA . SER B 1 176 ? -13.094 -43.438 -16.5 1 96.62 176 SER B CA 1
ATOM 4111 C C . SER B 1 176 ? -14.242 -42.469 -16.797 1 96.62 176 SER B C 1
ATOM 4113 O O . SER B 1 176 ? -14.977 -42.062 -15.875 1 96.62 176 SER B O 1
ATOM 4115 N N . TRP B 1 177 ? -14.414 -42.094 -18.109 1 97.12 177 TRP B N 1
ATOM 4116 C CA . TRP B 1 177 ? -15.523 -41.219 -18.5 1 97.12 177 TRP B CA 1
ATOM 4117 C C . TRP B 1 177 ? -16.859 -41.875 -18.172 1 97.12 177 TRP B C 1
ATOM 4119 O O . TRP B 1 177 ? -17.859 -41.188 -18 1 97.12 177 TRP B O 1
ATOM 4129 N N . GLN B 1 178 ? -16.875 -43.094 -17.984 1 97.12 178 GLN B N 1
ATOM 4130 C CA . GLN B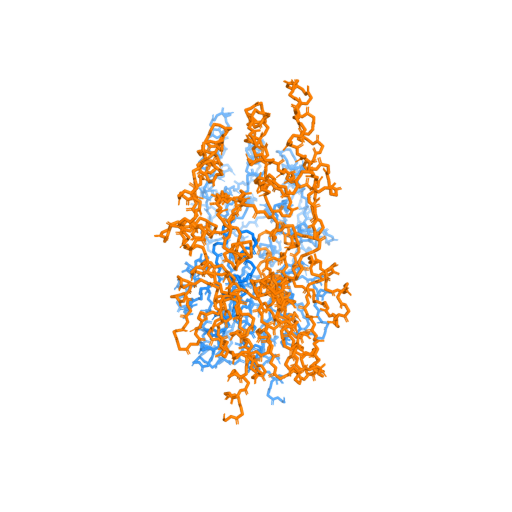 1 178 ? -18.109 -43.844 -17.672 1 97.12 178 GLN B CA 1
ATOM 4131 C C . GLN B 1 178 ? -18.672 -43.406 -16.328 1 97.12 178 GLN B C 1
ATOM 4133 O O . GLN B 1 178 ? -19.891 -43.5 -16.109 1 97.12 178 GLN B O 1
ATOM 4138 N N . THR B 1 179 ? -17.797 -42.969 -15.461 1 95.5 179 THR B N 1
ATOM 4139 C CA . THR B 1 179 ? -18.219 -42.594 -14.125 1 95.5 179 THR B CA 1
ATOM 4140 C C . THR B 1 179 ? -19.172 -41.406 -14.188 1 95.5 179 THR B C 1
ATOM 4142 O O . THR B 1 179 ? -19.906 -41.125 -13.242 1 95.5 179 THR B O 1
ATOM 4145 N N . ILE B 1 180 ? -19.141 -40.719 -15.391 1 95.31 180 ILE B N 1
ATOM 4146 C CA . ILE B 1 180 ? -20.062 -39.594 -15.508 1 95.31 180 ILE B CA 1
ATOM 4147 C C . ILE B 1 180 ? -20.969 -39.781 -16.703 1 95.31 180 ILE B C 1
ATOM 4149 O O . ILE B 1 180 ? -21.438 -38.812 -17.312 1 95.31 180 ILE B O 1
ATOM 4153 N N . GLY B 1 181 ? -21.141 -41 -17.125 1 96.5 181 GLY B N 1
ATOM 4154 C CA . GLY B 1 181 ? -22.141 -41.375 -18.125 1 96.5 181 GLY B CA 1
ATOM 4155 C C . GLY B 1 181 ? -21.656 -41.188 -19.547 1 96.5 181 GLY B C 1
ATOM 4156 O O . GLY B 1 181 ? -22.469 -41.062 -20.469 1 96.5 181 GLY B O 1
ATOM 4157 N N . LEU B 1 182 ? -20.406 -41.062 -19.766 1 98.06 182 LEU B N 1
ATOM 4158 C CA . LEU B 1 182 ? -19.828 -40.938 -21.109 1 98.06 182 LEU B CA 1
ATOM 4159 C C . LEU B 1 182 ? -19.078 -42.188 -21.5 1 98.06 182 LEU B C 1
ATOM 4161 O O . LEU B 1 182 ? -19.203 -43.219 -20.844 1 98.06 182 LEU B O 1
ATOM 4165 N N . ARG B 1 183 ? -18.469 -42.125 -22.641 1 98.06 183 ARG B N 1
ATOM 4166 C CA . ARG B 1 183 ? -17.797 -43.312 -23.141 1 98.06 183 ARG B CA 1
ATOM 4167 C C . ARG B 1 183 ? -16.281 -43.125 -23.188 1 98.06 183 ARG B C 1
ATOM 4169 O O . ARG B 1 183 ? -15.805 -42.031 -23.531 1 98.06 183 ARG B O 1
ATOM 4176 N N . ASP B 1 184 ? -15.531 -44.219 -22.922 1 97.56 184 ASP B N 1
ATOM 4177 C CA . ASP B 1 184 ? -14.07 -44.125 -22.891 1 97.56 184 ASP B CA 1
ATOM 4178 C C . ASP B 1 184 ? -13.492 -44.281 -24.297 1 97.56 184 ASP B C 1
ATOM 4180 O O . ASP B 1 184 ? -12.32 -43.938 -24.531 1 97.56 184 ASP B O 1
ATOM 4184 N N . ASP B 1 185 ? -14.242 -44.781 -25.312 1 96.69 185 ASP B N 1
ATOM 4185 C CA . ASP B 1 185 ? -13.734 -45.031 -26.656 1 96.69 185 ASP B CA 1
ATOM 4186 C C . ASP B 1 185 ? -14.016 -43.844 -27.578 1 96.69 185 ASP B C 1
ATOM 4188 O O . ASP B 1 185 ? -13.836 -43.938 -28.797 1 96.69 185 ASP B O 1
ATOM 4192 N N . LYS B 1 186 ? -14.523 -42.75 -27.047 1 97.56 186 LYS B N 1
ATOM 4193 C CA . LYS B 1 186 ? -14.789 -41.562 -27.844 1 97.56 186 LYS B CA 1
ATOM 4194 C C . LYS B 1 186 ? -13.844 -40.438 -27.469 1 97.56 186 LYS B C 1
ATOM 4196 O O . LYS B 1 186 ? -13.523 -40.25 -26.281 1 97.56 186 LYS B O 1
ATOM 4201 N N . ALA B 1 187 ? -13.422 -39.719 -28.531 1 97.81 187 ALA B N 1
ATOM 4202 C CA . ALA B 1 187 ? -12.625 -38.531 -28.266 1 97.81 187 ALA B CA 1
ATOM 4203 C C . ALA B 1 187 ? -13.391 -37.531 -27.391 1 97.81 187 ALA B C 1
ATOM 4205 O O . ALA B 1 187 ? -14.594 -37.344 -27.562 1 97.81 187 ALA B O 1
ATOM 4206 N N . THR B 1 188 ? -12.711 -36.969 -26.375 1 98.56 188 THR B N 1
ATOM 4207 C CA . THR B 1 188 ? -13.391 -36.125 -25.406 1 98.56 188 THR B CA 1
ATOM 4208 C C . THR B 1 188 ? -12.641 -34.812 -25.25 1 98.56 188 THR B C 1
ATOM 4210 O O . THR B 1 188 ? -11.422 -34.781 -25.078 1 98.56 188 THR B O 1
ATOM 4213 N N . VAL B 1 189 ? -13.359 -33.688 -25.375 1 98.69 189 VAL B N 1
ATOM 4214 C CA . VAL B 1 189 ? -12.82 -32.375 -25.078 1 98.69 189 VAL B CA 1
ATOM 4215 C C . VAL B 1 189 ? -13.312 -31.906 -23.703 1 98.69 189 VAL B C 1
ATOM 4217 O O . VAL B 1 189 ? -14.5 -32.062 -23.391 1 98.69 189 VAL B O 1
ATOM 4220 N N . LEU B 1 190 ? -12.367 -31.516 -22.891 1 98.5 190 LEU B N 1
ATOM 4221 C CA . LEU B 1 190 ? -12.664 -30.938 -21.578 1 98.5 190 LEU B CA 1
ATOM 4222 C C . LEU B 1 190 ? -12.586 -29.422 -21.625 1 98.5 190 LEU B C 1
ATOM 4224 O O . LEU B 1 190 ? -11.547 -28.859 -22 1 98.5 190 LEU B O 1
ATOM 4228 N N . ILE B 1 191 ? -13.68 -28.719 -21.25 1 98.5 191 ILE B N 1
ATOM 4229 C CA . ILE B 1 191 ? -13.773 -27.266 -21.297 1 98.5 191 ILE B CA 1
ATOM 4230 C C . ILE B 1 191 ? -13.945 -26.719 -19.875 1 98.5 191 ILE B C 1
ATOM 4232 O O . ILE B 1 191 ? -14.938 -27 -19.203 1 98.5 191 ILE B O 1
ATOM 4236 N N . PHE B 1 192 ? -12.961 -25.875 -19.438 1 95.81 192 PHE B N 1
ATOM 4237 C CA . PHE B 1 192 ? -13.086 -25.312 -18.109 1 95.81 192 PHE B CA 1
ATOM 4238 C C . PHE B 1 192 ? -12.414 -23.953 -18.016 1 95.81 192 PHE B C 1
ATOM 4240 O O . PHE B 1 192 ? -11.492 -23.656 -18.781 1 95.81 192 PHE B O 1
ATOM 4247 N N . GLY B 1 193 ? -12.914 -23.016 -17.141 1 91.69 193 GLY B N 1
ATOM 4248 C CA . GLY B 1 193 ? -12.406 -21.656 -16.984 1 91.69 193 GLY B CA 1
ATOM 4249 C C . GLY B 1 193 ? -11.578 -21.469 -15.734 1 91.69 193 GLY B C 1
ATOM 4250 O O . GLY B 1 193 ? -11.594 -20.391 -15.133 1 91.69 193 GLY B O 1
ATOM 4251 N N . GLY B 1 194 ? -10.961 -22.5 -15.273 1 84.19 194 GLY B N 1
ATOM 4252 C CA . GLY B 1 194 ? -10.273 -22.422 -13.992 1 84.19 194 GLY B CA 1
ATOM 4253 C C . GLY B 1 194 ? -11.133 -22.875 -12.828 1 84.19 194 GLY B C 1
ATOM 4254 O O . GLY B 1 194 ? -12.25 -23.375 -13.023 1 84.19 194 GLY B O 1
ATOM 4255 N N . SER B 1 195 ? -10.617 -22.562 -11.57 1 76.81 195 SER B N 1
ATOM 4256 C CA . SER B 1 195 ? -11.297 -23.078 -10.383 1 76.81 195 SER B CA 1
ATOM 4257 C C . SER B 1 195 ? -12.641 -22.375 -10.18 1 76.81 195 SER B C 1
ATOM 4259 O O . SER B 1 195 ? -13.578 -22.984 -9.641 1 76.81 195 SER B O 1
ATOM 4261 N N . GLN B 1 196 ? -12.734 -21.188 -10.625 1 81.12 196 GLN B N 1
ATOM 4262 C CA . GLN B 1 196 ? -13.953 -20.438 -10.391 1 81.12 196 GLN B CA 1
ATOM 4263 C C . GLN B 1 196 ? -14.828 -20.391 -11.641 1 81.12 196 GLN B C 1
ATOM 4265 O O . GLN B 1 196 ? -15.938 -19.859 -11.617 1 81.12 196 GLN B O 1
ATOM 4270 N N . GLY B 1 197 ? -14.328 -20.922 -12.695 1 89.19 197 GLY B N 1
ATOM 4271 C CA . GLY B 1 197 ? -15.023 -20.828 -13.961 1 89.19 197 GLY B CA 1
ATOM 4272 C C . GLY B 1 197 ? -14.789 -19.516 -14.68 1 89.19 197 GLY B C 1
ATOM 4273 O O . GLY B 1 197 ? -14.102 -18.625 -14.156 1 89.19 197 GLY B O 1
ATOM 4274 N N . ALA B 1 198 ? -15.258 -19.422 -15.859 1 93.69 198 ALA B N 1
ATOM 4275 C CA . ALA B 1 198 ? -15.125 -18.219 -16.688 1 93.69 198 ALA B CA 1
ATOM 4276 C C . ALA B 1 198 ? -16.422 -17.922 -17.438 1 93.69 198 ALA B C 1
ATOM 4278 O O . ALA B 1 198 ? -16.797 -18.688 -18.328 1 93.69 198 ALA B O 1
ATOM 4279 N N . PRO B 1 199 ? -17.016 -16.844 -17.109 1 94.44 199 PRO B N 1
ATOM 4280 C CA . PRO B 1 199 ? -18.297 -16.516 -17.75 1 94.44 199 PRO B CA 1
ATOM 4281 C C . PRO B 1 199 ? -18.219 -16.5 -19.266 1 94.44 199 PRO B C 1
ATOM 4283 O O . PRO B 1 199 ? -19.109 -17.031 -19.938 1 94.44 199 PRO B O 1
ATOM 4286 N N . ALA B 1 200 ? -17.156 -15.906 -19.844 1 95.12 200 ALA B N 1
ATOM 4287 C CA . ALA B 1 200 ? -17.031 -15.82 -21.281 1 95.12 200 ALA B CA 1
ATOM 4288 C C . ALA B 1 200 ? -16.984 -17.203 -21.922 1 95.12 200 ALA B C 1
ATOM 4290 O O . ALA B 1 200 ? -17.578 -17.438 -22.984 1 95.12 200 ALA B O 1
ATOM 4291 N N . ILE B 1 201 ? -16.312 -18.156 -21.312 1 97.44 201 ILE B N 1
ATOM 4292 C CA . ILE B 1 201 ? -16.219 -19.516 -21.812 1 97.44 201 ILE B CA 1
ATOM 4293 C C . ILE B 1 201 ? -17.562 -20.219 -21.688 1 97.44 201 ILE B C 1
ATOM 4295 O O . ILE B 1 201 ? -18.031 -20.875 -22.609 1 97.44 201 ILE B O 1
ATOM 4299 N N . ASN B 1 202 ? -18.203 -20 -20.516 1 97.5 202 ASN B N 1
ATOM 4300 C CA . ASN B 1 202 ? -19.5 -20.609 -20.281 1 97.5 202 ASN B CA 1
ATOM 4301 C C . ASN B 1 202 ? -20.531 -20.141 -21.312 1 97.5 202 ASN B C 1
ATOM 4303 O O . ASN B 1 202 ? -21.312 -20.953 -21.828 1 97.5 202 ASN B O 1
ATOM 4307 N N . LEU B 1 203 ? -20.531 -18.906 -21.594 1 97.19 203 LEU B N 1
ATOM 4308 C CA . LEU B 1 203 ? -21.469 -18.375 -22.562 1 97.19 203 LEU B CA 1
ATOM 4309 C C . LEU B 1 203 ? -21.234 -18.938 -23.953 1 97.19 203 LEU B C 1
ATOM 4311 O O . LEU B 1 203 ? -22.172 -19.281 -24.672 1 97.19 203 LEU B O 1
ATOM 4315 N N . ALA B 1 204 ? -19.969 -18.984 -24.344 1 97.88 204 ALA B N 1
ATOM 4316 C CA . ALA B 1 204 ? -19.625 -19.562 -25.641 1 97.88 204 ALA B CA 1
ATOM 4317 C C . ALA B 1 204 ? -20.078 -21.016 -25.75 1 97.88 204 ALA B C 1
ATOM 4319 O O . ALA B 1 204 ? -20.531 -21.453 -26.797 1 97.88 204 ALA B O 1
ATOM 4320 N N . VAL B 1 205 ? -19.922 -21.703 -24.656 1 97.94 205 VAL B N 1
ATOM 4321 C CA . VAL B 1 205 ? -20.266 -23.125 -24.625 1 97.94 205 VAL B CA 1
ATOM 4322 C C . VAL B 1 205 ? -21.781 -23.281 -24.766 1 97.94 205 VAL B C 1
ATOM 4324 O O . VAL B 1 205 ? -22.25 -24.172 -25.484 1 97.94 205 VAL B O 1
ATOM 4327 N N . ILE B 1 206 ? -22.516 -22.469 -24.047 1 97.81 206 ILE B N 1
ATOM 4328 C CA . ILE B 1 206 ? -23.969 -22.516 -24.141 1 97.81 206 ILE B CA 1
ATOM 4329 C C . ILE B 1 206 ? -24.406 -22.344 -25.594 1 97.81 206 ILE B C 1
ATOM 4331 O O . ILE B 1 206 ? -25.25 -23.094 -26.078 1 97.81 206 ILE B O 1
ATOM 4335 N N . ASP B 1 207 ? -23.781 -21.438 -26.25 1 97.5 207 ASP B N 1
ATOM 4336 C CA . ASP B 1 207 ? -24.094 -21.156 -27.641 1 97.5 207 ASP B CA 1
ATOM 4337 C C . ASP B 1 207 ? -23.688 -22.328 -28.547 1 97.5 207 ASP B C 1
ATOM 4339 O O . ASP B 1 207 ? -24.266 -22.516 -29.609 1 97.5 207 ASP B O 1
ATOM 4343 N N . ALA B 1 208 ? -22.781 -23.078 -28.141 1 98.5 208 ALA B N 1
ATOM 4344 C CA . ALA B 1 208 ? -22.188 -24.109 -28.969 1 98.5 208 ALA B CA 1
ATOM 4345 C C . ALA B 1 208 ? -22.906 -25.453 -28.781 1 98.5 208 ALA B C 1
ATOM 4347 O O . ALA B 1 208 ? -22.781 -26.359 -29.609 1 98.5 208 ALA B O 1
ATOM 4348 N N . ILE B 1 209 ? -23.656 -25.625 -27.734 1 98.44 209 ILE B N 1
ATOM 4349 C CA . ILE B 1 209 ? -24.203 -26.906 -27.312 1 98.44 209 ILE B CA 1
ATOM 4350 C C . ILE B 1 209 ? -25.047 -27.5 -28.438 1 98.44 209 ILE B C 1
ATOM 4352 O O . ILE B 1 209 ? -24.922 -28.688 -28.766 1 98.44 209 ILE B O 1
ATOM 4356 N N . PRO B 1 210 ? -25.922 -26.703 -29.141 1 98.38 210 PRO B N 1
ATOM 4357 C CA . PRO B 1 210 ? -26.734 -27.297 -30.203 1 98.38 210 PRO B CA 1
ATOM 4358 C C . PRO B 1 210 ? -25.875 -27.969 -31.281 1 98.38 210 PRO B C 1
ATOM 4360 O O . PRO B 1 210 ? -26.25 -29.047 -31.781 1 98.38 210 PRO B O 1
ATOM 4363 N N . GLU B 1 211 ? -24.812 -27.344 -31.562 1 98.25 211 GLU B N 1
ATOM 4364 C CA . GLU B 1 211 ? -23.922 -27.938 -32.562 1 98.25 211 GLU B CA 1
ATOM 4365 C C . GLU B 1 211 ? -23.109 -29.094 -31.969 1 98.25 211 GLU B C 1
ATOM 4367 O O . GLU B 1 211 ? -22.922 -30.125 -32.625 1 98.25 211 GLU B O 1
ATOM 4372 N N . PHE B 1 212 ? -22.609 -29.031 -30.75 1 98.62 212 PHE B N 1
ATOM 4373 C CA . PHE B 1 212 ? -21.875 -30.094 -30.062 1 98.62 212 PHE B CA 1
ATOM 4374 C C . PHE B 1 212 ? -22.734 -31.359 -29.938 1 98.62 212 PHE B C 1
ATOM 4376 O O . PHE B 1 212 ? -22.219 -32.469 -29.969 1 98.62 212 PHE B O 1
ATOM 4383 N N . ASN B 1 213 ? -24.031 -31.141 -29.859 1 98.5 213 ASN B N 1
ATOM 4384 C CA . ASN B 1 213 ? -24.969 -32.25 -29.766 1 98.5 213 ASN B CA 1
ATOM 4385 C C . ASN B 1 213 ? -24.844 -33.219 -30.953 1 98.5 213 ASN B C 1
ATOM 4387 O O . ASN B 1 213 ? -25.125 -34.406 -30.828 1 98.5 213 ASN B O 1
ATOM 4391 N N . GLU B 1 214 ? -24.391 -32.656 -32.031 1 98.06 214 GLU B N 1
ATOM 4392 C CA . GLU B 1 214 ? -24.391 -33.406 -33.281 1 98.06 214 GLU B CA 1
ATOM 4393 C C . GLU B 1 214 ? -23.016 -34 -33.562 1 98.06 214 GLU B C 1
ATOM 4395 O O . GLU B 1 214 ? -22.828 -34.688 -34.562 1 98.06 214 GLU B O 1
ATOM 4400 N N . ARG B 1 215 ? -22.125 -33.812 -32.719 1 98.06 215 ARG B N 1
ATOM 4401 C CA . ARG B 1 215 ? -20.766 -34.281 -32.969 1 98.06 215 ARG B CA 1
ATOM 4402 C C . ARG B 1 215 ? -20.594 -35.719 -32.438 1 98.06 215 ARG B C 1
ATOM 4404 O O . ARG B 1 215 ? -21.328 -36.156 -31.578 1 98.06 215 ARG B O 1
ATOM 4411 N N . SER B 1 216 ? -19.578 -36.375 -33.031 1 97.25 216 SER B N 1
ATOM 4412 C CA . SER B 1 216 ? -19.281 -37.75 -32.625 1 97.25 216 SER B CA 1
ATOM 4413 C C . SER B 1 216 ? -18.406 -37.812 -31.391 1 97.25 216 SER B C 1
ATOM 4415 O O . SER B 1 216 ? -18.312 -38.844 -30.719 1 97.25 216 SER B O 1
ATOM 4417 N N . TYR B 1 217 ? -17.703 -36.719 -31.141 1 98.38 217 TYR B N 1
ATOM 4418 C CA . TYR B 1 217 ? -16.875 -36.656 -29.938 1 98.38 217 TYR B CA 1
ATOM 4419 C C . TYR B 1 217 ? -17.688 -36.219 -28.734 1 98.38 217 TYR B C 1
ATOM 4421 O O . TYR B 1 217 ? -18.844 -35.781 -28.891 1 98.38 217 TYR B O 1
ATOM 4429 N N . GLN B 1 218 ? -17.109 -36.344 -27.5 1 98.69 218 GLN B N 1
ATOM 4430 C CA . GLN B 1 218 ? -17.75 -36 -26.25 1 98.69 218 GLN B CA 1
ATOM 44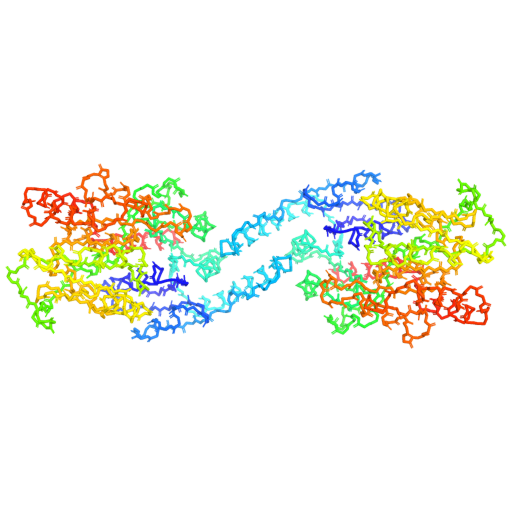31 C C . GLN B 1 218 ? -17.234 -34.656 -25.719 1 98.69 218 GLN B C 1
ATOM 4433 O O . GLN B 1 218 ? -16.094 -34.281 -26 1 98.69 218 GLN B O 1
ATOM 4438 N N . VAL B 1 219 ? -18.188 -33.906 -25.078 1 98.75 219 VAL B N 1
ATOM 4439 C CA . VAL B 1 219 ? -17.844 -32.594 -24.531 1 98.75 219 VAL B CA 1
ATOM 4440 C C . VAL B 1 219 ? -18.156 -32.562 -23.031 1 98.75 219 VAL B C 1
ATOM 4442 O O . VAL B 1 219 ? -19.297 -32.844 -22.625 1 98.75 219 VAL B O 1
ATOM 4445 N N . VAL B 1 220 ? -17.156 -32.281 -22.25 1 98.62 220 VAL B N 1
ATOM 4446 C CA . VAL B 1 220 ? -17.344 -32.094 -20.828 1 98.62 220 VAL B CA 1
ATOM 4447 C C . VAL B 1 220 ? -17.094 -30.641 -20.453 1 98.62 220 VAL B C 1
ATOM 4449 O O . VAL B 1 220 ? -16.016 -30.109 -20.703 1 98.62 220 VAL B O 1
ATOM 4452 N N . ILE B 1 221 ? -18.109 -30.047 -19.859 1 98.25 221 ILE B N 1
ATOM 4453 C CA . ILE B 1 221 ? -18.078 -28.625 -19.531 1 98.25 221 ILE B CA 1
ATOM 4454 C C . ILE B 1 221 ? -18.047 -28.453 -18.016 1 98.25 221 ILE B C 1
ATOM 4456 O O . ILE B 1 221 ? -18.938 -28.938 -17.312 1 98.25 221 ILE B O 1
ATOM 4460 N N . VAL B 1 222 ? -17.016 -27.812 -17.547 1 97.44 222 VAL B N 1
ATOM 4461 C CA . VAL B 1 222 ? -16.906 -27.5 -16.125 1 97.44 222 VAL B CA 1
ATOM 4462 C C . VAL B 1 222 ? -17.125 -26 -15.914 1 97.44 222 VAL B C 1
ATOM 4464 O O . VAL B 1 222 ? -16.25 -25.188 -16.203 1 97.44 222 VAL B O 1
ATOM 4467 N N . THR B 1 223 ? -18.172 -25.609 -15.266 1 96.75 223 THR B N 1
ATOM 4468 C CA . THR B 1 223 ? -18.672 -24.234 -15.289 1 96.75 223 THR B CA 1
ATOM 4469 C C . THR B 1 223 ? -18.031 -23.422 -14.164 1 96.75 223 THR B C 1
ATOM 4471 O O . THR B 1 223 ? -18.016 -22.188 -14.227 1 96.75 223 THR B O 1
ATOM 4474 N N . GLY B 1 224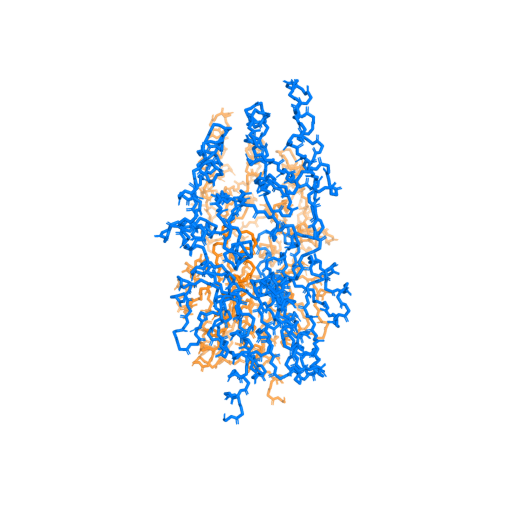 ? -17.531 -24.094 -13.164 1 93.94 224 GLY B N 1
ATOM 4475 C CA . GLY B 1 224 ? -17.297 -23.469 -11.867 1 93.94 224 GLY B CA 1
ATOM 4476 C C . GLY B 1 224 ? -18.469 -23.609 -10.922 1 93.94 224 GLY B C 1
ATOM 4477 O O . GLY B 1 224 ? -19.625 -23.422 -11.32 1 93.94 224 GLY B O 1
ATOM 4478 N N . PRO B 1 225 ? -18.188 -23.875 -9.688 1 91.88 225 PRO B N 1
ATOM 4479 C CA . PRO B 1 225 ? -19.281 -24.188 -8.773 1 91.88 225 PRO B CA 1
ATOM 4480 C C . PRO B 1 225 ? -20.281 -23.047 -8.617 1 91.88 225 PRO B C 1
ATOM 4482 O O . PRO B 1 225 ? -21.484 -23.281 -8.562 1 91.88 225 PRO B O 1
ATOM 4485 N N . LYS B 1 226 ? -19.875 -21.859 -8.617 1 92.44 226 LYS B N 1
ATOM 4486 C CA . LYS B 1 226 ? -20.75 -20.703 -8.367 1 92.44 226 LYS B CA 1
ATOM 4487 C C . LYS B 1 226 ? -21.5 -20.297 -9.633 1 92.44 226 LYS B C 1
ATOM 4489 O O . LYS B 1 226 ? -22.406 -19.469 -9.578 1 92.44 226 LYS B O 1
ATOM 4494 N N . ARG B 1 227 ? -21.109 -20.875 -10.727 1 94.75 227 ARG B N 1
ATOM 4495 C CA . ARG B 1 227 ? -21.688 -20.438 -12 1 94.75 227 ARG B CA 1
ATOM 4496 C C . ARG B 1 227 ? -22.562 -21.531 -12.609 1 94.75 227 ARG B C 1
ATOM 4498 O O . ARG B 1 227 ? -23.203 -21.312 -13.633 1 94.75 227 ARG B O 1
ATOM 4505 N N . TYR B 1 228 ? -22.609 -22.672 -11.977 1 96.44 228 TYR B N 1
ATOM 4506 C CA . TYR B 1 228 ? -23.281 -23.859 -12.484 1 96.44 228 TYR B CA 1
ATOM 4507 C C . TYR B 1 228 ? -24.766 -23.609 -12.688 1 96.44 228 TYR B C 1
ATOM 4509 O O . TYR B 1 228 ? -25.297 -23.844 -13.781 1 96.44 228 TYR B O 1
ATOM 4517 N N . ASP B 1 229 ? -25.375 -23.047 -11.672 1 96.38 229 ASP B N 1
ATOM 4518 C CA . ASP B 1 229 ? -26.812 -22.812 -11.734 1 96.38 229 ASP B CA 1
ATOM 4519 C C . ASP B 1 229 ? -27.156 -21.812 -12.828 1 96.38 229 ASP B C 1
ATOM 4521 O O . ASP B 1 229 ? -28.172 -21.953 -13.523 1 96.38 229 ASP B O 1
ATOM 4525 N N . ASN B 1 230 ? -26.312 -20.859 -12.906 1 96 230 ASN B N 1
ATOM 4526 C CA . ASN B 1 230 ? -26.547 -19.859 -13.945 1 96 230 ASN B CA 1
ATOM 4527 C C . ASN B 1 230 ? -26.484 -20.469 -15.344 1 96 230 ASN B C 1
ATOM 4529 O O . ASN B 1 230 ? -27.266 -20.094 -16.219 1 96 230 ASN B O 1
ATOM 4533 N N . VAL B 1 231 ? -25.562 -21.328 -15.578 1 97.06 231 VAL B N 1
ATOM 4534 C CA . VAL B 1 231 ? -25.422 -22 -16.875 1 97.06 231 VAL B CA 1
ATOM 4535 C C . VAL B 1 231 ? -26.672 -22.828 -17.156 1 97.06 231 VAL B C 1
ATOM 4537 O O . VAL B 1 231 ? -27.234 -22.766 -18.25 1 97.06 231 VAL B O 1
ATOM 4540 N N . LEU B 1 232 ? -27.172 -23.594 -16.219 1 97.12 232 LEU B N 1
ATOM 4541 C CA . LEU B 1 232 ? -28.359 -24.422 -16.375 1 97.12 232 LEU B CA 1
ATOM 4542 C C . LEU B 1 232 ? -29.578 -23.562 -16.641 1 97.12 232 LEU B C 1
ATOM 4544 O O . LEU B 1 232 ? -30.422 -23.922 -17.469 1 97.12 232 LEU B O 1
ATOM 4548 N N . ASP B 1 233 ? -29.688 -22.453 -15.914 1 97.19 233 ASP B N 1
ATOM 4549 C CA . ASP B 1 233 ? -30.812 -21.547 -16.094 1 97.19 233 ASP B CA 1
ATOM 4550 C C . ASP B 1 233 ? -30.844 -20.984 -17.516 1 97.19 233 ASP B C 1
ATOM 4552 O O . ASP B 1 233 ? -31.906 -20.922 -18.141 1 97.19 233 ASP B O 1
ATOM 4556 N N . LEU B 1 234 ? -29.734 -20.578 -17.938 1 97.06 234 LEU B N 1
ATOM 4557 C CA . LEU B 1 234 ? -29.656 -20.016 -19.266 1 97.06 234 LEU B CA 1
ATOM 4558 C C . LEU B 1 234 ? -30.031 -21.062 -20.328 1 97.06 234 LEU B C 1
ATOM 4560 O O . LEU B 1 234 ? -30.688 -20.75 -21.312 1 97.06 234 LEU B O 1
ATOM 4564 N N . LEU B 1 235 ? -29.594 -22.281 -20.156 1 97.38 235 LEU B N 1
ATOM 4565 C CA . LEU B 1 235 ? -29.938 -23.359 -21.062 1 97.38 235 LEU B CA 1
ATOM 4566 C C . LEU B 1 235 ? -31.453 -23.578 -21.094 1 97.38 235 LEU B C 1
ATOM 4568 O O . LEU B 1 235 ? -32.031 -23.734 -22.156 1 97.38 235 LEU B O 1
ATOM 4572 N N . ARG B 1 236 ? -32.062 -23.562 -19.922 1 97.19 236 ARG B N 1
ATOM 4573 C CA . ARG B 1 236 ? -33.5 -23.734 -19.828 1 97.19 236 ARG B CA 1
ATOM 4574 C C . ARG B 1 236 ? -34.219 -22.594 -20.516 1 97.19 236 ARG B C 1
ATOM 4576 O O . ARG B 1 236 ? -35.188 -22.812 -21.281 1 97.19 236 ARG B O 1
ATOM 4583 N N . GLU B 1 237 ? -33.781 -21.484 -20.203 1 97.06 237 GLU B N 1
ATOM 4584 C CA . GLU B 1 237 ? -34.406 -20.281 -20.766 1 97.06 237 GLU B CA 1
ATOM 4585 C C . GLU B 1 237 ? -34.344 -20.312 -22.297 1 97.06 237 GLU B C 1
ATOM 4587 O O . GLU B 1 237 ? -35.281 -19.844 -22.969 1 97.06 237 GLU B O 1
ATOM 4592 N N . ARG B 1 238 ? -33.312 -20.812 -22.828 1 96.88 238 ARG B N 1
ATOM 4593 C CA . ARG B 1 238 ? -33.094 -20.812 -24.266 1 96.88 238 ARG B CA 1
ATOM 4594 C C . ARG B 1 238 ? -33.625 -22.094 -24.891 1 96.88 238 ARG B C 1
ATOM 4596 O O . ARG B 1 238 ? -33.469 -22.312 -26.094 1 96.88 238 ARG B O 1
ATOM 4603 N N . ASN B 1 239 ? -34.156 -22.984 -24.094 1 97.31 239 ASN B N 1
ATOM 4604 C CA . ASN B 1 239 ? -34.688 -24.281 -24.516 1 97.31 239 ASN B CA 1
ATOM 4605 C C . ASN B 1 239 ? -33.625 -25.109 -25.234 1 97.31 239 ASN B C 1
ATOM 4607 O O . ASN B 1 239 ? -33.875 -25.625 -26.312 1 97.31 239 ASN B O 1
ATOM 4611 N N . ILE B 1 240 ? -32.438 -25.031 -24.656 1 97.5 240 ILE B N 1
ATOM 4612 C CA . ILE B 1 240 ? -31.328 -25.828 -25.172 1 97.5 240 ILE B CA 1
ATOM 4613 C C . ILE B 1 240 ? -31.109 -27.047 -24.281 1 97.5 240 ILE B C 1
ATOM 4615 O O . ILE B 1 240 ? -30.984 -26.922 -23.062 1 97.5 240 ILE B O 1
ATOM 4619 N N . GLU B 1 241 ? -31.078 -28.219 -24.859 1 97.12 241 GLU B N 1
ATOM 4620 C CA . GLU B 1 241 ? -30.828 -29.453 -24.125 1 97.12 241 GLU B CA 1
ATOM 4621 C C . GLU B 1 241 ? -29.516 -30.109 -24.578 1 97.12 241 GLU B C 1
ATOM 4623 O O . GLU B 1 241 ? -29.266 -30.219 -25.781 1 97.12 241 GLU B O 1
ATOM 4628 N N . ALA B 1 242 ? -28.734 -30.5 -23.688 1 97.69 242 ALA B N 1
ATOM 4629 C CA . ALA B 1 242 ? -27.484 -31.203 -23.984 1 97.69 242 ALA B CA 1
ATOM 4630 C C . ALA B 1 242 ? -27.75 -32.688 -24.312 1 97.69 242 ALA B C 1
ATOM 4632 O O . ALA B 1 242 ? -28.516 -33.344 -23.625 1 97.69 242 ALA B O 1
ATOM 4633 N N . ALA B 1 243 ? -27.203 -33.125 -25.391 1 97.88 243 ALA B N 1
ATOM 4634 C CA . ALA B 1 243 ? -27.344 -34.531 -25.797 1 97.88 243 ALA B CA 1
ATOM 4635 C C . ALA B 1 243 ? -26.5 -35.438 -24.922 1 97.88 243 ALA B C 1
ATOM 4637 O O . ALA B 1 243 ? -25.844 -34.969 -23.984 1 97.88 243 ALA B O 1
ATOM 4638 N N . ASP B 1 244 ? -26.5 -36.75 -25.172 1 97.44 244 ASP B N 1
ATOM 4639 C CA . ASP B 1 244 ? -25.859 -37.781 -24.344 1 97.44 244 ASP B CA 1
ATOM 4640 C C . ASP B 1 244 ? -24.344 -37.656 -24.375 1 97.44 244 ASP B C 1
ATOM 4642 O O . ASP B 1 244 ? -23.656 -38.156 -23.484 1 97.44 244 ASP B O 1
ATOM 4646 N N . ASN B 1 245 ? -23.859 -36.969 -25.453 1 98.38 245 ASN B N 1
ATOM 4647 C CA . ASN B 1 245 ? -22.406 -36.844 -25.578 1 98.38 245 ASN B CA 1
ATOM 4648 C C . ASN B 1 245 ? -21.875 -35.625 -24.828 1 98.38 245 ASN B C 1
ATOM 4650 O O . ASN B 1 245 ? -20.672 -35.344 -24.906 1 98.38 245 ASN B O 1
ATOM 4654 N N . ILE B 1 246 ? -22.75 -34.906 -24.109 1 98.62 246 ILE B N 1
ATOM 4655 C CA . ILE B 1 246 ? -22.328 -33.688 -23.422 1 98.62 246 ILE B CA 1
ATOM 4656 C C . ILE B 1 246 ? -22.609 -33.844 -21.922 1 98.62 246 ILE B C 1
ATOM 4658 O O . ILE B 1 246 ? -23.672 -34.312 -21.531 1 98.62 246 ILE B O 1
ATOM 4662 N N . ARG B 1 247 ? -21.656 -33.5 -21.062 1 98.31 247 ARG B N 1
ATOM 4663 C CA . ARG B 1 247 ? -21.828 -33.406 -19.625 1 98.31 247 ARG B CA 1
ATOM 4664 C C . ARG B 1 247 ? -21.438 -32.031 -19.109 1 98.31 247 ARG B C 1
ATOM 4666 O O . ARG B 1 247 ? -20.406 -31.469 -19.5 1 98.31 247 ARG B O 1
ATOM 4673 N N . ILE B 1 248 ? -22.328 -31.453 -18.328 1 97.88 248 ILE B N 1
ATOM 4674 C CA . ILE B 1 248 ? -22.078 -30.172 -17.672 1 97.88 248 ILE B CA 1
ATOM 4675 C C . ILE B 1 248 ? -21.906 -30.391 -16.172 1 97.88 248 ILE B C 1
ATOM 4677 O O . ILE B 1 248 ? -22.797 -30.906 -15.5 1 97.88 248 ILE B O 1
ATOM 4681 N N . LEU B 1 249 ? -20.719 -30.031 -15.656 1 97 249 LEU B N 1
ATOM 4682 C CA . LEU B 1 249 ? -20.391 -30.25 -14.25 1 97 249 LEU B CA 1
ATOM 4683 C C . LEU B 1 249 ? -19.984 -28.938 -13.578 1 97 249 LEU B C 1
ATOM 4685 O O . LEU B 1 249 ? -19.406 -28.062 -14.219 1 97 249 LEU B O 1
ATOM 4689 N N . PRO B 1 250 ? -20.344 -28.766 -12.312 1 95.81 250 PRO B N 1
ATOM 4690 C CA . PRO B 1 250 ? -19.891 -27.562 -11.609 1 95.81 250 PRO B CA 1
ATOM 4691 C C . PRO B 1 250 ? -18.406 -27.578 -11.281 1 95.81 250 PRO B C 1
ATOM 4693 O O . PRO B 1 250 ? -17.766 -26.531 -11.195 1 95.81 250 PRO B O 1
ATOM 4696 N N . TYR B 1 251 ? -17.906 -28.797 -11.039 1 91.75 251 TYR B N 1
ATOM 4697 C CA . TYR B 1 251 ? -16.531 -28.969 -10.57 1 91.75 251 TYR B CA 1
ATOM 4698 C C . TYR B 1 251 ? -16.047 -30.391 -10.797 1 91.75 251 TYR B C 1
ATOM 4700 O O . TYR B 1 251 ? -16.844 -31.312 -10.906 1 91.75 251 TYR B O 1
ATOM 4708 N N . ILE B 1 252 ? -14.727 -30.469 -10.977 1 90 252 ILE B N 1
ATOM 4709 C CA . ILE B 1 252 ? -14.062 -31.766 -11 1 90 252 ILE B CA 1
ATOM 4710 C C . ILE B 1 252 ? -13.047 -31.844 -9.867 1 90 252 ILE B C 1
ATOM 4712 O O . ILE B 1 252 ? -12.125 -31.031 -9.797 1 90 252 ILE B O 1
ATOM 4716 N N . ASP B 1 253 ? -13.148 -32.75 -8.938 1 81.25 253 ASP B N 1
ATOM 4717 C CA . ASP B 1 253 ? -12.297 -32.875 -7.758 1 81.25 253 ASP B CA 1
ATOM 4718 C C . ASP B 1 253 ? -10.898 -33.344 -8.141 1 81.25 253 ASP B C 1
ATOM 4720 O O . ASP B 1 253 ? -9.906 -32.875 -7.594 1 81.25 253 ASP B O 1
ATOM 4724 N N . ASN B 1 254 ? -10.719 -34.344 -9.023 1 86.31 254 ASN B N 1
ATOM 4725 C CA . ASN B 1 254 ? -9.438 -34.938 -9.383 1 86.31 254 ASN B CA 1
ATOM 4726 C C . ASN B 1 254 ? -9.07 -34.656 -10.836 1 86.31 254 ASN B C 1
ATOM 4728 O O . ASN B 1 254 ? -8.922 -35.562 -11.641 1 86.31 254 ASN B O 1
ATOM 4732 N N . MET B 1 255 ? -8.773 -33.312 -10.977 1 90.06 255 MET B N 1
ATOM 4733 C CA . MET B 1 255 ? -8.547 -32.844 -12.336 1 90.06 255 MET B CA 1
ATOM 4734 C C . MET B 1 255 ? -7.355 -33.531 -12.977 1 90.06 255 MET B C 1
ATOM 4736 O O . MET B 1 255 ? -7.426 -33.969 -14.133 1 90.06 255 MET B O 1
ATOM 4740 N N . PRO B 1 256 ? -6.266 -33.812 -12.227 1 89.69 256 PRO B N 1
ATOM 4741 C CA . PRO B 1 256 ? -5.117 -34.469 -12.852 1 89.69 256 PRO B CA 1
ATOM 4742 C C . PRO B 1 256 ? -5.473 -35.844 -13.438 1 89.69 256 PRO B C 1
ATOM 4744 O O . PRO B 1 256 ? -5.02 -36.188 -14.531 1 89.69 256 PRO B O 1
ATOM 4747 N N . ASN B 1 257 ? -6.344 -36.594 -12.773 1 93.06 257 ASN B N 1
ATOM 4748 C CA . ASN B 1 257 ? -6.785 -37.875 -13.273 1 93.06 257 ASN B CA 1
ATOM 4749 C C . ASN B 1 257 ? -7.613 -37.75 -14.547 1 93.06 257 ASN B C 1
ATOM 4751 O O . ASN B 1 257 ? -7.504 -38.562 -15.453 1 93.06 257 ASN B O 1
ATOM 4755 N N . VAL B 1 258 ? -8.367 -36.75 -14.562 1 95.5 258 VAL B N 1
ATOM 4756 C CA . VAL B 1 258 ? -9.266 -36.5 -15.695 1 95.5 258 VAL B CA 1
ATOM 4757 C C . VAL B 1 258 ? -8.453 -36.062 -16.906 1 95.5 258 VAL B C 1
ATOM 4759 O O . VAL B 1 258 ? -8.727 -36.5 -18.031 1 95.5 258 VAL B O 1
ATOM 4762 N N . LEU B 1 259 ? -7.465 -35.281 -16.703 1 96.06 259 LEU B N 1
ATOM 4763 C CA . LEU B 1 259 ? -6.629 -34.75 -17.781 1 96.06 259 LEU B CA 1
ATOM 4764 C C . LEU B 1 259 ? -5.965 -35.875 -18.547 1 96.06 259 LEU B C 1
ATOM 4766 O O . LEU B 1 259 ? -5.852 -35.844 -19.781 1 96.06 259 LEU B O 1
ATOM 4770 N N . LYS B 1 260 ? -5.633 -36.938 -17.844 1 95.06 260 LYS B N 1
ATOM 4771 C CA . LYS B 1 260 ? -4.938 -38.062 -18.438 1 95.06 260 LYS B CA 1
ATOM 4772 C C . LYS B 1 260 ? -5.828 -38.781 -19.453 1 95.06 260 LYS B C 1
ATOM 4774 O O . LYS B 1 260 ? -5.332 -39.469 -20.344 1 95.06 260 LYS B O 1
ATOM 4779 N N . GLN B 1 261 ? -7.137 -38.562 -19.344 1 95.62 261 GLN B N 1
ATOM 4780 C CA . GLN B 1 261 ? -8.094 -39.25 -20.203 1 95.62 261 GLN B CA 1
ATOM 4781 C C . GLN B 1 261 ? -8.695 -38.281 -21.219 1 95.62 261 GLN B C 1
ATOM 4783 O O . GLN B 1 261 ? -9.672 -38.594 -21.891 1 95.62 261 GLN B O 1
ATOM 4788 N N . THR B 1 262 ? -8.18 -37.094 -21.328 1 97.38 262 THR B N 1
ATOM 4789 C CA . THR B 1 262 ? -8.742 -36.031 -22.172 1 97.38 262 THR B CA 1
ATOM 4790 C C . THR B 1 262 ? -7.973 -35.938 -23.484 1 97.38 262 THR B C 1
ATOM 4792 O O . THR B 1 262 ? -6.742 -36.031 -23.5 1 97.38 262 THR B O 1
ATOM 4795 N N . ASP B 1 263 ? -8.703 -35.719 -24.594 1 97.81 263 ASP B N 1
ATOM 4796 C CA . ASP B 1 263 ? -8.07 -35.688 -25.906 1 97.81 263 ASP B CA 1
ATOM 4797 C C . ASP B 1 263 ? -7.789 -34.25 -26.328 1 97.81 263 ASP B C 1
ATOM 4799 O O . ASP B 1 263 ? -6.902 -34 -27.156 1 97.81 263 ASP B O 1
ATOM 4803 N N . ALA B 1 264 ? -8.547 -33.344 -25.844 1 98.31 264 ALA B N 1
ATOM 4804 C CA . ALA B 1 264 ? -8.367 -31.922 -26.109 1 98.31 264 ALA B CA 1
ATOM 4805 C C . ALA B 1 264 ? -8.875 -31.078 -24.938 1 98.31 264 ALA B C 1
ATOM 4807 O O . ALA B 1 264 ? -9.742 -31.531 -24.188 1 98.31 264 ALA B O 1
ATOM 4808 N N . ILE B 1 265 ? -8.312 -29.891 -24.812 1 98.31 265 ILE B N 1
ATOM 4809 C CA . ILE B 1 265 ? -8.695 -29.031 -23.703 1 98.31 265 ILE B CA 1
ATOM 4810 C C . ILE B 1 265 ? -9.031 -27.625 -24.219 1 98.31 265 ILE B C 1
ATOM 4812 O O . ILE B 1 265 ? -8.359 -27.109 -25.109 1 98.31 265 ILE B O 1
ATOM 4816 N N . VAL B 1 266 ? -10.055 -27.047 -23.672 1 98.44 266 VAL B N 1
ATOM 4817 C CA . VAL B 1 266 ? -10.344 -25.625 -23.766 1 98.44 266 VAL B CA 1
ATOM 4818 C C . VAL B 1 266 ? -10.289 -24.984 -22.375 1 98.44 266 VAL B C 1
ATOM 4820 O O . VAL B 1 266 ? -11.031 -25.375 -21.484 1 98.44 266 VAL B O 1
ATOM 4823 N N . SER B 1 267 ? -9.438 -24.047 -22.203 1 97 267 SER B N 1
ATOM 4824 C CA . SER B 1 267 ? -9.305 -23.469 -20.875 1 97 267 SER B CA 1
ATOM 4825 C C . SER B 1 267 ? -8.664 -22.078 -20.938 1 97 267 SER B C 1
ATOM 4827 O O . SER B 1 267 ? -8.234 -21.641 -22 1 97 267 SER B O 1
ATOM 4829 N N . ARG B 1 268 ? -8.688 -21.453 -19.812 1 95.62 268 ARG B N 1
ATOM 4830 C CA . ARG B 1 268 ? -7.859 -20.266 -19.656 1 95.62 268 ARG B CA 1
ATOM 4831 C C . ARG B 1 268 ? -6.375 -20.609 -19.766 1 95.62 268 ARG B C 1
ATOM 4833 O O . ARG B 1 268 ? -6 -21.781 -19.75 1 95.62 268 ARG B O 1
ATOM 4840 N N . ALA B 1 269 ? -5.602 -19.547 -19.906 1 94.69 269 ALA B N 1
ATOM 4841 C CA . ALA B 1 269 ? -4.168 -19.734 -20.109 1 94.69 269 ALA B CA 1
ATOM 4842 C C . ALA B 1 269 ? -3.395 -19.531 -18.812 1 94.69 269 ALA B C 1
ATOM 4844 O O . ALA B 1 269 ? -2.404 -18.797 -18.781 1 94.69 269 ALA B O 1
ATOM 4845 N N . GLY B 1 270 ? -3.863 -20.203 -17.75 1 93 270 GLY B N 1
ATOM 4846 C CA . GLY B 1 270 ? -3.135 -20.188 -16.5 1 93 270 GLY B CA 1
ATOM 4847 C C . GLY B 1 270 ? -1.848 -20.984 -16.531 1 93 270 GLY B C 1
ATOM 4848 O O . GLY B 1 270 ? -1.795 -22.047 -17.156 1 93 270 GLY B O 1
ATOM 4849 N N . ALA B 1 271 ? -0.871 -20.531 -15.805 1 93.75 271 ALA B N 1
ATOM 4850 C CA . ALA B 1 271 ? 0.465 -21.125 -15.844 1 93.75 271 ALA B CA 1
ATOM 4851 C C . ALA B 1 271 ? 0.435 -22.578 -15.383 1 93.75 271 ALA B C 1
ATOM 4853 O O . ALA B 1 271 ? 1.062 -23.438 -15.992 1 93.75 271 ALA B O 1
ATOM 4854 N N . THR B 1 272 ? -0.243 -22.844 -14.344 1 93 272 THR B N 1
ATOM 4855 C CA . THR B 1 272 ? -0.316 -24.203 -13.805 1 93 272 THR B CA 1
ATOM 4856 C C . THR B 1 272 ? -0.992 -25.141 -14.789 1 93 272 THR B C 1
ATOM 4858 O O . THR B 1 272 ? -0.496 -26.234 -15.047 1 93 272 THR B O 1
ATOM 4861 N N . SER B 1 273 ? -2.096 -24.703 -15.336 1 93.31 273 SER B N 1
ATOM 4862 C CA . SER B 1 273 ? -2.809 -25.516 -16.312 1 93.31 273 SER B CA 1
ATOM 4863 C C . SER B 1 273 ? -1.941 -25.797 -17.531 1 93.31 273 SER B C 1
ATOM 4865 O O . SER B 1 273 ? -1.898 -26.922 -18.031 1 93.31 273 SER B O 1
ATOM 4867 N N . ILE B 1 274 ? -1.308 -24.828 -17.969 1 95.56 274 ILE B N 1
ATOM 4868 C CA . ILE B 1 274 ? -0.449 -24.969 -19.141 1 95.56 274 ILE B CA 1
ATOM 4869 C C . ILE B 1 274 ? 0.66 -25.984 -18.844 1 95.56 274 ILE B C 1
ATOM 4871 O O . ILE B 1 274 ? 0.983 -26.812 -19.688 1 95.56 274 ILE B O 1
ATOM 4875 N N . ALA B 1 275 ? 1.22 -25.906 -17.672 1 96.69 275 ALA B N 1
ATOM 4876 C CA . ALA B 1 275 ? 2.262 -26.844 -17.281 1 96.69 275 ALA B CA 1
ATOM 4877 C C . ALA B 1 275 ? 1.737 -28.281 -17.297 1 96.69 275 ALA B C 1
ATOM 4879 O O . ALA B 1 275 ? 2.412 -29.188 -17.781 1 96.69 275 ALA B O 1
ATOM 4880 N N . GLU B 1 276 ? 0.568 -28.469 -16.844 1 95.88 276 GLU B N 1
ATOM 4881 C CA . GLU B 1 276 ? -0.033 -29.812 -16.812 1 95.88 276 GLU B CA 1
ATOM 4882 C C . GLU B 1 276 ? -0.366 -30.297 -18.219 1 95.88 276 GLU B C 1
ATOM 4884 O O . GLU B 1 276 ? -0.049 -31.438 -18.562 1 95.88 276 GLU B O 1
ATOM 4889 N N . ILE B 1 277 ? -0.949 -29.453 -18.984 1 95.88 277 ILE B N 1
ATOM 4890 C CA . ILE B 1 277 ? -1.406 -29.781 -20.328 1 95.88 277 ILE B CA 1
ATOM 4891 C C . ILE B 1 277 ? -0.212 -30.156 -21.203 1 95.88 277 ILE B C 1
ATOM 4893 O O . ILE B 1 277 ?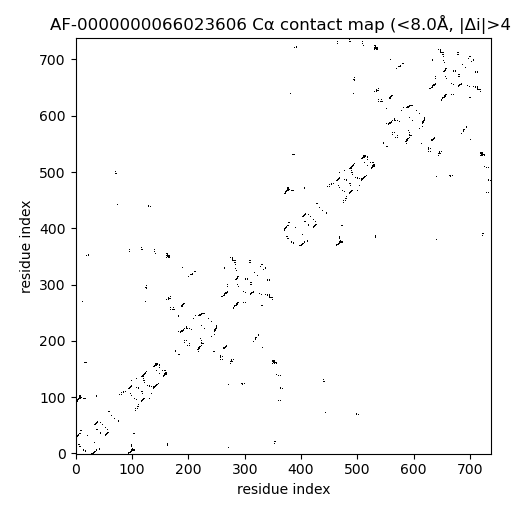 -0.252 -31.156 -21.922 1 95.88 277 ILE B O 1
ATOM 4897 N N . THR B 1 278 ? 0.829 -29.406 -21.094 1 97.25 278 THR B N 1
ATOM 4898 C CA . THR B 1 278 ? 1.996 -29.656 -21.922 1 97.25 278 THR B CA 1
ATOM 4899 C C . THR B 1 278 ? 2.75 -30.891 -21.438 1 97.25 278 THR B C 1
ATOM 4901 O O . THR B 1 278 ? 3.291 -31.656 -22.25 1 97.25 278 THR B O 1
ATOM 4904 N N . ALA B 1 279 ? 2.756 -31.109 -20.172 1 97.5 279 ALA B N 1
ATOM 4905 C CA . ALA B 1 279 ? 3.402 -32.312 -19.625 1 97.5 279 ALA B CA 1
ATOM 4906 C C . ALA B 1 279 ? 2.73 -33.562 -20.156 1 97.5 279 ALA B C 1
ATOM 4908 O O . ALA B 1 279 ? 3.385 -34.594 -20.328 1 97.5 279 ALA B O 1
ATOM 4909 N N . LEU B 1 280 ? 1.471 -33.5 -20.438 1 97.38 280 LEU B N 1
ATOM 4910 C CA . LEU B 1 280 ? 0.698 -34.625 -20.891 1 97.38 280 LEU B CA 1
ATOM 4911 C C . LEU B 1 280 ? 0.578 -34.656 -22.422 1 97.38 280 LEU B C 1
ATOM 4913 O O . LEU B 1 280 ? 0.053 -35.594 -23 1 97.38 280 LEU B O 1
ATOM 4917 N N . GLY B 1 281 ? 1.01 -33.531 -23.062 1 97.75 281 GLY B N 1
ATOM 4918 C CA . GLY B 1 281 ? 0.965 -33.438 -24.5 1 97.75 281 GLY B CA 1
ATOM 4919 C C . GLY B 1 281 ? -0.447 -33.344 -25.062 1 97.75 281 GLY B C 1
ATOM 4920 O O . GLY B 1 281 ? -0.749 -33.906 -26.109 1 97.75 281 GLY B O 1
ATOM 4921 N N . ILE B 1 282 ? -1.343 -32.688 -24.344 1 97.81 282 ILE B N 1
ATOM 4922 C CA . ILE B 1 282 ? -2.738 -32.625 -24.766 1 97.81 282 ILE B CA 1
ATOM 4923 C C . ILE B 1 282 ? -2.939 -31.391 -25.672 1 97.81 282 ILE B C 1
ATOM 4925 O O . ILE B 1 282 ? -2.623 -30.266 -25.281 1 97.81 282 ILE B O 1
ATOM 4929 N N . PRO B 1 283 ? -3.475 -31.562 -26.891 1 98.25 283 PRO B N 1
ATOM 4930 C CA . PRO B 1 283 ? -3.854 -30.406 -27.703 1 98.25 283 PRO B CA 1
ATOM 4931 C C . PRO B 1 283 ? -4.824 -29.469 -26.969 1 98.25 283 PRO B C 1
ATOM 4933 O O . PRO B 1 283 ? -5.719 -29.938 -26.266 1 98.25 283 PRO B O 1
ATOM 4936 N N . SER B 1 284 ? -4.578 -28.156 -27.172 1 98.38 284 SER B N 1
ATOM 4937 C CA . SER B 1 284 ? -5.383 -27.266 -26.344 1 98.38 284 SER B CA 1
ATOM 4938 C C . SER B 1 284 ? -5.758 -26 -27.094 1 98.38 284 SER B C 1
ATOM 4940 O O . SER B 1 284 ? -5.07 -25.609 -28.047 1 98.38 284 SER B O 1
ATOM 4942 N N . ILE B 1 285 ? -6.891 -25.484 -26.766 1 98.5 285 ILE B N 1
ATOM 4943 C CA . ILE B 1 285 ? -7.367 -24.156 -27.109 1 98.5 285 ILE B CA 1
ATOM 4944 C C . ILE B 1 285 ? -7.344 -23.25 -25.875 1 98.5 285 ILE B C 1
ATOM 4946 O O . ILE B 1 285 ? -8.07 -23.5 -24.922 1 98.5 285 ILE B O 1
ATOM 4950 N N . LEU B 1 286 ? -6.516 -22.25 -25.922 1 98.06 286 LEU B N 1
ATOM 4951 C CA . LEU B 1 286 ? -6.332 -21.375 -24.781 1 98.06 286 LEU B CA 1
ATOM 4952 C C . LEU B 1 286 ? -7.082 -20.062 -24.969 1 98.06 286 LEU B C 1
ATOM 4954 O O . LEU B 1 286 ? -6.98 -19.438 -26.031 1 98.06 286 LEU B O 1
ATOM 4958 N N . ILE B 1 287 ? -7.863 -19.719 -23.953 1 97.75 287 ILE B N 1
ATOM 4959 C CA . ILE B 1 287 ? -8.617 -18.469 -23.922 1 97.75 287 ILE B CA 1
ATOM 4960 C C . ILE B 1 287 ? -8.102 -17.594 -22.781 1 97.75 287 ILE B C 1
ATOM 4962 O O . ILE B 1 287 ? -8.648 -17.625 -21.672 1 97.75 287 ILE B O 1
ATOM 4966 N N . PRO B 1 288 ? -7.129 -16.75 -23.078 1 95.75 288 PRO B N 1
ATOM 4967 C CA . PRO B 1 288 ? -6.562 -15.93 -22 1 95.75 288 PRO B CA 1
ATOM 4968 C C . PRO B 1 288 ? -7.582 -14.984 -21.375 1 95.75 288 PRO B C 1
ATOM 4970 O O . PRO B 1 288 ? -8.422 -14.422 -22.078 1 95.75 288 PRO B O 1
ATOM 4973 N N . SER B 1 289 ? -7.473 -14.844 -20.062 1 91.12 289 SER B N 1
ATOM 4974 C CA . SER B 1 289 ? -8.344 -13.898 -19.359 1 91.12 289 SER B CA 1
ATOM 4975 C C . SER B 1 289 ? -7.883 -12.461 -19.562 1 91.12 289 SER B C 1
ATOM 4977 O O . SER B 1 289 ? -6.68 -12.188 -19.562 1 91.12 289 SER B O 1
ATOM 4979 N N . LEU B 1 290 ? -8.859 -11.508 -19.688 1 82.5 290 LEU B N 1
ATOM 4980 C CA . LEU B 1 290 ? -8.555 -10.086 -19.844 1 82.5 290 LEU B CA 1
ATOM 4981 C C . LEU B 1 290 ? -8.398 -9.414 -18.484 1 82.5 290 LEU B C 1
ATOM 4983 O O . LEU B 1 290 ? -7.91 -8.281 -18.406 1 82.5 290 LEU B O 1
ATOM 4987 N N . HIS B 1 291 ? -8.719 -10.086 -17.469 1 73.12 291 HIS B N 1
ATOM 4988 C CA . HIS B 1 291 ? -8.883 -9.438 -16.172 1 73.12 291 HIS B CA 1
ATOM 4989 C C . HIS B 1 291 ? -7.703 -9.758 -15.25 1 73.12 291 HIS B C 1
ATOM 4991 O O . HIS B 1 291 ? -7.809 -9.625 -14.031 1 73.12 291 HIS B O 1
ATOM 4997 N N . VAL B 1 292 ? -6.633 -10.18 -15.828 1 72 292 VAL B N 1
ATOM 4998 C CA . VAL B 1 292 ? -5.512 -10.555 -14.969 1 72 292 VAL B CA 1
ATOM 4999 C C . VAL B 1 292 ? -4.398 -9.516 -15.086 1 72 292 VAL B C 1
ATOM 5001 O O . VAL B 1 292 ? -4.332 -8.781 -16.078 1 72 292 VAL B O 1
ATOM 5004 N N . THR B 1 293 ? -3.631 -9.469 -14.047 1 63.31 293 THR B N 1
ATOM 5005 C CA . THR B 1 293 ? -2.539 -8.508 -13.945 1 63.31 293 THR B CA 1
ATOM 5006 C C . THR B 1 293 ? -1.503 -8.742 -15.039 1 63.31 293 THR B C 1
ATOM 5008 O O . THR B 1 293 ? -1.14 -9.891 -15.32 1 63.31 293 THR B O 1
ATOM 5011 N N . GLY B 1 294 ? -1.076 -7.711 -15.719 1 69.88 294 GLY B N 1
ATOM 5012 C CA . GLY B 1 294 ? 0.052 -7.719 -16.641 1 69.88 294 GLY B CA 1
ATOM 5013 C C . GLY B 1 294 ? -0.213 -8.516 -17.906 1 69.88 294 GLY B C 1
ATOM 5014 O O . GLY B 1 294 ? 0.722 -8.898 -18.609 1 69.88 294 GLY B O 1
ATOM 5015 N N . ASP B 1 295 ? -1.441 -8.891 -18.094 1 81.81 295 ASP B N 1
ATOM 5016 C CA . ASP B 1 295 ? -1.812 -9.68 -19.266 1 81.81 295 ASP B CA 1
ATOM 5017 C C . ASP B 1 295 ? -0.972 -10.945 -19.359 1 81.81 295 ASP B C 1
ATOM 5019 O O . ASP B 1 295 ? -0.557 -11.336 -20.453 1 81.81 295 ASP B O 1
ATOM 5023 N N . HIS B 1 296 ? -0.623 -11.562 -18.281 1 89.12 296 HIS B N 1
ATOM 5024 C CA . HIS B 1 296 ? 0.306 -12.688 -18.266 1 89.12 296 HIS B CA 1
ATOM 5025 C C . HIS B 1 296 ? -0.291 -13.906 -18.969 1 89.12 296 HIS B C 1
ATOM 5027 O O . HIS B 1 296 ? 0.433 -14.695 -19.578 1 89.12 296 HIS B O 1
ATOM 5033 N N . GLN B 1 297 ? -1.563 -14.062 -19.031 1 92.75 297 GLN B N 1
ATOM 5034 C CA . GLN B 1 297 ? -2.156 -15.242 -19.656 1 92.75 297 GLN B CA 1
ATOM 5035 C C . GLN B 1 297 ? -2.002 -15.188 -21.172 1 92.75 297 GLN B C 1
ATOM 5037 O O . GLN B 1 297 ? -1.772 -16.219 -21.812 1 92.75 297 GLN B O 1
ATOM 5042 N N . THR B 1 298 ? -2.131 -13.961 -21.656 1 93.19 298 THR B N 1
ATOM 5043 C CA . THR B 1 298 ? -1.908 -13.82 -23.094 1 93.19 298 THR B CA 1
ATOM 5044 C C . THR B 1 298 ? -0.49 -14.25 -23.469 1 93.19 298 THR B C 1
ATOM 5046 O O . THR B 1 298 ? -0.289 -14.977 -24.438 1 93.19 298 THR B O 1
ATOM 5049 N N . LYS B 1 299 ? 0.415 -13.828 -22.688 1 92.25 299 LYS B N 1
ATOM 5050 C CA . LYS B 1 299 ? 1.81 -14.172 -22.953 1 92.25 299 LYS B CA 1
ATOM 5051 C C . LYS B 1 299 ? 2.062 -15.656 -22.703 1 92.25 299 LYS B C 1
ATOM 5053 O O . LYS B 1 299 ? 2.832 -16.297 -23.422 1 92.25 299 LYS B O 1
ATOM 5058 N N . ASN B 1 300 ? 1.478 -16.234 -21.688 1 94.19 300 ASN B N 1
ATOM 5059 C CA . ASN B 1 300 ? 1.55 -17.672 -21.469 1 94.19 300 ASN B CA 1
ATOM 5060 C C . ASN B 1 300 ? 1.078 -18.453 -22.688 1 94.19 300 ASN B C 1
ATOM 5062 O O . ASN B 1 300 ? 1.771 -19.359 -23.156 1 94.19 300 ASN B O 1
ATOM 5066 N N . ALA B 1 301 ? -0.094 -18.047 -23.172 1 95.69 301 ALA B N 1
ATOM 5067 C CA . ALA B 1 301 ? -0.692 -18.719 -24.312 1 95.69 301 ALA B CA 1
ATOM 5068 C C . ALA B 1 301 ? 0.184 -18.578 -25.562 1 95.69 301 ALA B C 1
ATOM 5070 O O . ALA B 1 301 ? 0.396 -19.547 -26.297 1 95.69 301 ALA B O 1
ATOM 5071 N N . GLN B 1 302 ? 0.677 -17.391 -25.672 1 94.69 302 GLN B N 1
ATOM 5072 C CA . GLN B 1 302 ? 1.482 -17.094 -26.859 1 94.69 302 GLN B CA 1
ATOM 5073 C C . GLN B 1 302 ? 2.734 -17.969 -26.906 1 94.69 302 GLN B C 1
ATOM 5075 O O . GLN B 1 302 ? 3.182 -18.375 -27.969 1 94.69 302 GLN B O 1
ATOM 5080 N N . SER B 1 303 ? 3.254 -18.266 -25.812 1 92.12 303 SER B N 1
ATOM 5081 C CA . SER B 1 303 ? 4.449 -19.109 -25.75 1 92.12 303 SER B CA 1
ATOM 5082 C C . SER B 1 303 ? 4.195 -20.484 -26.328 1 92.12 303 SER B C 1
ATOM 5084 O O . SER B 1 303 ? 5.105 -21.125 -26.859 1 92.12 303 SER B O 1
ATOM 5086 N N . LEU B 1 304 ? 2.996 -20.984 -26.312 1 95.5 304 LEU B N 1
ATOM 5087 C CA . LEU B 1 304 ? 2.646 -22.297 -26.859 1 95.5 304 LEU B CA 1
ATOM 5088 C C . LEU B 1 304 ? 2.248 -22.188 -28.328 1 95.5 304 LEU B C 1
ATOM 5090 O O . LEU B 1 304 ? 2.611 -23.031 -29.141 1 95.5 304 LEU B O 1
ATOM 5094 N N . VAL B 1 305 ? 1.562 -21.094 -28.594 1 96.44 305 VAL B N 1
ATOM 5095 C CA . VAL B 1 305 ? 1.082 -20.891 -29.953 1 96.44 305 VAL B CA 1
ATOM 5096 C C . VAL B 1 305 ? 2.27 -20.719 -30.906 1 96.44 305 VAL B C 1
ATOM 5098 O O . VAL B 1 305 ? 2.258 -21.25 -32.031 1 96.44 305 VAL B O 1
ATOM 5101 N N . ASP B 1 306 ? 3.268 -20.062 -30.438 1 95.19 306 ASP B N 1
ATOM 5102 C CA . ASP B 1 306 ? 4.445 -19.766 -31.25 1 95.19 306 ASP B CA 1
ATOM 5103 C C . ASP B 1 306 ? 5.137 -21.047 -31.719 1 95.19 306 ASP B C 1
ATOM 5105 O O . ASP B 1 306 ? 5.762 -21.062 -32.781 1 95.19 306 ASP B O 1
ATOM 5109 N N . VAL B 1 307 ? 4.98 -22.109 -31.016 1 94.81 307 VAL B N 1
ATOM 5110 C CA . VAL B 1 307 ? 5.684 -23.328 -31.375 1 94.81 307 VAL B CA 1
ATOM 5111 C C . VAL B 1 307 ? 4.68 -24.375 -31.875 1 94.81 307 VAL B C 1
ATOM 5113 O O . VAL B 1 307 ? 5.016 -25.547 -32 1 94.81 307 VAL B O 1
ATOM 5116 N N . GLY B 1 308 ? 3.422 -23.938 -31.984 1 96.31 308 GLY B N 1
ATOM 5117 C CA . GLY B 1 308 ? 2.4 -24.812 -32.562 1 96.31 308 GLY B CA 1
ATOM 5118 C C . GLY B 1 308 ? 1.813 -25.781 -31.531 1 96.31 308 GLY B C 1
ATOM 5119 O O . GLY B 1 308 ? 1.232 -26.797 -31.906 1 96.31 308 GLY B O 1
ATOM 5120 N N . ALA B 1 309 ? 1.88 -25.453 -30.25 1 97.25 309 ALA B N 1
ATOM 5121 C CA . ALA B 1 309 ? 1.48 -26.375 -29.203 1 97.25 309 ALA B CA 1
ATOM 5122 C C . ALA B 1 309 ? 0.07 -26.078 -28.703 1 97.25 309 ALA B C 1
ATOM 5124 O O . ALA B 1 309 ? -0.476 -26.812 -27.875 1 97.25 309 ALA B O 1
ATOM 5125 N N . ALA B 1 310 ? -0.512 -25.047 -29.219 1 98.12 310 ALA B N 1
ATOM 5126 C CA . ALA B 1 310 ? -1.868 -24.688 -28.828 1 98.12 310 ALA B CA 1
ATOM 5127 C C . ALA B 1 310 ? -2.498 -23.734 -29.844 1 98.12 310 ALA B C 1
ATOM 5129 O O . ALA B 1 310 ? -1.8 -23.156 -30.688 1 98.12 310 ALA B O 1
ATOM 5130 N N . ILE B 1 311 ? -3.812 -23.672 -29.766 1 97.69 311 ILE B N 1
ATOM 5131 C CA . ILE B 1 311 ? -4.578 -22.625 -30.438 1 97.69 311 ILE B CA 1
ATOM 5132 C C . ILE B 1 311 ? -4.992 -21.562 -29.422 1 97.69 311 ILE B C 1
ATOM 5134 O O . ILE B 1 311 ? -5.344 -21.875 -28.297 1 97.69 311 ILE B O 1
ATOM 5138 N N . ASN B 1 312 ? -4.867 -20.328 -29.859 1 97.44 312 ASN B N 1
ATOM 5139 C CA . ASN B 1 312 ? -5.32 -19.219 -29.031 1 97.44 312 ASN B CA 1
ATOM 5140 C C . ASN B 1 312 ? -6.578 -18.562 -29.594 1 97.44 312 ASN B C 1
ATOM 5142 O O . ASN B 1 312 ? -6.648 -18.297 -30.797 1 97.44 312 ASN B O 1
ATOM 5146 N N . ILE B 1 313 ? -7.629 -18.438 -28.766 1 97.62 313 ILE B N 1
ATOM 5147 C CA . ILE B 1 313 ? -8.797 -17.625 -29.094 1 97.62 313 ILE B CA 1
ATOM 5148 C C . ILE B 1 313 ? -8.945 -16.5 -28.062 1 97.62 313 ILE B C 1
ATOM 5150 O O . ILE B 1 313 ? -9.102 -16.766 -26.875 1 97.62 313 ILE B O 1
ATOM 5154 N N . THR B 1 314 ? -8.961 -15.242 -28.531 1 95.81 314 THR B N 1
ATOM 5155 C CA . THR B 1 314 ? -9.172 -14.141 -27.609 1 95.81 314 THR B CA 1
ATOM 5156 C C . THR B 1 314 ? -10.617 -14.109 -27.109 1 95.81 314 THR B C 1
ATOM 5158 O O . THR B 1 314 ? -11.516 -14.625 -27.781 1 95.81 314 THR B O 1
ATOM 5161 N N . GLU B 1 315 ? -10.805 -13.508 -25.953 1 93.56 315 GLU B N 1
ATOM 5162 C CA . GLU B 1 315 ? -12.164 -13.422 -25.438 1 93.56 315 GLU B CA 1
ATOM 5163 C C . GLU B 1 315 ? -13.078 -12.672 -26.406 1 93.56 315 GLU B C 1
ATOM 5165 O O . GLU B 1 315 ? -14.258 -12.992 -26.531 1 93.56 315 GLU B O 1
ATOM 5170 N N . SER B 1 316 ? -12.531 -11.703 -27.062 1 93.44 316 SER B N 1
ATOM 5171 C CA . SER B 1 316 ? -13.305 -10.922 -28.031 1 93.44 316 SER B CA 1
ATOM 5172 C C . SER B 1 316 ? -13.727 -11.766 -29.219 1 93.44 316 SER B C 1
ATOM 5174 O O . SER B 1 316 ? -14.781 -11.531 -29.812 1 93.44 316 SER B O 1
ATOM 5176 N N . ASP B 1 317 ? -12.945 -12.734 -29.531 1 96.69 317 ASP B N 1
ATOM 5177 C CA . ASP B 1 317 ? -13.203 -13.578 -30.703 1 96.69 317 ASP B CA 1
ATOM 5178 C C . ASP B 1 317 ? -13.93 -14.859 -30.297 1 96.69 317 ASP B C 1
ATOM 5180 O O . ASP B 1 317 ? -14.328 -15.648 -31.156 1 96.69 317 ASP B O 1
ATOM 5184 N N . LEU B 1 318 ? -14.125 -15.047 -29.031 1 97.75 318 LEU B N 1
ATOM 5185 C CA . LEU B 1 318 ? -14.711 -16.281 -28.531 1 97.75 318 LEU B CA 1
ATOM 5186 C C . LEU B 1 318 ? -16.234 -16.25 -28.641 1 97.75 318 LEU B C 1
ATOM 5188 O O . LEU B 1 318 ? -16.875 -15.352 -28.078 1 97.75 318 LEU B O 1
ATOM 5192 N N . ASN B 1 319 ? -16.781 -17.125 -29.344 1 97.38 319 ASN B N 1
ATOM 5193 C CA . ASN B 1 319 ? -18.219 -17.406 -29.453 1 97.38 319 ASN B CA 1
ATOM 5194 C C . ASN B 1 319 ? -18.469 -18.875 -29.797 1 97.38 319 ASN B C 1
ATOM 5196 O O . ASN B 1 319 ? -17.531 -19.656 -29.938 1 97.38 319 ASN B O 1
ATOM 5200 N N . GLY B 1 320 ? -19.734 -19.219 -29.891 1 97.75 320 GLY B N 1
ATOM 5201 C CA . GLY B 1 320 ? -20.062 -20.609 -30.156 1 97.75 320 GLY B CA 1
ATOM 5202 C C . GLY B 1 320 ? -19.438 -21.125 -31.438 1 97.75 320 GLY B C 1
ATOM 5203 O O . GLY B 1 320 ? -18.875 -22.219 -31.453 1 97.75 320 GLY B O 1
ATOM 5204 N N . GLN B 1 321 ? -19.438 -20.359 -32.438 1 97.88 321 GLN B N 1
ATOM 5205 C CA . GLN B 1 321 ? -18.953 -20.781 -33.75 1 97.88 321 GLN B CA 1
ATOM 5206 C C . GLN B 1 321 ? -17.438 -20.938 -33.75 1 97.88 321 GLN B C 1
ATOM 5208 O O . GLN B 1 321 ? -16.906 -21.938 -34.25 1 97.88 321 GLN B O 1
ATOM 5213 N N . SER B 1 322 ? -16.766 -19.938 -33.188 1 98.38 322 SER B N 1
ATOM 5214 C CA . SER B 1 322 ? -15.305 -20.031 -33.156 1 98.38 322 SER B CA 1
ATOM 5215 C C . SER B 1 322 ? -14.852 -21.188 -32.25 1 98.38 322 SER B C 1
ATOM 5217 O O . SER B 1 322 ? -13.852 -21.844 -32.531 1 98.38 322 SER B O 1
ATOM 5219 N N . LEU B 1 323 ? -15.578 -21.391 -31.156 1 98.62 323 LEU B N 1
ATOM 5220 C CA . LEU B 1 323 ? -15.266 -22.5 -30.266 1 98.62 323 LEU B CA 1
ATOM 5221 C C . LEU B 1 323 ? -15.438 -23.828 -30.969 1 98.62 323 LEU B C 1
ATOM 5223 O O . LEU B 1 323 ? -14.547 -24.688 -30.906 1 98.62 323 LEU B O 1
ATOM 5227 N N . ILE B 1 324 ? -16.516 -24.016 -31.703 1 98.31 324 ILE B N 1
ATOM 5228 C CA . ILE B 1 324 ? -16.797 -25.25 -32.406 1 98.31 324 ILE B CA 1
ATOM 5229 C C . ILE B 1 324 ? -15.734 -25.5 -33.469 1 98.31 324 ILE B C 1
ATOM 5231 O O . ILE B 1 324 ? -15.227 -26.625 -33.594 1 98.31 324 ILE B O 1
ATOM 5235 N N . ALA B 1 325 ? -15.461 -24.5 -34.188 1 98.25 325 ALA B N 1
ATOM 5236 C CA . ALA B 1 325 ? -14.477 -24.625 -35.25 1 98.25 325 ALA B CA 1
ATOM 5237 C C . ALA B 1 325 ? -13.133 -25.078 -34.688 1 98.25 325 ALA B C 1
ATOM 5239 O O . ALA B 1 325 ? -12.469 -25.938 -35.281 1 98.25 325 ALA B O 1
ATOM 5240 N N . ALA B 1 326 ? -12.703 -24.531 -33.656 1 98.38 326 ALA B N 1
ATOM 5241 C CA . ALA B 1 326 ? -11.422 -24.859 -33.062 1 98.38 326 ALA B CA 1
ATOM 5242 C C . ALA B 1 326 ? -11.43 -26.281 -32.5 1 98.38 326 ALA B C 1
ATOM 5244 O O . ALA B 1 326 ? -10.469 -27.031 -32.719 1 98.38 326 ALA B O 1
ATOM 5245 N N . VAL B 1 327 ? -12.531 -26.656 -31.812 1 98.62 327 VAL B N 1
ATOM 5246 C CA . VAL B 1 327 ? -12.625 -27.984 -31.25 1 98.62 327 VAL B CA 1
ATOM 5247 C C . VAL B 1 327 ? -12.68 -29.031 -32.375 1 98.62 327 VAL B C 1
ATOM 5249 O O . VAL B 1 327 ? -12.023 -30.062 -32.281 1 98.62 327 VAL B O 1
ATOM 5252 N N . ASP B 1 328 ? -13.461 -28.734 -33.375 1 98.44 328 ASP B N 1
ATOM 5253 C CA . ASP B 1 328 ? -13.531 -29.609 -34.531 1 98.44 328 ASP B CA 1
ATOM 5254 C C . ASP B 1 328 ? -12.148 -29.844 -35.125 1 98.44 328 ASP B C 1
ATOM 5256 O O . ASP B 1 328 ? -11.797 -30.969 -35.5 1 98.44 328 ASP B O 1
ATOM 5260 N N . THR B 1 329 ? -11.438 -28.781 -35.25 1 97.31 329 THR B N 1
ATOM 5261 C CA . THR B 1 329 ? -10.094 -28.859 -35.812 1 97.31 329 THR B CA 1
ATOM 5262 C C . THR B 1 329 ? -9.227 -29.812 -35 1 97.31 329 THR B C 1
ATOM 5264 O O . THR B 1 329 ? -8.484 -30.625 -35.562 1 97.31 329 THR B O 1
ATOM 5267 N N . LEU B 1 330 ? -9.297 -29.781 -33.688 1 97.44 330 LEU B N 1
ATOM 5268 C CA . LEU B 1 330 ? -8.445 -30.578 -32.812 1 97.44 330 LEU B CA 1
ATOM 5269 C C . LEU B 1 330 ? -8.914 -32.031 -32.75 1 97.44 330 LEU B C 1
ATOM 5271 O O . LEU B 1 330 ? -8.094 -32.938 -32.594 1 97.44 330 LEU B O 1
ATOM 5275 N N . LEU B 1 331 ? -10.25 -32.281 -32.938 1 97.5 331 LEU B N 1
ATOM 5276 C CA . LEU B 1 331 ? -10.727 -33.625 -32.625 1 97.5 331 LEU B CA 1
ATOM 5277 C C . LEU B 1 331 ? -11.133 -34.344 -33.906 1 97.5 331 LEU B C 1
ATOM 5279 O O . LEU B 1 331 ? -11.273 -35.562 -33.938 1 97.5 331 LEU B O 1
ATOM 5283 N N . LEU B 1 332 ? -11.305 -33.594 -35 1 96.38 332 LEU B N 1
ATOM 5284 C CA . LEU B 1 332 ? -11.75 -34.25 -36.25 1 96.38 332 LEU B CA 1
ATOM 5285 C C . LEU B 1 332 ? -10.633 -34.25 -37.281 1 96.38 332 LEU B C 1
ATOM 5287 O O . LEU B 1 332 ? -10.719 -35 -38.281 1 96.38 332 LEU B O 1
ATOM 5291 N N . ASP B 1 333 ? -9.656 -33.438 -37.125 1 95.56 333 ASP B N 1
ATOM 5292 C CA . ASP B 1 333 ? -8.453 -33.469 -37.938 1 95.56 333 ASP B CA 1
ATOM 5293 C C . ASP B 1 333 ? -7.289 -34.125 -37.188 1 95.56 333 ASP B C 1
ATOM 5295 O O . ASP B 1 333 ? -6.539 -33.438 -36.5 1 95.56 333 ASP B O 1
ATOM 5299 N N . GLU B 1 334 ? -7.035 -35.344 -37.469 1 94.38 334 GLU B N 1
ATOM 5300 C CA . GLU B 1 334 ? -6.043 -36.125 -36.75 1 94.38 334 GLU B CA 1
ATOM 5301 C C . GLU B 1 334 ? -4.637 -35.562 -36.938 1 94.38 334 GLU B C 1
ATOM 5303 O O . GLU B 1 334 ? -3.801 -35.625 -36.031 1 94.38 334 GLU B O 1
ATOM 5308 N N . ASN B 1 335 ? -4.414 -35.094 -38.094 1 95.75 335 ASN B N 1
ATOM 5309 C CA . ASN B 1 335 ? -3.098 -34.531 -38.406 1 95.75 335 ASN B CA 1
ATOM 5310 C C . ASN B 1 335 ? -2.799 -33.312 -37.531 1 95.75 335 ASN B C 1
ATOM 5312 O O . ASN B 1 335 ? -1.702 -33.188 -36.969 1 95.75 335 ASN B O 1
ATOM 5316 N N . VAL B 1 336 ? -3.746 -32.469 -37.469 1 95.62 336 VAL B N 1
ATOM 5317 C CA . VAL B 1 336 ? -3.582 -31.25 -36.656 1 95.62 336 VAL B CA 1
ATOM 5318 C C . VAL B 1 336 ? -3.43 -31.625 -35.188 1 95.62 336 VAL B C 1
ATOM 5320 O O . VAL B 1 336 ? -2.553 -31.109 -34.5 1 95.62 336 VAL B O 1
ATOM 5323 N N . SER B 1 337 ? -4.215 -32.5 -34.75 1 96.19 337 SER B N 1
ATOM 5324 C CA . SER B 1 337 ? -4.191 -32.938 -33.344 1 96.19 337 SER B CA 1
ATOM 5325 C C . SER B 1 337 ? -2.854 -33.594 -33 1 96.19 337 SER B C 1
ATOM 5327 O O . SER B 1 337 ? -2.252 -33.25 -31.984 1 96.19 337 SER B O 1
ATOM 5329 N N . ASP B 1 338 ? -2.381 -34.469 -33.844 1 96.88 338 ASP B N 1
ATOM 5330 C CA . ASP B 1 338 ? -1.137 -35.188 -33.594 1 96.88 338 ASP B CA 1
ATOM 5331 C C . ASP B 1 338 ? 0.057 -34.219 -33.594 1 96.88 338 ASP B C 1
ATOM 5333 O O . ASP B 1 338 ? 0.95 -34.344 -32.75 1 96.88 338 ASP B O 1
ATOM 5337 N N . LYS B 1 339 ? 0.013 -33.375 -34.531 1 97.44 339 LYS B N 1
ATOM 5338 C CA . LYS B 1 339 ? 1.104 -32.406 -34.594 1 97.44 339 LYS B CA 1
ATOM 5339 C C . LYS B 1 339 ? 1.135 -31.516 -33.375 1 97.44 339 LYS B C 1
ATOM 5341 O O . LYS B 1 339 ? 2.203 -31.266 -32.812 1 97.44 339 LYS B O 1
ATOM 5346 N N . MET B 1 340 ? 0.023 -31.062 -32.969 1 97.88 340 MET B N 1
ATOM 5347 C CA . MET B 1 340 ? -0.043 -30.203 -31.781 1 97.88 340 MET B CA 1
ATOM 5348 C C . MET B 1 340 ? 0.341 -30.969 -30.516 1 97.88 340 MET B C 1
ATOM 5350 O O . MET B 1 340 ? 1.041 -30.438 -29.656 1 97.88 340 MET B O 1
ATOM 5354 N N . ALA B 1 341 ? -0.136 -32.156 -30.406 1 97.94 341 ALA B N 1
ATOM 5355 C CA . ALA B 1 341 ? 0.222 -33 -29.266 1 97.94 341 ALA B CA 1
ATOM 5356 C C . ALA B 1 341 ? 1.733 -33.188 -29.188 1 97.94 341 ALA B C 1
ATOM 5358 O O . ALA B 1 341 ? 2.314 -33.156 -28.094 1 97.94 341 ALA B O 1
ATOM 5359 N N . ALA B 1 342 ? 2.334 -33.438 -30.328 1 97.81 342 ALA B N 1
ATOM 5360 C CA . ALA B 1 342 ? 3.781 -33.625 -30.375 1 97.81 342 ALA B CA 1
ATOM 5361 C C . ALA B 1 342 ? 4.516 -32.344 -29.938 1 97.81 342 ALA B C 1
ATOM 5363 O O . ALA B 1 342 ? 5.5 -32.406 -29.203 1 97.81 342 ALA B O 1
ATOM 5364 N N . GLN B 1 343 ? 4.059 -31.25 -30.406 1 97.56 343 GLN B N 1
ATOM 5365 C CA . GLN B 1 343 ? 4.676 -29.969 -30.031 1 97.56 343 GLN B CA 1
ATOM 5366 C C . GLN B 1 343 ? 4.469 -29.672 -28.562 1 97.56 343 GLN B C 1
ATOM 5368 O O . GLN B 1 343 ? 5.379 -29.172 -27.891 1 97.56 343 GLN B O 1
ATOM 5373 N N . ALA B 1 344 ? 3.252 -29.938 -28.031 1 97.44 344 ALA B N 1
ATOM 5374 C CA . ALA B 1 344 ? 2.969 -29.766 -26.609 1 97.44 344 ALA B CA 1
ATOM 5375 C C . ALA B 1 344 ? 3.896 -30.625 -25.766 1 97.44 344 ALA B C 1
ATOM 5377 O O . ALA B 1 344 ? 4.457 -30.141 -24.766 1 97.44 344 ALA B O 1
ATOM 5378 N N . THR B 1 345 ? 4.059 -31.844 -26.203 1 96.94 345 THR B N 1
ATOM 5379 C CA . THR B 1 345 ? 4.938 -32.781 -25.5 1 96.94 345 THR B CA 1
ATOM 5380 C C . THR B 1 345 ? 6.375 -32.25 -25.5 1 96.94 345 THR B C 1
ATOM 5382 O O . THR B 1 345 ? 7.074 -32.375 -24.484 1 96.94 345 THR B O 1
ATOM 5385 N N . LYS B 1 346 ? 6.777 -31.688 -26.547 1 96.19 346 LYS B N 1
ATOM 5386 C CA . LYS B 1 346 ? 8.148 -31.203 -26.719 1 96.19 346 LYS B CA 1
ATOM 5387 C C . LYS B 1 346 ? 8.43 -30.047 -25.766 1 96.19 346 LYS B C 1
ATOM 5389 O O . LYS B 1 346 ? 9.547 -29.922 -25.25 1 96.19 346 LYS B O 1
ATOM 5394 N N . VAL B 1 347 ? 7.484 -29.25 -25.516 1 95.12 347 VAL B N 1
ATOM 5395 C CA . VAL B 1 347 ? 7.73 -28.062 -24.703 1 95.12 347 VAL B CA 1
ATOM 5396 C C . VAL B 1 347 ? 7.414 -28.359 -23.25 1 95.12 347 VAL B C 1
ATOM 5398 O O . VAL B 1 347 ? 7.77 -27.578 -22.359 1 95.12 347 VAL B O 1
ATOM 5401 N N . GLY B 1 348 ? 6.66 -29.484 -23 1 96.94 348 GLY B N 1
ATOM 5402 C CA . GLY B 1 348 ? 6.355 -29.859 -21.625 1 96.94 348 GLY B CA 1
ATOM 5403 C C . GLY B 1 348 ? 7.59 -30.188 -20.812 1 96.94 348 GLY B C 1
ATOM 5404 O O . GLY B 1 348 ? 8.648 -30.469 -21.359 1 96.94 348 GLY B O 1
ATOM 5405 N N . MET B 1 349 ? 7.492 -30 -19.531 1 97.31 349 MET B N 1
ATOM 5406 C CA . MET B 1 349 ? 8.594 -30.297 -18.609 1 97.31 349 MET B CA 1
ATOM 5407 C C . MET B 1 349 ? 8.133 -31.25 -17.5 1 97.31 349 MET B C 1
ATOM 5409 O O . MET B 1 349 ? 8.055 -30.844 -16.344 1 97.31 349 MET B O 1
ATOM 5413 N N . PRO B 1 350 ? 7.98 -32.531 -17.875 1 97.69 350 PRO B N 1
ATOM 5414 C CA . PRO B 1 350 ? 7.465 -33.5 -16.922 1 97.69 350 PRO B CA 1
ATOM 5415 C C . PRO B 1 350 ? 8.445 -33.812 -15.781 1 97.69 350 PRO B C 1
ATOM 5417 O O . PRO B 1 350 ? 8.117 -34.531 -14.852 1 97.69 350 PRO B O 1
ATOM 5420 N N . ASP B 1 351 ? 9.664 -33.219 -15.828 1 98.12 351 ASP B N 1
ATOM 5421 C CA . ASP B 1 351 ? 10.672 -33.375 -14.781 1 98.12 351 ASP B CA 1
ATOM 5422 C C . ASP B 1 351 ? 10.906 -32.094 -14.023 1 98.12 351 ASP B C 1
ATOM 5424 O O . ASP B 1 351 ? 11.977 -31.891 -13.438 1 98.12 351 ASP B O 1
ATOM 5428 N N . ALA B 1 352 ? 9.961 -31.203 -14.086 1 98.56 352 ALA B N 1
ATOM 5429 C CA . ALA B 1 352 ? 10.109 -29.859 -13.531 1 98.56 352 ALA B CA 1
ATOM 5430 C C . ALA B 1 352 ? 10.453 -29.922 -12.047 1 98.56 352 ALA B C 1
ATOM 5432 O O . ALA B 1 352 ? 11.297 -29.156 -11.562 1 98.56 352 ALA B O 1
ATOM 5433 N N . GLY B 1 353 ? 9.781 -30.75 -11.266 1 98.44 353 GLY B N 1
ATOM 5434 C CA . GLY B 1 353 ? 10.07 -30.906 -9.852 1 98.44 353 GLY B CA 1
ATOM 5435 C C . GLY B 1 353 ? 11.516 -31.297 -9.578 1 98.44 353 GLY B C 1
ATOM 5436 O O . GLY B 1 353 ? 12.141 -30.766 -8.656 1 98.44 353 GLY B O 1
ATOM 5437 N N . GLU B 1 354 ? 12.023 -32.219 -10.391 1 98.56 354 GLU B N 1
ATOM 5438 C CA . GLU B 1 354 ? 13.414 -32.656 -10.266 1 98.56 354 GLU B CA 1
ATOM 5439 C C . GLU B 1 354 ? 14.375 -31.5 -10.539 1 98.56 354 GLU B C 1
ATOM 5441 O O . GLU B 1 354 ? 15.367 -31.328 -9.828 1 98.56 354 GLU B O 1
ATOM 5446 N N . ARG B 1 355 ? 14.086 -30.75 -11.547 1 98.56 355 ARG B N 1
ATOM 5447 C CA . ARG B 1 355 ? 14.93 -29.625 -11.898 1 98.56 355 ARG B CA 1
ATOM 5448 C C . ARG B 1 355 ? 14.961 -28.594 -10.773 1 98.56 355 ARG B C 1
ATOM 5450 O O . ARG B 1 355 ? 16.031 -28.078 -10.422 1 98.56 355 ARG B O 1
ATOM 5457 N N . LEU B 1 356 ? 13.805 -28.312 -10.211 1 98.69 356 LEU B N 1
ATOM 5458 C CA . LEU B 1 356 ? 13.727 -27.359 -9.117 1 98.69 356 LEU B CA 1
ATOM 5459 C C . LEU B 1 356 ? 14.422 -27.891 -7.875 1 98.69 356 LEU B C 1
ATOM 5461 O O . LEU B 1 356 ? 15.078 -27.141 -7.148 1 98.69 356 LEU B O 1
ATOM 5465 N N . TYR B 1 357 ? 14.305 -29.203 -7.621 1 98.69 357 TYR B N 1
ATOM 5466 C CA . TYR B 1 357 ? 15 -29.844 -6.508 1 98.69 357 TYR B CA 1
ATOM 5467 C C . TYR B 1 357 ? 16.5 -29.688 -6.645 1 98.69 357 TYR B C 1
ATOM 5469 O O . TYR B 1 357 ? 17.188 -29.328 -5.68 1 98.69 357 TYR B O 1
ATOM 5477 N N . GLN B 1 358 ? 17 -29.891 -7.84 1 98.56 358 GLN B N 1
ATOM 5478 C CA . GLN B 1 358 ? 18.438 -29.734 -8.078 1 98.56 358 GLN B CA 1
ATOM 5479 C C . GLN B 1 358 ? 18.875 -28.297 -7.84 1 98.56 358 GLN B C 1
ATOM 5481 O O . GLN B 1 358 ? 19.953 -28.047 -7.297 1 98.56 358 GLN B O 1
ATOM 5486 N N . LEU B 1 359 ? 18.047 -27.391 -8.273 1 98.44 359 LEU B N 1
ATOM 5487 C CA . LEU B 1 359 ? 18.344 -25.984 -8.07 1 98.44 359 LEU B CA 1
ATOM 5488 C C . LEU B 1 359 ? 18.422 -25.656 -6.582 1 98.44 359 LEU B C 1
ATOM 5490 O O . LEU B 1 359 ? 19.266 -24.859 -6.168 1 98.44 359 LEU B O 1
ATOM 5494 N N . ILE B 1 360 ? 17.578 -26.234 -5.785 1 98.38 360 ILE B N 1
ATOM 5495 C CA . ILE B 1 360 ? 17.547 -26.047 -4.34 1 98.38 360 ILE B CA 1
ATOM 5496 C C . ILE B 1 360 ? 18.828 -26.594 -3.713 1 98.38 360 ILE B C 1
ATOM 5498 O O . ILE B 1 360 ? 19.422 -25.938 -2.854 1 98.38 360 ILE B O 1
ATOM 5502 N N . LEU B 1 361 ? 19.25 -27.75 -4.156 1 98.25 361 LEU B N 1
ATOM 5503 C CA . LEU B 1 361 ? 20.5 -28.328 -3.654 1 98.25 361 LEU B CA 1
ATOM 5504 C C . LEU B 1 361 ? 21.688 -27.406 -3.953 1 98.25 361 LEU B C 1
ATOM 5506 O O . LEU B 1 361 ? 22.562 -27.234 -3.107 1 98.25 361 LEU B O 1
ATOM 5510 N N . GLN B 1 362 ? 21.656 -26.812 -5.125 1 97.88 362 GLN B N 1
ATOM 5511 C CA . GLN B 1 362 ? 22.719 -25.891 -5.492 1 97.88 362 GLN B CA 1
ATOM 5512 C C . GLN B 1 362 ? 22.703 -24.656 -4.594 1 97.88 362 GLN B C 1
ATOM 5514 O O . GLN B 1 362 ? 23.766 -24.156 -4.188 1 97.88 362 GLN B O 1
ATOM 5519 N N . ALA B 1 363 ? 21.5 -24.203 -4.312 1 97.75 363 ALA B N 1
ATOM 5520 C CA . ALA B 1 363 ? 21.359 -23.016 -3.471 1 97.75 363 ALA B CA 1
ATOM 5521 C C . ALA B 1 363 ? 21.906 -23.281 -2.066 1 97.75 363 ALA B C 1
ATOM 5523 O O . ALA B 1 363 ? 22.547 -22.406 -1.476 1 97.75 363 ALA B O 1
ATOM 5524 N N . MET B 1 364 ? 21.656 -24.438 -1.561 1 96.88 364 MET B N 1
ATOM 5525 C CA . MET B 1 364 ? 22.094 -24.797 -0.216 1 96.88 364 MET B CA 1
ATOM 5526 C C . MET B 1 364 ? 23.609 -24.969 -0.167 1 96.88 364 MET B C 1
ATOM 5528 O O . MET B 1 364 ? 24.234 -24.719 0.86 1 96.88 364 MET B O 1
ATOM 5532 N N . ALA B 1 365 ? 24.188 -25.391 -1.268 1 92.75 365 ALA B N 1
ATOM 5533 C CA . ALA B 1 365 ? 25.625 -25.609 -1.334 1 92.75 365 ALA B CA 1
ATOM 5534 C C . ALA B 1 365 ? 26.375 -24.281 -1.378 1 92.75 365 ALA B C 1
ATOM 5536 O O . ALA B 1 365 ? 27.516 -24.188 -0.923 1 92.75 365 ALA B O 1
ATOM 5537 N N . ASN B 1 366 ? 25.891 -23.266 -2.006 1 78.19 366 ASN B N 1
ATOM 5538 C CA . ASN B 1 366 ? 26.516 -21.953 -2.1 1 78.19 366 ASN B CA 1
ATOM 5539 C C . ASN B 1 366 ? 26.688 -21.312 -0.724 1 78.19 366 ASN B C 1
ATOM 5541 O O . ASN B 1 366 ? 27.609 -20.531 -0.507 1 78.19 366 ASN B O 1
ATOM 5545 N N . LYS B 1 367 ? 25.859 -21.469 0.232 1 66.56 367 LYS B N 1
ATOM 5546 C CA . LYS B 1 367 ? 25.953 -20.891 1.571 1 66.56 367 LYS B CA 1
ATOM 5547 C C . LYS B 1 367 ? 27.094 -21.531 2.365 1 66.56 367 LYS B C 1
ATOM 5549 O O . LYS B 1 367 ? 27.656 -20.891 3.258 1 66.56 367 LYS B O 1
ATOM 5554 N N . LYS B 1 368 ? 27.375 -22.844 2.18 1 53.56 368 LYS B N 1
ATOM 5555 C CA . LYS B 1 368 ? 28.422 -23.484 2.971 1 53.56 368 LYS B CA 1
ATOM 5556 C C . LYS B 1 368 ? 29.797 -22.953 2.578 1 53.56 368 LYS B C 1
ATOM 5558 O O . LYS B 1 368 ? 30.734 -23 3.381 1 53.56 368 LYS B O 1
ATOM 5563 N N . ASP B 1 369 ? 30.031 -22.484 1.481 1 43 369 ASP B N 1
ATOM 5564 C CA . ASP B 1 369 ? 31.344 -21.969 1.142 1 43 369 ASP B CA 1
ATOM 5565 C C . ASP B 1 369 ? 31.484 -20.5 1.544 1 43 369 ASP B C 1
ATOM 5567 O O . ASP B 1 369 ? 30.562 -19.719 1.377 1 43 369 ASP B O 1
#

pLDDT: mean 93.43, std 9.63, range [42.81, 98.88]

InterPro domains:
  IPR004276 Glycosyltransferase family 28, N-terminal domain [PF03033] (3-142)
  IPR006009 N-acetylglucosaminyltransferase, MurG [MF_00033] (3-364)
  IPR006009 N-acetylglucosaminyltransferase, MurG [TIGR01133] (1-360)
  IPR007235 Glycosyl transferase, family 28, C-terminal [PF04101] (188-355)

Sequence (738 aa):
MRVILSGGGTGGHIYPALALAEVIKQHEPDAEFLYVGSERGVEANIVPKTGMAFKQLAVQGFSRSLSLHNIKTVQLFLKAVKVSKKIIKEFKPDVVIGTGGYVAGAVVYAAQRMNIPTVIHEQNSVAGVTNKFLARGATKIGVAFEVAKQQFPSEKVVLVGNPRAQQVAQLKSTFSWQTIGLRDDKATVLIFGGSQGAPAINLAVIDAIPEFNERSYQVVIVTGPKRYDNVLDLLRERNIEAADNIRILPYIDNMPNVLKQTDAIVSRAGATSIAEITALGIPSILIPSLHVTGDHQTKNAQSLVDVGAAINITESDLNGQSLIAAVDTLLLDENVSDKMAAQATKVGMPDAGERLYQLILQAMANKKDMRVILSGGGTGGHIYPALALAEVIKQHEPDAEFLYVGSERGVEANIVPKTGMAFKQLAVQGFSRSLSLHNIKTVQLFLKAVKVSKKIIKEFKPDVVIGTGGYVAGAVVYAAQRMNIPTVIHEQNSVAGVTNKFLARGATKIGVAFEVAKQQFPSEKVVLVGNPRAQQVAQLKSTFSWQTIGLRDDKATVLIFGGSQGAPAINLAVIDAIPEFNERSYQVVIVTGPKRYDNVLDLLRERNIEAADNIRILPYIDNMPNVLKQTDAIVSRAGATSIAEITALGIPSILIPSLHVTGDHQTKNAQSLVDVGAAINITESDLNGQSLIAAVDTLLLDENVSDKMAAQATKVGMPDAGERLYQLILQAMANKKD

Foldseek 3Di:
DEEEEEFWADPLFVVLRVLLVVVVCVVPVPYAYEYEYAPPTPCVVVVVVVVHHYHHAHQDDPDPDDPVPPVVNVVSLVRLLVVLLVVCVVRVGLEYEGADDRSSLSNLVSCLVVLRAYEYEYLFLDRDPSCLVCQVSHLAYEYQDPNNCVSGPVVRYDHQHGSLLQVLLPDDAPDDPVVQQAHLPFAEEEEAAPQAADPLSLQQCLQQQVVVQPDRHAYEYAGAQVCQVVSVVVCVVVVHDHHSRYHYHPDDPCVSNVLLSHQEYEYAQRSSVLLNCLSNLHEYEHEHDPPDPPSRRVVSQVSLVVQLQYHYDYSVRRHNVVVVVRVCCCRVPVVSVVVNSVSSPVSHNSCSSVSVVVSRVVSSVVSVD/DEEEEEFWADPLFVVLRVLLVVLVCVVPVPYAYEYEYAPPTPCVVPVVVVVHHYHHAHQDDPDPDDPVRPVVNVVSLVRLLVVLLVVCVVRVGLEYEGADDRSSLSNLVSCLVVVHAYEYEYLFLDRDPSCLVCQVSHLAYEYQDPNNCVSGPVVRYDHQHGSLLQVLLPDDAPDAPVVVQAHLPFAEEEEAAPQAADPLSLQQCLQQQVVVQPDRHAYEYAGAQVCQVVSVVVCVVVVHDHHSRYHYHPDDPCVSNVLLSHQEYEYAQRSSVLLNCLSNLHEYEHEHDPPDPPSRSVVSQVSLVVQLQYHYDYSVRRHNVVVVVRVCCCRVPPVSVVVNSVSSPVSHNSCSSVSVVVSRVVSSVVSVD

Solvent-accessible surface area (backbone atoms only — not comparable to full-atom values): 37094 Å² total; per-residue (Å²): 97,33,37,34,41,21,20,20,72,44,65,81,15,37,51,38,52,54,37,34,51,54,47,48,37,72,79,33,73,78,45,43,61,37,37,42,29,30,67,86,29,59,42,61,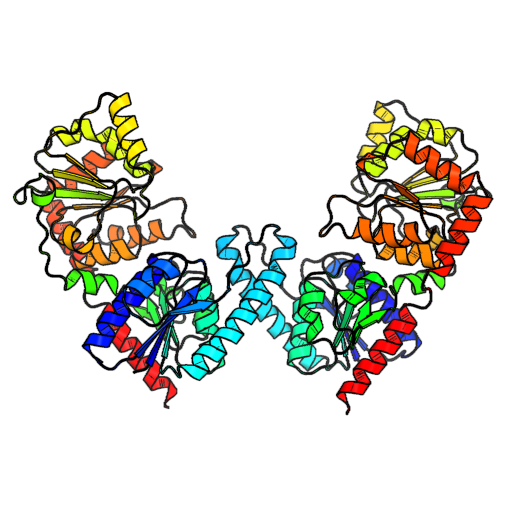71,52,45,60,76,73,68,49,46,74,47,69,37,73,55,77,73,86,66,84,56,76,85,70,29,54,57,55,46,39,52,31,41,54,50,29,22,54,51,32,41,52,52,43,67,72,68,56,49,57,32,36,38,25,33,28,34,72,44,12,41,29,43,45,48,27,33,42,76,68,72,40,34,28,36,38,41,40,60,38,41,50,77,49,70,39,50,57,71,45,48,83,68,34,56,25,32,36,22,36,29,74,76,26,46,80,75,45,62,72,92,36,46,43,80,26,35,40,18,45,5,20,55,45,51,68,52,80,62,85,63,57,46,52,82,74,65,43,60,77,90,42,56,29,34,39,36,38,34,59,85,68,22,31,70,72,58,48,53,20,46,63,62,25,37,73,62,53,52,71,46,88,45,32,42,38,37,32,39,4,64,89,38,31,65,58,52,52,49,52,29,57,75,67,71,54,74,75,37,80,52,44,45,82,36,34,70,72,92,60,53,63,35,50,55,74,70,38,58,29,37,35,27,45,24,45,48,64,57,50,30,36,35,17,28,68,21,36,25,35,38,28,35,31,56,87,86,49,77,88,47,30,23,50,52,40,40,44,66,32,37,76,65,46,20,36,44,79,44,50,64,89,64,54,32,24,65,54,50,48,53,54,49,44,43,49,75,71,32,64,68,57,24,52,51,16,17,51,33,11,39,67,71,27,38,45,54,7,25,59,44,46,50,53,50,49,54,52,31,47,52,59,69,76,102,97,32,38,35,39,20,18,22,72,44,67,80,16,35,50,39,52,54,36,34,50,54,47,50,38,72,79,34,76,78,44,42,62,38,36,42,28,30,67,86,28,58,41,59,71,53,46,61,77,73,69,50,46,74,47,69,37,72,56,77,72,87,67,85,55,76,84,69,29,52,57,53,45,39,52,31,41,54,50,29,21,54,52,34,40,52,52,42,67,72,68,56,49,57,32,37,38,25,34,27,32,73,43,13,39,26,43,46,50,29,34,43,76,68,71,40,35,27,37,37,40,39,59,37,41,49,77,49,71,40,50,57,71,45,48,84,69,35,56,27,32,36,23,36,28,73,75,26,45,79,76,45,62,71,91,38,46,42,80,24,36,39,18,46,5,21,56,48,51,70,52,82,62,85,63,60,45,52,83,73,66,43,60,78,92,43,58,28,36,42,34,35,33,60,85,66,23,31,69,71,59,49,52,20,46,63,62,24,38,75,61,54,52,73,47,87,45,30,41,38,36,32,38,4,62,89,36,31,64,59,52,53,49,52,29,57,74,67,70,54,75,75,38,78,51,44,46,82,36,34,71,71,93,60,51,62,34,48,55,74,72,39,58,27,36,36,30,45,24,44,49,65,57,51,31,34,36,18,28,67,21,36,24,34,39,28,35,30,57,87,86,47,77,87,46,30,24,50,53,40,39,44,64,32,37,76,66,46,19,34,43,78,44,50,65,89,64,55,31,24,66,55,49,46,51,53,50,45,44,49,74,72,30,63,67,57,24,51,52,15,16,53,34,12,41,67,71,27,37,47,55,7,26,59,46,46,49,53,50,50,54,52,30,46,53,60,69,76,103

Nearest PDB structures (foldseek):
  1nlm-assembly1_B  TM=8.664E-01  e=2.524E-28  Escherichia coli
  3s2u-assembly1_A  TM=8.769E-01  e=1.123E-26  Pseudomonas aeruginosa PAO1
  7d1i-assembly1_B-2  TM=8.447E-01  e=1.419E-26  Acinetobacter baumannii
  7d1i-assembly1_A-2  TM=8.261E-01  e=1.504E-26  Acinetobacter baumannii
  7d1i-assembly1_C-2  TM=8.239E-01  e=5.303E-25  Acinetobacter baumannii